Protein AF-0000000082645700 (afdb_homodimer)

Structure (mmCIF, N/CA/C/O backbone):
data_AF-0000000082645700-model_v1
#
loop_
_entity.id
_entity.type
_entity.pdbx_description
1 polymer Aminotransferase
#
loop_
_atom_site.group_PDB
_atom_site.id
_atom_site.type_symbol
_atom_site.label_atom_id
_atom_site.label_alt_id
_atom_site.label_comp_id
_atom_site.label_asym_id
_atom_site.label_entity_id
_atom_site.label_seq_id
_atom_site.pdbx_PDB_ins_code
_atom_site.Cartn_x
_atom_site.Cartn_y
_atom_site.Cartn_z
_atom_site.occupancy
_atom_site.B_iso_or_equiv
_atom_site.auth_seq_id
_atom_site.auth_comp_id
_atom_site.auth_asym_id
_atom_site.auth_atom_id
_atom_site.pdbx_PDB_model_num
ATOM 1 N N . MET A 1 1 ? -24.891 6.957 -7.062 1 81.56 1 MET A N 1
ATOM 2 C CA . MET A 1 1 ? -23.453 7.18 -6.988 1 81.56 1 MET A CA 1
ATOM 3 C C . MET A 1 1 ? -22.75 6.645 -8.234 1 81.56 1 MET A C 1
ATOM 5 O O . MET A 1 1 ? -23.016 5.52 -8.664 1 81.56 1 MET A O 1
ATOM 9 N N . ARG A 1 2 ? -22.047 7.406 -8.938 1 88.06 2 ARG A N 1
ATOM 10 C CA . ARG A 1 2 ? -21.406 7.016 -10.188 1 88.06 2 ARG A CA 1
ATOM 11 C C . ARG A 1 2 ? -19.984 6.523 -9.938 1 88.06 2 ARG A C 1
ATOM 13 O O . ARG A 1 2 ? -19.188 7.195 -9.273 1 88.06 2 ARG A O 1
ATOM 20 N N . LYS A 1 3 ? -19.641 5.324 -10.445 1 94.44 3 LYS A N 1
ATOM 21 C CA . LYS A 1 3 ? -18.297 4.758 -10.383 1 94.44 3 LYS A CA 1
ATOM 22 C C . LYS A 1 3 ? -17.469 5.172 -11.594 1 94.44 3 LYS A C 1
ATOM 24 O O . LYS A 1 3 ? -18.016 5.488 -12.648 1 94.44 3 LYS A O 1
ATOM 29 N N . ALA A 1 4 ? -16.188 5.215 -11.352 1 95.12 4 ALA A N 1
ATOM 30 C CA . ALA A 1 4 ? -15.305 5.445 -12.492 1 95.12 4 ALA A CA 1
ATOM 31 C C . ALA A 1 4 ? -15.43 4.328 -13.523 1 95.12 4 ALA A C 1
ATOM 33 O O . ALA A 1 4 ? -15.672 3.172 -13.164 1 95.12 4 ALA A O 1
ATOM 34 N N . GLU A 1 5 ? -15.172 4.625 -14.773 1 91.56 5 GLU A N 1
ATOM 35 C CA . GLU A 1 5 ? -15.281 3.674 -15.875 1 91.56 5 GLU A CA 1
ATOM 36 C C . GLU A 1 5 ? -14.297 2.518 -15.703 1 91.56 5 GLU A C 1
ATOM 38 O O . GLU A 1 5 ? -14.602 1.382 -16.078 1 91.56 5 GLU A O 1
ATOM 43 N N . ARG A 1 6 ? -13.148 2.758 -15.102 1 91.56 6 ARG A N 1
ATOM 44 C CA . ARG A 1 6 ? -12.117 1.729 -14.953 1 91.56 6 ARG A CA 1
ATOM 45 C C . ARG A 1 6 ? -12.594 0.616 -14.023 1 91.56 6 ARG A C 1
ATOM 47 O O . ARG A 1 6 ? -12.102 -0.51 -14.094 1 91.56 6 ARG A O 1
ATOM 54 N N . MET A 1 7 ? -13.586 0.932 -13.164 1 92.88 7 MET A N 1
ATOM 55 C CA . MET A 1 7 ? -14.102 -0.053 -12.219 1 92.88 7 MET A CA 1
ATOM 56 C C . MET A 1 7 ? -14.789 -1.199 -12.953 1 92.88 7 MET A C 1
ATOM 58 O O . MET A 1 7 ? -14.961 -2.285 -12.398 1 92.88 7 MET A O 1
ATOM 62 N N . LYS A 1 8 ? -15.195 -0.974 -14.203 1 89.31 8 LYS A N 1
ATOM 63 C CA . LYS A 1 8 ? -15.836 -2.006 -15.016 1 89.31 8 LYS A CA 1
ATOM 64 C C . LYS A 1 8 ? -14.891 -3.172 -15.273 1 89.31 8 LYS A C 1
ATOM 66 O O . LYS A 1 8 ? -15.328 -4.285 -15.562 1 89.31 8 LYS A O 1
ATOM 71 N N . GLU A 1 9 ? -13.609 -2.887 -15.156 1 86.75 9 GLU A N 1
ATOM 72 C CA . GLU A 1 9 ? -12.602 -3.908 -15.414 1 86.7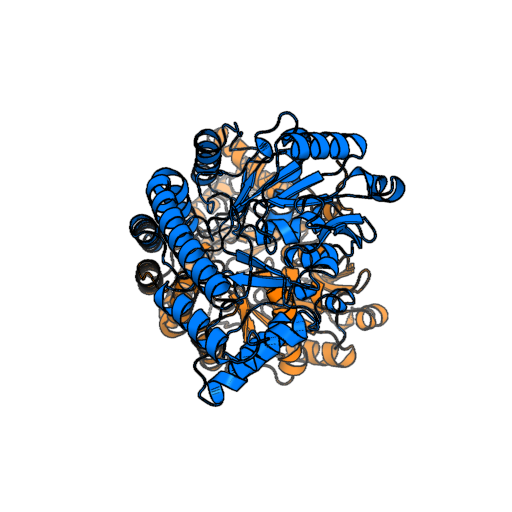5 9 GLU A CA 1
ATOM 73 C C . GLU A 1 9 ? -12.414 -4.82 -14.211 1 86.75 9 GLU A C 1
ATOM 75 O O . GLU A 1 9 ? -11.742 -5.852 -14.297 1 86.75 9 GLU A O 1
ATOM 80 N N . PHE A 1 10 ? -12.953 -4.43 -13.086 1 82.06 10 PHE A N 1
ATOM 81 C CA . PHE A 1 10 ? -12.805 -5.188 -11.844 1 82.06 10 PHE A CA 1
ATOM 82 C C . PHE A 1 10 ? -14.086 -5.949 -11.523 1 82.06 10 PHE A C 1
ATOM 84 O O . PHE A 1 10 ? -14.445 -6.098 -10.352 1 82.06 10 PHE A O 1
ATOM 91 N N . GLY A 1 11 ? -14.836 -6.469 -12.438 1 72.5 11 GLY A N 1
ATOM 92 C CA . GLY A 1 11 ? -16.094 -7.16 -12.219 1 72.5 11 GLY A CA 1
ATOM 93 C C . GLY A 1 11 ? -15.945 -8.414 -11.383 1 72.5 11 GLY A C 1
ATOM 94 O O . GLY A 1 11 ? -14.867 -8.695 -10.852 1 72.5 11 GLY A O 1
ATOM 95 N N . THR A 1 12 ? -17.031 -9 -11.086 1 68.81 12 THR A N 1
ATOM 96 C CA . THR A 1 12 ? -17.047 -10.242 -10.328 1 68.81 12 THR A CA 1
ATOM 97 C C . THR A 1 12 ? -16.219 -11.312 -11.023 1 68.81 12 THR A C 1
ATOM 99 O O . THR A 1 12 ? -16.453 -11.625 -12.195 1 68.81 12 THR A O 1
ATOM 102 N N . SER A 1 13 ? -15.234 -11.734 -10.172 1 74.88 13 SER A N 1
ATOM 103 C CA . SER A 1 13 ? -14.266 -12.664 -10.734 1 74.88 13 SER A CA 1
ATOM 104 C C . SER A 1 13 ? -14.656 -14.109 -10.445 1 74.88 13 SER A C 1
ATOM 106 O O . SER A 1 13 ? -15.477 -14.375 -9.562 1 74.88 13 SER A O 1
ATOM 108 N N . VAL A 1 14 ? -14.273 -14.93 -11.297 1 82.94 14 VAL A N 1
ATOM 109 C CA . VAL A 1 14 ? -14.422 -16.359 -11.086 1 82.94 14 VAL A CA 1
ATOM 110 C C . VAL A 1 14 ? -13.883 -16.734 -9.711 1 82.94 14 VAL A C 1
ATOM 112 O O . VAL A 1 14 ? -14.438 -17.625 -9.047 1 82.94 14 VAL A O 1
ATOM 115 N N . PHE A 1 15 ? -12.969 -16 -9.203 1 84.19 15 PHE A N 1
ATOM 116 C CA . PHE A 1 15 ? -12.375 -16.25 -7.891 1 84.19 15 PHE A CA 1
ATOM 117 C C . PHE A 1 15 ? -13.406 -16.016 -6.789 1 84.19 15 PHE A C 1
ATOM 119 O O . PHE A 1 15 ? -13.539 -16.828 -5.879 1 84.19 15 PHE A O 1
ATOM 126 N N . SER A 1 16 ? -14.094 -14.93 -6.973 1 85 16 SER A N 1
ATOM 127 C CA . SER A 1 16 ? -15.109 -14.594 -5.973 1 85 16 SER A CA 1
ATOM 128 C C . SER A 1 16 ? -16.266 -15.594 -6.004 1 85 16 SER A C 1
ATOM 130 O O . SER A 1 16 ? -16.812 -15.953 -4.957 1 85 16 SER A O 1
ATOM 132 N N . GLN A 1 17 ? -16.594 -15.984 -7.133 1 90.12 17 GLN A N 1
ATOM 133 C CA . GLN A 1 17 ? -17.672 -16.953 -7.277 1 90.12 17 GLN A CA 1
ATOM 134 C C . GLN A 1 17 ? -17.297 -18.297 -6.66 1 90.12 17 GLN A C 1
ATOM 136 O O . GLN A 1 17 ? -18.109 -18.906 -5.965 1 90.12 17 GLN A O 1
ATOM 141 N N . LEU A 1 18 ? -16.109 -18.703 -6.914 1 93.38 18 LEU A N 1
ATOM 142 C CA . LEU A 1 18 ? -15.625 -19.953 -6.352 1 93.38 18 LEU A CA 1
ATOM 143 C C . LEU A 1 18 ? -15.57 -19.875 -4.828 1 93.38 18 LEU A C 1
ATOM 145 O O . LEU A 1 18 ? -15.938 -20.844 -4.145 1 93.38 18 LEU A O 1
ATOM 149 N N . ALA A 1 19 ? -15.141 -18.766 -4.367 1 91.12 19 ALA A N 1
ATOM 150 C CA . ALA A 1 19 ? -15.047 -18.594 -2.92 1 91.12 19 ALA A CA 1
ATOM 151 C C . ALA A 1 19 ? -16.422 -18.641 -2.271 1 91.12 19 ALA A C 1
ATOM 153 O O . ALA A 1 19 ? -16.609 -19.266 -1.227 1 91.12 19 ALA A O 1
ATOM 154 N N . ALA A 1 20 ? -17.359 -17.969 -2.883 1 92.38 20 ALA A N 1
ATOM 155 C CA . ALA A 1 20 ? -18.734 -17.984 -2.373 1 92.38 20 ALA A CA 1
ATOM 156 C C . ALA A 1 20 ? -19.328 -19.391 -2.404 1 92.38 20 ALA A C 1
ATOM 158 O O . ALA A 1 20 ? -20 -19.812 -1.458 1 92.38 20 ALA A O 1
ATOM 159 N N . TYR A 1 21 ? -19.078 -20.016 -3.496 1 96.38 21 TYR A N 1
ATOM 160 C CA . TYR A 1 21 ? -19.594 -21.375 -3.641 1 96.38 21 TYR A CA 1
ATOM 161 C C . TYR A 1 21 ? -18.953 -22.312 -2.621 1 96.38 21 TYR A C 1
ATOM 163 O O . TYR A 1 21 ? -19.625 -23.141 -2.023 1 96.38 21 TYR A O 1
ATOM 171 N N . LYS A 1 22 ? -17.672 -22.188 -2.412 1 97.5 22 LYS A N 1
ATOM 172 C CA . LYS A 1 22 ? -16.969 -22.953 -1.387 1 97.5 22 LYS A CA 1
ATOM 173 C C . LYS A 1 22 ? -17.609 -22.75 -0.013 1 97.5 22 LYS A C 1
ATOM 175 O O . LYS A 1 22 ? -17.859 -23.703 0.714 1 97.5 22 LYS A O 1
ATOM 180 N N . GLN A 1 23 ? -17.859 -21.5 0.287 1 96.06 23 GLN A N 1
ATOM 181 C CA . GLN A 1 23 ? -18.453 -21.188 1.58 1 96.06 23 GLN A CA 1
ATOM 182 C C . GLN A 1 23 ? -19.844 -21.797 1.712 1 96.06 23 GLN A C 1
ATOM 184 O O . GLN A 1 23 ? -20.219 -22.25 2.789 1 96.06 23 GLN A O 1
ATOM 189 N N . SER A 1 24 ? -20.594 -21.703 0.679 1 97.44 24 SER A N 1
ATOM 190 C CA . SER A 1 24 ? -21.906 -22.312 0.675 1 97.44 24 SER A CA 1
ATOM 191 C C . SER A 1 24 ? -21.828 -23.812 0.955 1 97.44 24 SER A C 1
ATOM 193 O O . SER A 1 24 ? -22.609 -24.359 1.725 1 97.44 24 SER A O 1
ATOM 195 N N . LYS A 1 25 ? -20.875 -24.5 0.385 1 98.12 25 LYS A N 1
ATOM 196 C CA . LYS A 1 25 ? -20.688 -25.938 0.585 1 98.12 25 LYS A CA 1
ATOM 197 C C . LYS A 1 25 ? -20.25 -26.234 2.016 1 98.12 25 LYS A C 1
ATOM 199 O O . LYS A 1 25 ? -20.719 -27.203 2.623 1 98.12 25 LYS A O 1
ATOM 204 N N . ILE A 1 26 ? -19.391 -25.406 2.504 1 98 26 ILE A N 1
ATOM 205 C CA . ILE A 1 26 ? -18.938 -25.547 3.881 1 98 26 ILE A CA 1
ATOM 206 C C . ILE A 1 26 ? -20.109 -25.406 4.836 1 98 26 ILE A C 1
ATOM 208 O O . ILE A 1 26 ? -20.25 -26.172 5.785 1 98 26 ILE A O 1
ATOM 212 N N . SER A 1 27 ? -20.922 -24.438 4.566 1 97.5 27 SER A N 1
ATOM 213 C CA . SER A 1 27 ? -22.094 -24.188 5.402 1 97.5 27 SER A CA 1
ATOM 214 C C . SER A 1 27 ? -23.062 -25.375 5.371 1 97.5 27 SER A C 1
ATOM 216 O O . SER A 1 27 ? -23.828 -25.578 6.305 1 97.5 27 SER A O 1
ATOM 218 N N . GLN A 1 28 ? -23.016 -26.156 4.363 1 97.69 28 GLN A N 1
ATOM 219 C CA . GLN A 1 28 ? -23.844 -27.344 4.215 1 97.69 28 GLN A CA 1
ATOM 220 C C . GLN A 1 28 ? -23.203 -28.547 4.902 1 97.69 28 GLN A C 1
ATOM 222 O O . GLN A 1 28 ? -23.797 -29.641 4.938 1 97.69 28 GLN A O 1
ATOM 227 N N . GLY A 1 29 ? -21.922 -28.422 5.359 1 97.44 29 GLY A N 1
ATOM 228 C CA . GLY A 1 29 ? -21.297 -29.453 6.164 1 97.44 29 GLY A CA 1
ATOM 229 C C . GLY A 1 29 ? -20.219 -30.203 5.418 1 97.44 29 GLY A C 1
ATOM 230 O O . GLY A 1 29 ? -19.641 -31.156 5.953 1 97.44 29 GLY A O 1
ATOM 231 N N . TYR A 1 30 ? -19.891 -29.766 4.25 1 98 30 TYR A N 1
ATOM 232 C CA . TYR A 1 30 ? -18.859 -30.453 3.477 1 98 30 TYR A CA 1
ATOM 233 C C . TYR A 1 30 ? -17.469 -30 3.883 1 98 30 TYR A C 1
ATOM 235 O O . TYR A 1 30 ? -17.25 -28.812 4.145 1 98 30 TYR A O 1
ATOM 243 N N . ASP A 1 31 ? -16.562 -30.938 3.988 1 98.19 31 ASP A N 1
ATOM 244 C CA . ASP A 1 31 ? -15.148 -30.625 4.191 1 98.19 31 ASP A CA 1
ATOM 245 C C . ASP A 1 31 ? -14.461 -30.281 2.865 1 98.19 31 ASP A C 1
ATOM 247 O O . ASP A 1 31 ? -13.969 -31.188 2.178 1 98.19 31 ASP A O 1
ATOM 251 N N . MET A 1 32 ? -14.422 -29 2.568 1 98.56 32 MET A N 1
ATOM 252 C CA . MET A 1 32 ? -13.852 -28.562 1.299 1 98.56 32 MET A CA 1
ATOM 253 C C . MET A 1 32 ? -12.336 -28.453 1.389 1 98.56 32 MET A C 1
ATOM 255 O O . MET A 1 32 ? -11.805 -27.828 2.309 1 98.56 32 MET A O 1
ATOM 259 N N . ILE A 1 33 ? -11.578 -29.094 0.556 1 98.5 33 ILE A N 1
ATOM 260 C CA . ILE A 1 33 ? -10.133 -28.953 0.436 1 98.5 33 ILE A CA 1
ATOM 261 C C . ILE A 1 33 ? -9.805 -27.859 -0.585 1 98.5 33 ILE A C 1
ATOM 263 O O . ILE A 1 33 ? -10.008 -28.047 -1.787 1 98.5 33 ILE A O 1
ATOM 267 N N . ASP A 1 34 ? -9.328 -26.766 -0.117 1 97.75 34 ASP A N 1
ATOM 268 C CA . ASP A 1 34 ? -9.109 -25.594 -0.963 1 97.75 34 ASP A CA 1
ATOM 269 C C . ASP A 1 34 ? -7.699 -25.594 -1.55 1 97.75 34 ASP A C 1
ATOM 271 O O . ASP A 1 34 ? -6.727 -25.344 -0.839 1 97.75 34 ASP A O 1
ATOM 275 N N . LEU A 1 35 ? -7.578 -25.859 -2.758 1 98.25 35 LEU A N 1
ATOM 276 C CA . LEU A 1 35 ? -6.316 -25.828 -3.49 1 98.25 35 LEU A CA 1
ATOM 277 C C . LEU A 1 35 ? -6.324 -24.719 -4.531 1 98.25 35 LEU A C 1
ATOM 279 O O . LEU A 1 35 ? -5.625 -24.797 -5.543 1 98.25 35 LEU A O 1
ATOM 283 N N . SER A 1 36 ? -7.195 -23.672 -4.301 1 96.62 36 SER A N 1
ATOM 284 C CA . SER A 1 36 ? -7.395 -22.641 -5.309 1 96.62 36 SER A CA 1
ATOM 285 C C . SER A 1 36 ? -6.504 -21.438 -5.039 1 96.62 36 SER A C 1
ATOM 287 O O . SER A 1 36 ? -6.32 -20.578 -5.914 1 96.62 36 SER A O 1
ATOM 289 N N . ILE A 1 37 ? -5.926 -21.266 -3.877 1 90.62 37 ILE A N 1
ATOM 290 C CA . ILE A 1 37 ? -5.238 -20.047 -3.494 1 90.62 37 ILE A CA 1
ATOM 291 C C . ILE A 1 37 ? -3.746 -20.328 -3.326 1 90.62 37 ILE A C 1
ATOM 293 O O . ILE A 1 37 ? -3.357 -21.297 -2.672 1 90.62 37 ILE A O 1
ATOM 297 N N . GLY A 1 38 ? -2.975 -19.516 -3.91 1 91.94 38 GLY A N 1
ATOM 298 C CA . GLY A 1 38 ? -1.528 -19.641 -3.824 1 91.94 38 GLY A CA 1
ATOM 299 C C . GLY A 1 38 ? -0.933 -18.891 -2.643 1 91.94 38 GLY A C 1
ATOM 300 O O . GLY A 1 38 ? -0.083 -18.016 -2.818 1 91.94 38 GLY A O 1
ATOM 301 N N . SER A 1 39 ? -1.293 -19.203 -1.445 1 92.88 39 SER A N 1
ATOM 302 C CA . SER A 1 39 ? -0.745 -18.656 -0.213 1 92.88 39 SER A CA 1
ATOM 303 C C . SER A 1 39 ? -0.017 -19.719 0.6 1 92.88 39 SER A C 1
ATOM 305 O O . SER A 1 39 ? -0.573 -20.781 0.875 1 92.88 39 SER A O 1
ATOM 307 N N . PRO A 1 40 ? 1.212 -19.375 0.98 1 95.75 40 PRO A N 1
ATOM 308 C CA . PRO A 1 40 ? 1.929 -20.375 1.776 1 95.75 40 PRO A CA 1
ATOM 309 C C . PRO A 1 40 ? 1.163 -20.797 3.029 1 95.75 40 PRO A C 1
ATOM 311 O O . PRO A 1 40 ? 0.547 -19.953 3.689 1 95.75 40 PRO A O 1
ATOM 314 N N . ASP A 1 41 ? 1.196 -22.047 3.301 1 95.38 41 ASP A N 1
ATOM 315 C CA . ASP A 1 41 ? 0.506 -22.562 4.48 1 95.38 41 ASP A CA 1
ATOM 316 C C . ASP A 1 41 ? 1.458 -22.672 5.668 1 95.38 41 ASP A C 1
ATOM 318 O O . ASP A 1 41 ? 1.019 -22.719 6.82 1 95.38 41 ASP A O 1
ATOM 322 N N . LEU A 1 42 ? 2.736 -22.688 5.434 1 95.75 42 LEU A N 1
ATOM 323 C CA . LEU A 1 42 ? 3.74 -22.844 6.48 1 95.75 42 LEU A CA 1
ATOM 324 C C . LEU A 1 42 ? 4.164 -21.484 7.023 1 95.75 42 LEU A C 1
ATOM 326 O O . LEU A 1 42 ? 4.07 -20.469 6.32 1 95.75 42 LEU A O 1
ATOM 330 N N . PRO A 1 43 ? 4.637 -21.406 8.266 1 97 43 PRO A N 1
ATOM 331 C CA . PRO A 1 43 ? 5.148 -20.156 8.828 1 97 43 PRO A CA 1
ATOM 332 C C . PRO A 1 43 ? 6.574 -19.844 8.367 1 97 43 PRO A C 1
ATOM 334 O O . PRO A 1 43 ? 7.281 -20.734 7.887 1 97 43 PRO A O 1
ATOM 337 N N . PRO A 1 44 ? 6.98 -18.562 8.461 1 98.19 44 PRO A N 1
ATOM 338 C CA . PRO A 1 44 ? 8.414 -18.297 8.336 1 98.19 44 PRO A CA 1
ATOM 339 C C . PRO A 1 44 ? 9.234 -18.969 9.445 1 98.19 44 PRO A C 1
ATOM 341 O O . PRO A 1 44 ? 8.695 -19.297 10.5 1 98.19 44 PRO A O 1
ATOM 344 N N . PRO A 1 45 ? 10.5 -19.188 9.164 1 97.5 45 PRO A N 1
ATOM 345 C CA . PRO A 1 45 ? 11.328 -19.75 10.234 1 97.5 45 PRO A CA 1
ATOM 346 C C . PRO A 1 45 ? 11.367 -18.875 11.484 1 97.5 45 PRO A C 1
ATOM 348 O O . PRO A 1 45 ? 11.148 -17.656 11.391 1 97.5 45 PRO A O 1
ATOM 351 N N . SER A 1 46 ? 11.711 -19.453 12.586 1 98.06 46 SER A N 1
ATOM 352 C CA . SER A 1 46 ? 11.641 -18.812 13.898 1 98.06 46 SER A CA 1
ATOM 353 C C . SER A 1 46 ? 12.555 -17.594 13.961 1 98.06 46 SER A C 1
ATOM 355 O O . SER A 1 46 ? 12.227 -16.594 14.609 1 98.06 46 SER A O 1
ATOM 357 N N . PHE A 1 47 ? 13.719 -17.656 13.312 1 98.5 47 PHE A N 1
ATOM 358 C CA . PHE A 1 47 ? 14.656 -16.547 13.43 1 98.5 47 PHE A CA 1
ATOM 359 C C . PHE A 1 47 ? 14.094 -15.289 12.773 1 98.5 47 PHE A C 1
ATOM 361 O O . PHE A 1 47 ? 14.375 -14.172 13.211 1 98.5 47 PHE A O 1
ATOM 368 N N . ILE A 1 48 ? 13.281 -15.414 11.719 1 98.75 48 ILE A N 1
ATOM 369 C CA . ILE A 1 48 ? 12.625 -14.281 11.078 1 98.75 48 ILE A CA 1
ATOM 370 C C . ILE A 1 48 ? 11.57 -13.703 12.016 1 98.75 48 ILE A C 1
ATOM 372 O O . ILE A 1 48 ? 11.523 -12.484 12.234 1 98.75 48 ILE A O 1
ATOM 376 N N . ARG A 1 49 ? 10.703 -14.547 12.641 1 98.81 49 ARG A N 1
ATOM 377 C CA . ARG A 1 49 ? 9.648 -14.117 13.547 1 98.81 49 ARG A CA 1
ATOM 378 C C . ARG A 1 49 ? 10.219 -13.43 14.773 1 98.81 49 ARG A C 1
ATOM 380 O O . ARG A 1 49 ? 9.711 -12.398 15.211 1 98.81 49 ARG A O 1
ATOM 387 N N . LYS A 1 50 ? 11.289 -13.977 15.312 1 98.81 50 LYS A N 1
ATOM 388 C CA . LYS A 1 50 ? 11.93 -13.414 16.5 1 98.81 50 LYS A CA 1
ATOM 389 C C . LYS A 1 50 ? 12.555 -12.055 16.188 1 98.81 50 LYS A C 1
ATOM 391 O O . LYS A 1 50 ? 12.531 -11.156 17.031 1 98.81 50 LYS A O 1
ATOM 396 N N . THR A 1 51 ? 13.164 -11.93 14.992 1 98.88 51 THR A N 1
ATOM 397 C CA . THR A 1 51 ? 13.719 -10.648 14.578 1 98.88 51 THR A CA 1
ATOM 398 C C . THR A 1 51 ? 12.625 -9.586 14.5 1 98.88 51 THR A C 1
ATOM 400 O O . THR A 1 51 ? 12.781 -8.484 15.023 1 98.88 51 THR A O 1
ATOM 403 N N . LEU A 1 52 ? 11.523 -9.938 13.898 1 98.88 52 LEU A N 1
ATOM 404 C CA . LEU A 1 52 ? 10.406 -9.016 13.781 1 98.88 52 LEU A CA 1
ATOM 405 C C . LEU A 1 52 ? 9.875 -8.625 15.156 1 98.88 52 LEU A C 1
ATOM 407 O O . LEU A 1 52 ? 9.656 -7.445 15.43 1 98.88 52 LEU A O 1
ATOM 411 N N . ALA A 1 53 ? 9.672 -9.625 16 1 98.88 53 ALA A N 1
ATOM 412 C CA . ALA A 1 53 ? 9.148 -9.391 17.344 1 98.88 53 ALA A CA 1
ATOM 413 C C . ALA A 1 53 ? 10.078 -8.477 18.141 1 98.88 53 ALA A C 1
ATOM 415 O O . ALA A 1 53 ? 9.625 -7.582 18.859 1 98.88 53 ALA A O 1
ATOM 416 N N . PHE A 1 54 ? 11.383 -8.711 18.016 1 98.81 54 PHE A N 1
ATOM 417 C CA . PHE A 1 54 ? 12.375 -7.918 18.734 1 98.81 54 PHE A CA 1
ATOM 418 C C . PHE A 1 54 ? 12.273 -6.445 18.359 1 98.81 54 PHE A C 1
ATOM 420 O O . PHE A 1 54 ? 12.156 -5.582 19.219 1 98.81 54 PHE A O 1
ATOM 427 N N . TYR A 1 55 ? 12.234 -6.121 17.109 1 98.81 55 TYR A N 1
ATOM 428 C CA . TYR A 1 55 ? 12.219 -4.738 16.656 1 98.81 55 TYR A CA 1
ATOM 429 C C . TYR A 1 55 ? 10.852 -4.109 16.859 1 98.81 55 TYR A C 1
ATOM 431 O O . TYR A 1 55 ? 10.742 -2.902 17.078 1 98.81 55 TYR A O 1
ATOM 439 N N . ALA A 1 56 ? 9.789 -4.949 16.812 1 98.75 56 ALA A N 1
ATOM 440 C CA . ALA A 1 56 ? 8.453 -4.438 17.109 1 98.75 56 ALA A CA 1
ATOM 441 C C . ALA A 1 56 ? 8.352 -3.955 18.547 1 98.75 56 ALA A C 1
ATOM 443 O O . ALA A 1 56 ? 7.574 -3.047 18.844 1 98.75 56 ALA A O 1
ATOM 444 N N . ASN A 1 57 ? 9.125 -4.547 19.406 1 98.44 57 ASN A N 1
ATOM 445 C CA . ASN A 1 57 ? 9.102 -4.16 20.812 1 98.44 57 ASN A CA 1
ATOM 446 C C . ASN A 1 57 ? 9.992 -2.951 21.078 1 98.44 57 ASN A C 1
ATOM 448 O O . ASN A 1 57 ? 9.953 -2.383 22.172 1 98.44 57 ASN A O 1
ATOM 452 N N . ASN A 1 58 ? 10.82 -2.533 20.156 1 98.12 58 ASN A N 1
ATOM 453 C CA . ASN A 1 58 ? 11.695 -1.371 20.281 1 98.12 58 ASN A CA 1
ATOM 454 C C . ASN A 1 58 ? 10.938 -0.073 20 1 98.12 58 ASN A C 1
ATOM 456 O O . ASN A 1 58 ? 10.375 0.106 18.922 1 98.12 58 ASN A O 1
ATOM 460 N N . PRO A 1 59 ? 10.93 0.9 20.953 1 97.38 59 PRO A N 1
ATOM 461 C CA . PRO A 1 59 ? 10.148 2.131 20.797 1 97.38 59 PRO A CA 1
ATOM 462 C C . PRO A 1 59 ? 10.648 3.012 19.656 1 97.38 59 PRO A C 1
ATOM 464 O O . PRO A 1 59 ? 9.914 3.893 19.188 1 97.38 59 PRO A O 1
ATOM 467 N N . ASP A 1 60 ? 11.789 2.783 19.078 1 96.31 60 ASP A N 1
ATOM 468 C CA . ASP A 1 60 ? 12.391 3.682 18.109 1 96.31 60 ASP A CA 1
ATOM 469 C C . ASP A 1 60 ? 12.117 3.209 16.688 1 96.31 60 ASP A C 1
ATOM 471 O O . ASP A 1 60 ? 12.68 3.744 15.719 1 96.31 60 ASP A O 1
ATOM 475 N N . THR A 1 61 ? 11.234 2.223 16.5 1 97.62 61 THR A N 1
ATOM 476 C CA . THR A 1 61 ? 11.102 1.619 15.18 1 97.62 61 THR A CA 1
ATOM 477 C C . THR A 1 61 ? 9.75 1.964 14.57 1 97.62 61 THR A C 1
ATOM 479 O O . THR A 1 61 ? 9.32 1.331 13.602 1 97.62 61 THR A O 1
ATOM 482 N N . TYR A 1 62 ? 9.031 2.982 15.047 1 97.75 62 TYR A N 1
ATOM 483 C CA . TYR A 1 62 ? 7.645 3.188 14.648 1 97.75 62 TYR A CA 1
ATOM 484 C C . TYR A 1 62 ? 7.504 4.43 13.781 1 97.75 62 TYR A C 1
ATOM 486 O O . TYR A 1 62 ? 6.395 4.793 13.375 1 97.75 62 TYR A O 1
ATOM 494 N N . GLY A 1 63 ? 8.562 5.168 13.43 1 94.81 63 GLY A N 1
ATOM 495 C CA . GLY A 1 63 ? 8.516 6.266 12.484 1 94.81 63 GLY A CA 1
ATOM 496 C C . GLY A 1 63 ? 8.344 5.809 11.047 1 94.81 63 GLY A C 1
ATOM 497 O O . GLY A 1 63 ? 8.445 4.617 10.758 1 94.81 63 GLY A O 1
ATOM 498 N N . TYR A 1 64 ? 8.094 6.777 10.148 1 90.81 64 TYR A N 1
ATOM 499 C CA . TYR A 1 64 ? 8.023 6.457 8.727 1 90.81 64 TYR A CA 1
ATOM 500 C C . TYR A 1 64 ? 9.391 6.031 8.195 1 90.81 64 TYR A C 1
ATOM 502 O O . TYR A 1 64 ? 10.414 6.598 8.578 1 90.81 64 TYR A O 1
ATOM 510 N N . THR A 1 65 ? 9.445 5.059 7.285 1 87.31 65 THR A N 1
ATOM 511 C CA . THR A 1 65 ? 10.703 4.695 6.633 1 87.31 65 THR A CA 1
ATOM 512 C C . THR A 1 65 ? 10.781 5.309 5.238 1 87.31 65 THR A C 1
ATOM 514 O O . THR A 1 65 ? 11.867 5.375 4.648 1 87.31 65 THR A O 1
ATOM 517 N N . LEU A 1 66 ? 9.695 5.906 4.73 1 78.44 66 LEU A N 1
ATOM 518 C CA . LEU A 1 66 ? 9.516 6.582 3.449 1 78.44 66 LEU A CA 1
ATOM 519 C C . LEU A 1 66 ? 10.016 5.711 2.301 1 78.44 66 LEU A C 1
ATOM 521 O O . LEU A 1 66 ? 9.336 5.57 1.28 1 78.44 66 LEU A O 1
ATOM 525 N N . GLU A 1 67 ? 11.367 5.18 2.424 1 85.31 67 GLU A N 1
ATOM 526 C CA . GLU A 1 67 ? 11.984 4.262 1.468 1 85.31 67 GLU A CA 1
ATOM 527 C C . GLU A 1 67 ? 12.57 3.043 2.174 1 85.31 67 GLU A C 1
ATOM 529 O O . GLU A 1 67 ? 12.625 2.996 3.404 1 85.31 67 GLU A O 1
ATOM 534 N N . GLY A 1 68 ? 12.914 2.008 1.386 1 93.88 68 GLY A N 1
ATOM 535 C CA . GLY A 1 68 ? 13.68 0.918 1.975 1 93.88 68 GLY A CA 1
ATOM 536 C C . GLY A 1 68 ? 14.961 1.376 2.637 1 93.88 68 GLY A C 1
ATOM 537 O O . GLY A 1 68 ? 15.625 2.293 2.146 1 93.88 68 GLY A O 1
ATOM 538 N N . THR A 1 69 ? 15.273 0.791 3.783 1 96.94 69 THR A N 1
ATOM 539 C CA . THR A 1 69 ? 16.516 1.12 4.465 1 96.94 69 THR A CA 1
ATOM 540 C C . THR A 1 69 ? 17.719 0.71 3.621 1 96.94 69 THR A C 1
ATOM 542 O O . THR A 1 69 ? 17.625 -0.17 2.766 1 96.94 69 THR A O 1
ATOM 545 N N . HIS A 1 70 ? 18.797 1.391 3.857 1 97.12 70 HIS A N 1
ATOM 546 C CA . HIS A 1 70 ? 20.031 1 3.186 1 97.12 70 HIS A CA 1
ATOM 547 C C . HIS A 1 70 ? 20.359 -0.462 3.457 1 97.12 70 HIS A C 1
ATOM 549 O O . HIS A 1 70 ? 20.797 -1.185 2.553 1 97.12 70 HIS A O 1
ATOM 555 N N . GLU A 1 71 ? 20.156 -0.871 4.68 1 98.38 71 GLU A N 1
ATOM 556 C CA . GLU A 1 71 ? 20.406 -2.254 5.074 1 98.38 71 GLU A CA 1
ATOM 557 C C . GLU A 1 71 ? 19.578 -3.227 4.242 1 98.38 71 GLU A C 1
ATOM 559 O O . GLU A 1 71 ? 20.078 -4.273 3.826 1 98.38 71 GLU A O 1
ATOM 564 N N . PHE A 1 72 ? 18.359 -2.91 4.016 1 98.62 72 PHE A N 1
ATOM 565 C CA . PHE A 1 72 ? 17.469 -3.748 3.205 1 98.62 72 PHE A CA 1
ATOM 566 C C . PHE A 1 72 ? 17.969 -3.816 1.766 1 98.62 72 PHE A C 1
ATOM 568 O O . PHE A 1 72 ? 18.047 -4.898 1.181 1 98.62 72 PHE A O 1
ATOM 575 N N . HIS A 1 73 ? 18.312 -2.666 1.188 1 98.75 73 HIS A N 1
ATOM 576 C CA . HIS A 1 73 ? 18.797 -2.615 -0.183 1 98.75 73 HIS A CA 1
ATOM 577 C C . HIS A 1 73 ? 20.078 -3.445 -0.341 1 98.75 73 HIS A C 1
ATOM 579 O O . HIS A 1 73 ? 20.234 -4.168 -1.328 1 98.75 73 HIS A O 1
ATOM 585 N N . GLU A 1 74 ? 20.953 -3.363 0.636 1 98.81 74 GLU A N 1
ATOM 586 C CA . GLU A 1 74 ? 22.188 -4.137 0.606 1 98.81 74 GLU A CA 1
ATOM 587 C C . GLU A 1 74 ? 21.906 -5.633 0.678 1 98.81 74 GLU A C 1
ATOM 589 O O . GLU A 1 74 ? 22.578 -6.43 0.02 1 98.81 74 GLU A O 1
ATOM 594 N N . ALA A 1 75 ? 20.953 -6 1.508 1 98.88 75 ALA A N 1
ATOM 595 C CA . ALA A 1 75 ? 20.578 -7.406 1.63 1 98.88 75 ALA A CA 1
ATOM 596 C C . ALA A 1 75 ? 20.062 -7.957 0.302 1 98.88 75 ALA A C 1
ATOM 598 O O . ALA A 1 75 ? 20.406 -9.078 -0.087 1 98.88 75 ALA A O 1
ATOM 599 N N . VAL A 1 76 ? 19.281 -7.16 -0.424 1 98.88 76 VAL A N 1
ATOM 600 C CA . VAL A 1 76 ? 18.766 -7.562 -1.728 1 98.88 76 VAL A CA 1
ATOM 601 C C . VAL A 1 76 ? 19.922 -7.73 -2.711 1 98.88 76 VAL A C 1
ATOM 603 O O . VAL A 1 76 ? 20 -8.727 -3.432 1 98.88 76 VAL A O 1
ATOM 606 N N . ALA A 1 77 ? 20.781 -6.734 -2.73 1 98.88 77 ALA A N 1
ATOM 607 C CA . ALA A 1 77 ? 21.922 -6.793 -3.633 1 98.88 77 ALA A CA 1
ATOM 608 C C . ALA A 1 77 ? 22.781 -8.031 -3.357 1 98.88 77 ALA A C 1
ATOM 610 O O . ALA A 1 77 ? 23.188 -8.727 -4.285 1 98.88 77 ALA A O 1
ATOM 611 N N . SER A 1 78 ? 23.062 -8.281 -2.082 1 98.75 78 SER A N 1
ATOM 612 C CA . SER A 1 78 ? 23.859 -9.445 -1.69 1 98.75 78 SER A CA 1
ATOM 613 C C . SER A 1 78 ? 23.156 -10.742 -2.09 1 98.75 78 SER A C 1
ATOM 615 O O . SER A 1 78 ? 23.812 -11.68 -2.57 1 98.75 78 SER A O 1
ATOM 617 N N . TYR A 1 79 ? 21.906 -10.828 -1.854 1 98.69 79 TYR A N 1
ATOM 618 C CA . TYR A 1 79 ? 21.125 -12 -2.234 1 98.69 79 TYR A CA 1
ATOM 619 C C . TYR A 1 79 ? 21.266 -12.289 -3.725 1 98.69 79 TYR A C 1
ATOM 621 O O . TYR A 1 79 ? 21.484 -13.438 -4.125 1 98.69 79 TYR A O 1
ATOM 629 N N . TYR A 1 80 ? 21.141 -11.281 -4.594 1 98.75 80 TYR A N 1
ATOM 630 C CA . TYR A 1 80 ? 21.219 -11.461 -6.039 1 98.75 80 TYR A CA 1
ATOM 631 C C . TYR A 1 80 ? 22.625 -11.875 -6.457 1 98.75 80 TYR A C 1
ATOM 633 O O . TYR A 1 80 ? 22.797 -12.703 -7.355 1 98.75 80 TYR A O 1
ATOM 641 N N . GLU A 1 81 ? 23.594 -11.266 -5.832 1 98.62 81 GLU A N 1
ATOM 642 C CA . GLU A 1 81 ? 24.969 -11.641 -6.133 1 98.62 81 GLU A CA 1
ATOM 643 C C . GLU A 1 81 ? 25.234 -13.109 -5.805 1 98.62 81 GLU A C 1
ATOM 645 O O . GLU A 1 81 ? 25.766 -13.844 -6.625 1 98.62 81 GLU A O 1
ATOM 650 N N . MET A 1 82 ? 24.812 -13.516 -4.66 1 97.88 82 MET A N 1
ATOM 651 C CA . MET A 1 82 ? 25.094 -14.859 -4.156 1 97.88 82 MET A CA 1
ATOM 652 C C . MET A 1 82 ? 24.281 -15.906 -4.895 1 97.88 82 MET A C 1
ATOM 654 O O . MET A 1 82 ? 24.781 -17 -5.18 1 97.88 82 MET A O 1
ATOM 658 N N . ASN A 1 83 ? 23.031 -15.586 -5.23 1 97.69 83 ASN A N 1
ATOM 659 C CA . ASN A 1 83 ? 22.125 -16.625 -5.699 1 97.69 83 ASN A CA 1
ATOM 660 C C . ASN A 1 83 ? 21.969 -16.578 -7.219 1 97.69 83 ASN A C 1
ATOM 662 O O . ASN A 1 83 ? 21.578 -17.578 -7.836 1 97.69 83 ASN A O 1
ATOM 666 N N . HIS A 1 84 ? 22.234 -15.391 -7.832 1 98 84 HIS A N 1
ATOM 667 C CA . HIS A 1 84 ? 21.953 -15.258 -9.25 1 98 84 HIS A CA 1
ATOM 668 C C . HIS A 1 84 ? 23.141 -14.664 -10.008 1 98 84 HIS A C 1
ATOM 670 O O . HIS A 1 84 ? 23.078 -14.484 -11.227 1 98 84 HIS A O 1
ATOM 676 N N . HIS A 1 85 ? 24.234 -14.32 -9.297 1 97.88 85 HIS A N 1
ATOM 677 C CA . HIS A 1 85 ? 25.422 -13.734 -9.883 1 97.88 85 HIS A CA 1
ATOM 678 C C . HIS A 1 85 ? 25.109 -12.438 -10.617 1 97.88 85 HIS A C 1
ATOM 680 O O . HIS A 1 85 ? 25.531 -12.242 -11.758 1 97.88 85 HIS A O 1
ATOM 686 N N . VAL A 1 86 ? 24.281 -11.672 -10.023 1 98.69 86 VAL A N 1
ATOM 687 C CA . VAL A 1 86 ? 23.906 -10.359 -10.539 1 98.69 86 VAL A CA 1
ATOM 688 C C . VAL A 1 86 ? 24.438 -9.266 -9.609 1 98.69 86 VAL A C 1
ATOM 690 O O . VAL A 1 86 ? 24.172 -9.281 -8.406 1 98.69 86 VAL A O 1
ATOM 693 N N . SER A 1 87 ? 25.203 -8.367 -10.117 1 98.56 87 SER A N 1
ATOM 694 C CA . SER A 1 87 ? 25.688 -7.219 -9.359 1 98.56 87 SER A CA 1
ATOM 695 C C . SER A 1 87 ? 24.703 -6.059 -9.422 1 98.56 87 SER A C 1
ATOM 697 O O . SER A 1 87 ? 24.312 -5.621 -10.508 1 98.56 87 SER A O 1
ATOM 699 N N . LEU A 1 88 ? 24.312 -5.582 -8.289 1 98.81 88 LEU A N 1
ATOM 700 C CA . LEU A 1 88 ? 23.359 -4.477 -8.18 1 98.81 88 LEU A CA 1
ATOM 701 C C . LEU A 1 88 ? 23.938 -3.352 -7.324 1 98.81 88 LEU A C 1
ATOM 703 O O . LEU A 1 88 ? 24.578 -3.609 -6.305 1 98.81 88 LEU A O 1
ATOM 707 N N . ASN A 1 89 ? 23.797 -2.123 -7.789 1 98.69 89 ASN A N 1
ATOM 708 C CA . ASN A 1 89 ? 24.016 -0.971 -6.918 1 98.69 89 ASN A CA 1
ATOM 709 C C . ASN A 1 89 ? 22.844 -0.79 -5.941 1 98.69 89 ASN A C 1
ATOM 711 O O . ASN A 1 89 ? 21.75 -0.383 -6.34 1 98.69 89 ASN A O 1
ATOM 715 N N . PRO A 1 90 ? 23.047 -1.035 -4.66 1 98.38 90 PRO A N 1
ATOM 716 C CA . PRO A 1 90 ? 21.938 -1.003 -3.703 1 98.38 90 PRO A CA 1
ATOM 717 C C . PRO A 1 90 ? 21.281 0.369 -3.617 1 98.38 90 PRO A C 1
ATOM 719 O O . PRO A 1 90 ? 20.109 0.468 -3.25 1 98.38 90 PRO A O 1
ATOM 722 N N . ASN A 1 91 ? 21.938 1.445 -4.016 1 96.5 91 ASN A N 1
ATOM 723 C CA . ASN A 1 91 ? 21.422 2.801 -3.861 1 96.5 91 ASN A CA 1
ATOM 724 C C . ASN A 1 91 ? 20.625 3.24 -5.086 1 96.5 91 ASN A C 1
ATOM 726 O O . ASN A 1 91 ? 19.812 4.172 -5.008 1 96.5 91 ASN A O 1
ATOM 730 N N . LYS A 1 92 ? 20.828 2.543 -6.199 1 97.88 92 LYS A N 1
ATOM 731 C CA . LYS A 1 92 ? 20.25 3.045 -7.438 1 97.88 92 LYS A CA 1
ATOM 732 C C . LYS A 1 92 ? 19.406 1.968 -8.125 1 97.88 92 LYS A C 1
ATOM 734 O O . LYS A 1 92 ? 18.516 2.279 -8.914 1 97.88 92 LYS A O 1
ATOM 739 N N . GLU A 1 93 ? 19.766 0.719 -7.809 1 98.75 93 GLU A N 1
ATOM 740 C CA . GLU A 1 93 ? 19.188 -0.349 -8.617 1 98.75 93 GLU A CA 1
ATOM 741 C C . GLU A 1 93 ? 18.297 -1.263 -7.77 1 98.75 93 GLU A C 1
ATOM 743 O O . GLU A 1 93 ? 18.016 -2.396 -8.164 1 98.75 93 GLU A O 1
ATOM 748 N N . VAL A 1 94 ? 17.938 -0.814 -6.527 1 98.75 94 VAL A N 1
ATOM 749 C CA . VAL A 1 94 ? 17.078 -1.576 -5.637 1 98.75 94 VAL A CA 1
ATOM 750 C C . VAL A 1 94 ? 16.062 -0.642 -4.98 1 98.75 94 VAL A C 1
ATOM 752 O O . VAL A 1 94 ? 16.406 0.47 -4.574 1 98.75 94 VAL A O 1
ATOM 755 N N . ALA A 1 95 ? 14.836 -1.047 -4.926 1 98.38 95 ALA A N 1
ATOM 756 C CA . ALA A 1 95 ? 13.812 -0.328 -4.172 1 98.38 95 ALA A CA 1
ATOM 757 C C . ALA A 1 95 ? 12.891 -1.298 -3.438 1 98.38 95 ALA A C 1
ATOM 759 O O . ALA A 1 95 ? 12.609 -2.395 -3.93 1 98.38 95 ALA A O 1
ATOM 760 N N . CYS A 1 96 ? 12.453 -0.909 -2.287 1 98.19 96 CYS A N 1
ATOM 761 C CA . CYS A 1 96 ? 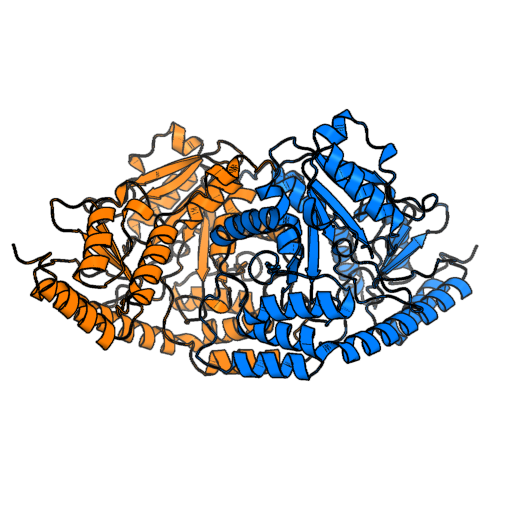11.539 -1.688 -1.457 1 98.19 96 CYS A CA 1
ATOM 762 C C . CYS A 1 96 ? 10.094 -1.521 -1.925 1 98.19 96 CYS A C 1
ATOM 764 O O . CYS A 1 96 ? 9.695 -0.432 -2.344 1 98.19 96 CYS A O 1
ATOM 766 N N . LEU A 1 97 ? 9.367 -2.553 -1.917 1 97.62 97 LEU A N 1
ATOM 767 C CA . LEU A 1 97 ? 7.949 -2.561 -2.2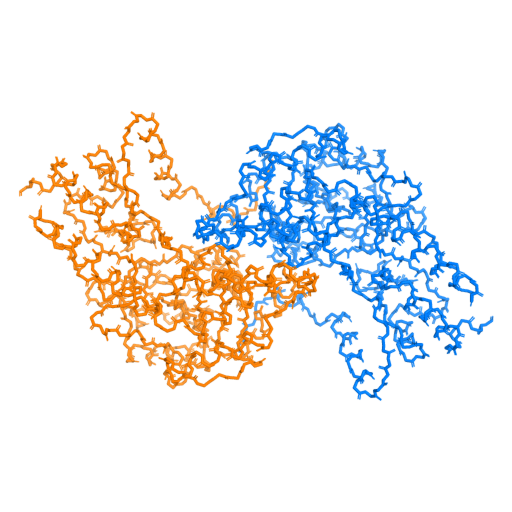77 1 97.62 97 LEU A CA 1
ATOM 768 C C . LEU A 1 97 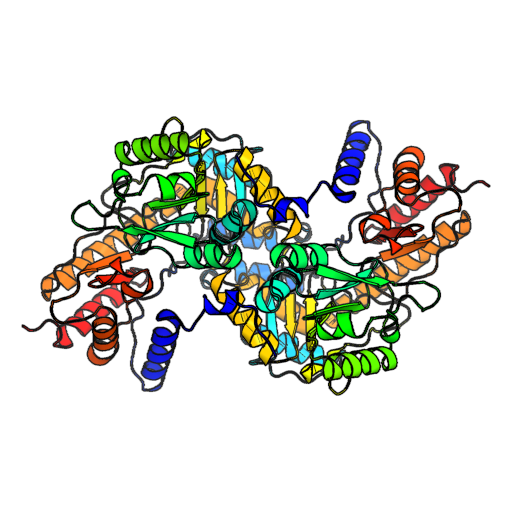? 7.105 -3.166 -1.161 1 97.62 97 LEU A C 1
ATOM 770 O O . LEU A 1 97 ? 7.605 -3.969 -0.367 1 97.62 97 LEU A O 1
ATOM 774 N N . MET A 1 98 ? 5.84 -2.811 -1.047 1 96.5 98 MET A N 1
ATOM 775 C CA . MET A 1 98 ? 4.875 -3.445 -0.152 1 96.5 98 MET A CA 1
ATOM 776 C C . MET A 1 98 ? 4.332 -4.734 -0.761 1 96.5 98 MET A C 1
ATOM 778 O O . MET A 1 98 ? 3.131 -4.855 -1.001 1 96.5 98 MET A O 1
ATOM 782 N N . GLY A 1 99 ? 5.219 -5.695 -0.896 1 96.25 99 GLY A N 1
ATOM 783 C CA . GLY A 1 99 ? 4.969 -6.84 -1.758 1 96.25 99 GLY A CA 1
ATOM 784 C C . GLY A 1 99 ? 5.215 -6.547 -3.225 1 96.25 99 GLY A C 1
ATOM 785 O O . GLY A 1 99 ? 5.129 -5.395 -3.656 1 96.25 99 GLY A O 1
ATOM 786 N N . SER A 1 100 ? 5.465 -7.594 -4 1 96.69 100 SER A N 1
ATOM 787 C CA . SER A 1 100 ? 5.773 -7.352 -5.406 1 96.69 100 SER A CA 1
ATOM 788 C C . SER A 1 100 ? 4.555 -6.832 -6.156 1 96.69 100 SER A C 1
ATOM 790 O O . SER A 1 100 ? 4.688 -6.098 -7.141 1 96.69 100 SER A O 1
ATOM 792 N N . GLN A 1 101 ? 3.336 -7.203 -5.699 1 95.75 101 GLN A N 1
ATOM 793 C CA . GLN A 1 101 ? 2.111 -6.719 -6.328 1 95.75 101 GLN A CA 1
ATOM 794 C C . GLN A 1 101 ? 2.076 -5.195 -6.363 1 95.75 101 GLN A C 1
ATOM 796 O O . GLN A 1 101 ? 1.548 -4.602 -7.309 1 95.75 101 GLN A O 1
ATOM 801 N N . ASP A 1 102 ? 2.615 -4.547 -5.316 1 96.19 102 ASP A N 1
ATOM 802 C CA . ASP A 1 102 ? 2.715 -3.094 -5.234 1 96.19 102 ASP A CA 1
ATOM 803 C C . ASP A 1 102 ? 3.391 -2.516 -6.473 1 96.19 102 ASP A C 1
ATOM 805 O O . ASP A 1 102 ? 2.912 -1.535 -7.047 1 96.19 102 ASP A O 1
ATOM 809 N N . GLY A 1 103 ? 4.484 -3.125 -6.883 1 97.56 103 GLY A N 1
ATOM 810 C CA . GLY A 1 103 ? 5.176 -2.697 -8.086 1 97.56 103 GLY A CA 1
ATOM 811 C C . GLY A 1 103 ? 4.434 -3.055 -9.367 1 97.56 103 GLY A C 1
ATOM 812 O O . GLY A 1 103 ? 4.359 -2.248 -10.289 1 97.56 103 GLY A O 1
ATOM 813 N N . LEU A 1 104 ? 3.836 -4.23 -9.391 1 98.19 104 LEU A N 1
ATOM 814 C CA . LEU A 1 104 ? 3.184 -4.746 -10.586 1 98.19 104 LEU A CA 1
ATOM 815 C C . LEU A 1 104 ? 1.993 -3.877 -10.977 1 98.19 104 LEU A C 1
ATOM 817 O O . LEU A 1 104 ? 1.745 -3.65 -12.164 1 98.19 104 LEU A O 1
ATOM 821 N N . VAL A 1 105 ? 1.274 -3.398 -10.008 1 97.5 105 VAL A N 1
ATOM 822 C CA . VAL A 1 105 ? 0.044 -2.678 -10.312 1 97.5 105 VAL A CA 1
ATOM 823 C C . VAL A 1 105 ? 0.353 -1.197 -10.531 1 97.5 105 VAL A C 1
ATOM 825 O O . VAL A 1 105 ? -0.373 -0.502 -11.242 1 97.5 105 VAL A O 1
ATOM 828 N N . HIS A 1 106 ? 1.482 -0.681 -9.984 1 97.88 106 HIS A N 1
ATOM 829 C CA . HIS A 1 106 ? 1.729 0.756 -10.023 1 97.88 106 HIS A CA 1
ATOM 830 C C . HIS A 1 106 ? 2.705 1.116 -11.141 1 97.88 106 HIS A C 1
ATOM 832 O O . HIS A 1 106 ? 2.705 2.25 -11.625 1 97.88 106 HIS A O 1
ATOM 838 N N . LEU A 1 107 ? 3.547 0.187 -11.531 1 98.44 107 LEU A N 1
ATOM 839 C CA . LEU A 1 107 ? 4.52 0.486 -12.578 1 98.44 107 LEU A CA 1
ATOM 840 C C . LEU A 1 107 ? 3.82 0.963 -13.852 1 98.44 107 LEU A C 1
ATOM 842 O O . LEU A 1 107 ? 4.254 1.935 -14.469 1 98.44 107 LEU A O 1
ATOM 846 N N . PRO A 1 108 ? 2.699 0.334 -14.266 1 98.5 108 PRO A N 1
ATOM 847 C CA . PRO A 1 108 ? 1.988 0.824 -15.453 1 98.5 108 PRO A CA 1
ATOM 848 C C . PRO A 1 108 ? 1.533 2.275 -15.305 1 98.5 108 PRO A C 1
ATOM 850 O O . PRO A 1 108 ? 1.549 3.031 -16.281 1 98.5 108 PRO A O 1
ATOM 853 N N . MET A 1 109 ? 1.18 2.697 -14.117 1 97.44 109 MET A N 1
ATOM 854 C CA . MET A 1 109 ? 0.746 4.07 -13.875 1 97.44 109 MET A CA 1
ATOM 855 C C . MET A 1 109 ? 1.868 5.059 -14.18 1 97.44 109 MET A C 1
ATOM 857 O O . MET A 1 109 ? 1.612 6.176 -14.625 1 97.44 109 MET A O 1
ATOM 861 N N . ALA A 1 110 ? 3.062 4.656 -13.945 1 97.56 110 ALA A N 1
ATOM 862 C CA . ALA A 1 110 ? 4.215 5.539 -14.094 1 97.56 110 ALA A CA 1
ATOM 863 C C . ALA A 1 110 ? 4.688 5.598 -15.539 1 97.56 110 ALA A C 1
ATOM 865 O O . ALA A 1 110 ? 5.332 6.566 -15.953 1 97.56 110 ALA A O 1
ATOM 866 N N . PHE A 1 111 ? 4.312 4.598 -16.375 1 98.31 111 PHE A N 1
ATOM 867 C CA . PHE A 1 111 ? 5.008 4.508 -17.656 1 98.31 111 PHE A CA 1
ATOM 868 C C . PHE A 1 111 ? 4.012 4.418 -18.797 1 98.31 111 PHE A C 1
ATOM 870 O O . PHE A 1 111 ? 4.387 4.586 -19.969 1 98.31 111 PHE A O 1
ATOM 877 N N . ALA A 1 112 ? 2.766 4.145 -18.516 1 97.62 112 ALA A N 1
ATOM 878 C CA . ALA A 1 112 ? 1.798 3.969 -19.609 1 97.62 112 ALA A CA 1
ATOM 879 C C . ALA A 1 112 ? 0.732 5.062 -19.562 1 97.62 112 ALA A C 1
ATOM 881 O O . ALA A 1 112 ? 0.275 5.457 -18.5 1 97.62 112 ALA A O 1
ATOM 882 N N . ASN A 1 113 ? 0.394 5.574 -20.719 1 95.5 113 ASN A N 1
ATOM 883 C CA . ASN A 1 113 ? -0.753 6.453 -20.922 1 95.5 113 ASN A CA 1
ATOM 884 C C . ASN A 1 113 ? -1.983 5.676 -21.375 1 95.5 113 ASN A C 1
ATOM 886 O O . ASN A 1 113 ? -1.874 4.523 -21.797 1 95.5 113 ASN A O 1
ATOM 890 N N . PRO A 1 114 ? -3.162 6.336 -21.188 1 93.56 114 PRO A N 1
ATOM 891 C CA . PRO A 1 114 ? -4.34 5.695 -21.781 1 93.56 114 PRO A CA 1
ATOM 892 C C . PRO A 1 114 ? -4.121 5.293 -23.234 1 93.56 114 PRO A C 1
ATOM 894 O O . PRO A 1 114 ? -3.533 6.055 -24 1 93.56 114 PRO A O 1
ATOM 897 N N . ASP A 1 115 ? -4.383 4.031 -23.594 1 94.56 115 ASP A N 1
ATOM 898 C CA . ASP A 1 115 ? -4.387 3.463 -24.938 1 94.56 115 ASP A CA 1
ATOM 899 C C . ASP A 1 115 ? -3 2.941 -25.312 1 94.56 115 ASP A C 1
ATOM 901 O O . ASP A 1 115 ? -2.832 2.32 -26.359 1 94.56 115 ASP A O 1
ATOM 905 N N . ASP A 1 116 ? -1.978 3.221 -24.453 1 97.19 116 ASP A N 1
ATOM 906 C CA . ASP A 1 116 ? -0.732 2.486 -24.656 1 97.19 116 ASP A CA 1
ATOM 907 C C . ASP A 1 116 ? -0.952 0.982 -24.516 1 97.19 116 ASP A C 1
ATOM 909 O O . ASP A 1 116 ? -1.936 0.544 -23.922 1 97.19 116 ASP A O 1
ATOM 913 N N . VAL A 1 117 ? -0.025 0.246 -25.172 1 98.62 117 VAL A N 1
ATOM 914 C CA . VAL A 1 117 ? -0.142 -1.208 -25.125 1 98.62 117 VAL A CA 1
ATOM 915 C C . VAL A 1 117 ? 0.776 -1.775 -24.047 1 98.62 117 VAL A C 1
ATOM 917 O O . VAL A 1 117 ? 1.883 -1.274 -23.844 1 98.62 117 VAL A O 1
ATOM 920 N N . ILE A 1 118 ? 0.328 -2.746 -23.328 1 98.81 118 ILE A N 1
ATOM 921 C CA . ILE A 1 118 ? 1.14 -3.529 -22.406 1 98.81 118 ILE A CA 1
ATOM 922 C C . ILE A 1 118 ? 1.057 -5.008 -22.766 1 98.81 118 ILE A C 1
ATOM 924 O O . ILE A 1 118 ? -0.038 -5.566 -22.891 1 98.81 118 ILE A O 1
ATOM 928 N N . LEU A 1 119 ? 2.25 -5.621 -23.047 1 98.88 119 LEU A N 1
ATOM 929 C CA . LEU A 1 119 ? 2.342 -7.039 -23.391 1 98.88 119 LEU A CA 1
ATOM 930 C C . LEU A 1 119 ? 2.273 -7.902 -22.141 1 98.88 119 LEU A C 1
ATOM 932 O O . LEU A 1 119 ? 3.057 -7.715 -21.203 1 98.88 119 LEU A O 1
ATOM 936 N N . VAL A 1 120 ? 1.313 -8.844 -22.078 1 98.69 120 VAL A N 1
ATOM 937 C CA . VAL A 1 120 ? 1.129 -9.648 -20.875 1 98.69 120 VAL A CA 1
ATOM 938 C C . VAL A 1 120 ? 0.957 -11.117 -21.25 1 98.69 120 VAL A C 1
ATOM 940 O O . VAL A 1 120 ? 0.376 -11.43 -22.297 1 98.69 120 VAL A O 1
ATOM 943 N N . PRO A 1 121 ? 1.46 -11.984 -20.391 1 98.62 121 PRO A N 1
ATOM 944 C CA . PRO A 1 121 ? 1.233 -13.406 -20.656 1 98.62 121 PRO A CA 1
ATOM 945 C C . PRO A 1 121 ? -0.238 -13.797 -20.547 1 98.62 121 PRO A C 1
ATOM 947 O O . PRO A 1 121 ? -0.992 -13.18 -19.781 1 98.62 121 PRO A O 1
ATOM 950 N N . ASP A 1 122 ? -0.565 -14.836 -21.297 1 98.44 122 ASP A N 1
ATOM 951 C CA . ASP A 1 122 ? -1.902 -15.422 -21.281 1 98.44 122 ASP A CA 1
ATOM 952 C C . ASP A 1 122 ? -1.837 -16.953 -21.375 1 98.44 122 ASP A C 1
ATOM 954 O O . ASP A 1 122 ? -1.567 -17.5 -22.453 1 98.44 122 ASP A O 1
ATOM 958 N N . PRO A 1 123 ? -2.18 -17.641 -20.281 1 97.81 123 PRO A N 1
ATOM 959 C CA . PRO A 1 123 ? -2.709 -17.109 -19.031 1 97.81 123 PRO A CA 1
ATOM 960 C C . PRO A 1 123 ? -1.652 -16.391 -18.203 1 97.81 123 PRO A C 1
ATOM 962 O O . PRO A 1 123 ? -0.453 -16.609 -18.391 1 97.81 123 PRO A O 1
ATOM 965 N N . GLY A 1 124 ? -2.074 -15.43 -17.359 1 97.5 124 GLY A N 1
ATOM 966 C CA . GLY A 1 124 ? -1.169 -14.656 -16.516 1 97.5 124 GLY A CA 1
ATOM 967 C C . GLY A 1 124 ? -1.785 -14.25 -15.195 1 97.5 124 GLY A C 1
ATOM 968 O O . GLY A 1 124 ? -3.002 -14.336 -15.016 1 97.5 124 GLY A O 1
ATOM 969 N N . TYR A 1 125 ? -0.961 -13.875 -14.312 1 96.19 125 TYR A N 1
ATOM 970 C CA . TYR A 1 125 ? -1.387 -13.414 -13 1 96.19 125 TYR A CA 1
ATOM 971 C C . TYR A 1 125 ? -2.352 -12.242 -13.117 1 96.19 125 TYR A C 1
ATOM 973 O O . TYR A 1 125 ? -2.137 -11.328 -13.922 1 96.19 125 TYR A O 1
ATOM 981 N N . THR A 1 126 ? -3.354 -12.18 -12.328 1 93.56 126 THR A N 1
ATOM 982 C CA . THR A 1 126 ? -4.488 -11.273 -12.469 1 93.56 126 THR A CA 1
ATOM 983 C C . THR A 1 126 ? -4.082 -9.844 -12.133 1 93.56 126 THR A C 1
ATOM 985 O O . THR A 1 126 ? -4.699 -8.883 -12.602 1 93.56 126 THR A O 1
ATOM 988 N N . ALA A 1 127 ? -3.051 -9.633 -11.352 1 94.38 127 ALA A N 1
ATOM 989 C CA . ALA A 1 127 ? -2.615 -8.297 -10.953 1 94.38 127 ALA A CA 1
ATOM 990 C C . ALA A 1 127 ? -2.188 -7.469 -12.156 1 94.38 127 ALA A C 1
ATOM 992 O O . ALA A 1 127 ? -2.289 -6.242 -12.148 1 94.38 127 ALA A O 1
ATOM 993 N N . TYR A 1 128 ? -1.67 -8.117 -13.219 1 97.62 128 TYR A N 1
ATOM 994 C CA . TYR A 1 128 ? -1.28 -7.387 -14.414 1 97.62 128 TYR A CA 1
ATOM 995 C C . TYR A 1 128 ? -2.465 -6.625 -15 1 97.62 128 TYR A C 1
ATOM 997 O O . TYR A 1 128 ? -2.33 -5.465 -15.391 1 97.62 128 TYR A O 1
ATOM 1005 N N . ALA A 1 129 ? -3.629 -7.324 -15 1 95.69 129 ALA A N 1
ATOM 1006 C CA . ALA A 1 129 ? -4.84 -6.688 -15.516 1 95.69 129 ALA A CA 1
ATOM 1007 C C . ALA A 1 129 ? -5.223 -5.477 -14.672 1 95.69 129 ALA A C 1
ATOM 1009 O O . ALA A 1 129 ? -5.738 -4.484 -15.195 1 95.69 129 ALA A O 1
ATOM 1010 N N . THR A 1 130 ? -4.973 -5.578 -13.422 1 95.19 130 THR A N 1
ATOM 1011 C CA . THR A 1 130 ? -5.266 -4.469 -12.516 1 95.19 130 THR A CA 1
ATOM 1012 C C . THR A 1 130 ? -4.434 -3.244 -12.875 1 95.19 130 THR A C 1
ATOM 1014 O O . THR A 1 130 ? -4.965 -2.139 -12.992 1 95.19 130 THR A O 1
ATOM 1017 N N . GLY A 1 131 ? -3.123 -3.408 -12.992 1 97.25 131 GLY A N 1
ATOM 1018 C CA . GLY A 1 131 ? -2.26 -2.307 -13.391 1 97.25 131 GLY A CA 1
ATOM 1019 C C . GLY A 1 131 ? -2.645 -1.696 -14.727 1 97.25 131 GLY A C 1
ATOM 1020 O O . GLY A 1 131 ? -2.623 -0.474 -14.883 1 97.25 131 GLY A O 1
ATOM 1021 N N . ILE A 1 132 ? -3 -2.527 -15.664 1 97.5 132 ILE A N 1
ATOM 1022 C CA . ILE A 1 132 ? -3.406 -2.088 -16.984 1 97.5 132 ILE A CA 1
ATOM 1023 C C . ILE A 1 132 ? -4.668 -1.234 -16.891 1 97.5 132 ILE A C 1
ATOM 1025 O O . ILE A 1 132 ? -4.746 -0.156 -17.484 1 97.5 132 ILE A O 1
ATOM 1029 N N . ALA A 1 133 ? -5.621 -1.723 -16.094 1 95.81 133 ALA A N 1
ATOM 1030 C CA . ALA A 1 133 ? -6.887 -1.015 -15.93 1 95.81 133 ALA A CA 1
ATOM 1031 C C . ALA A 1 133 ? -6.672 0.343 -15.266 1 95.81 133 ALA A C 1
ATOM 1033 O O . ALA A 1 133 ? -7.246 1.347 -15.695 1 95.81 133 ALA A O 1
ATOM 1034 N N . MET A 1 134 ? -5.867 0.418 -14.242 1 96.31 134 MET A N 1
ATOM 1035 C CA . MET A 1 134 ? -5.598 1.663 -13.523 1 96.31 134 MET A CA 1
ATOM 1036 C C . MET A 1 134 ? -4.973 2.697 -14.453 1 96.31 134 MET A C 1
ATOM 1038 O O . MET A 1 134 ? -5.305 3.881 -14.391 1 96.31 134 MET A O 1
ATOM 1042 N N . ALA A 1 135 ? -4.094 2.211 -15.328 1 96.5 135 ALA A N 1
ATOM 1043 C CA . ALA A 1 135 ? -3.414 3.104 -16.266 1 96.5 135 ALA A CA 1
ATOM 1044 C C . ALA A 1 135 ? -4.289 3.389 -17.484 1 96.5 135 ALA A C 1
ATOM 1046 O O . ALA A 1 135 ? -3.928 4.203 -18.344 1 96.5 135 ALA A O 1
ATOM 1047 N N . GLN A 1 136 ? -5.434 2.66 -17.578 1 95.69 136 GLN A N 1
ATOM 1048 C CA . GLN A 1 136 ? -6.312 2.717 -18.734 1 95.69 136 GLN A CA 1
ATOM 1049 C C . GLN A 1 136 ? -5.559 2.373 -20.016 1 95.69 136 GLN A C 1
ATOM 1051 O O . GLN A 1 136 ? -5.793 2.982 -21.062 1 95.69 136 GLN A O 1
ATOM 1056 N N . ALA A 1 137 ? -4.531 1.485 -19.859 1 97.12 137 ALA A N 1
ATOM 1057 C CA . ALA A 1 137 ? -3.799 0.937 -21 1 97.12 137 ALA A CA 1
ATOM 1058 C C . ALA A 1 137 ? -4.566 -0.214 -21.641 1 97.12 137 ALA A C 1
ATOM 1060 O O . ALA A 1 137 ? -5.672 -0.551 -21.219 1 97.12 137 ALA A O 1
ATOM 1061 N N . VAL A 1 138 ? -3.992 -0.761 -22.766 1 97.69 138 VAL A N 1
ATOM 1062 C CA . VAL A 1 138 ? -4.625 -1.854 -23.5 1 97.69 138 VAL A CA 1
ATOM 1063 C C . VAL A 1 138 ? -3.732 -3.092 -23.453 1 97.69 138 VAL A C 1
ATOM 1065 O O . VAL A 1 138 ? -2.564 -3.039 -23.844 1 97.69 138 VAL A O 1
ATOM 1068 N N . PRO A 1 139 ? -4.246 -4.207 -22.984 1 98 139 PRO A N 1
ATOM 1069 C CA . PRO A 1 139 ? -3.418 -5.414 -22.953 1 98 139 PRO A CA 1
ATOM 1070 C C . PRO A 1 139 ? -3.262 -6.059 -24.328 1 98 139 PRO A C 1
ATOM 1072 O O . PRO A 1 139 ? -4.203 -6.055 -25.125 1 98 139 PRO A O 1
ATOM 1075 N N . PHE A 1 140 ? -2.119 -6.465 -24.719 1 98.69 140 PHE A N 1
ATOM 1076 C CA . PHE A 1 140 ? -1.869 -7.438 -25.766 1 98.69 140 PHE A CA 1
ATOM 1077 C C . PHE A 1 140 ? -1.414 -8.766 -25.188 1 98.69 140 PHE A C 1
ATOM 1079 O O . PHE A 1 140 ? -0.374 -8.836 -24.531 1 98.69 140 PHE A O 1
ATOM 1086 N N . PHE A 1 141 ? -2.158 -9.828 -25.453 1 98.44 141 PHE A N 1
ATOM 1087 C CA . PHE A 1 141 ? -1.917 -11.133 -24.844 1 98.44 141 PHE A CA 1
ATOM 1088 C C . PHE A 1 141 ? -0.852 -11.898 -25.625 1 98.44 141 PHE A C 1
ATOM 1090 O O . PHE A 1 141 ? -0.917 -12 -26.844 1 98.44 141 PHE A O 1
ATOM 1097 N N . ME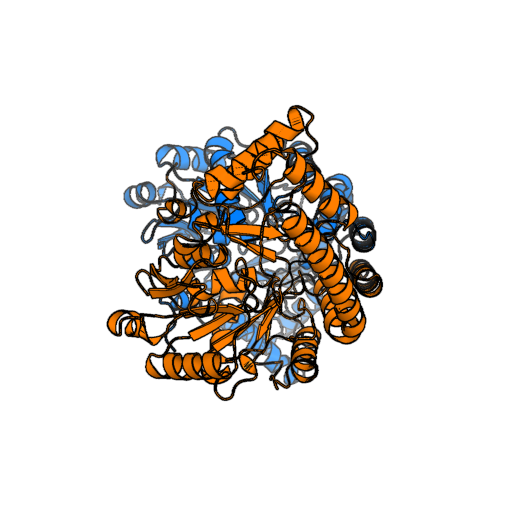T A 1 142 ? 0.139 -12.344 -24.875 1 98.75 142 MET A N 1
ATOM 1098 C CA . MET A 1 142 ? 1.117 -13.297 -25.391 1 98.75 142 MET A CA 1
ATOM 1099 C C . MET A 1 142 ? 0.774 -14.719 -24.953 1 98.75 142 MET A C 1
ATOM 1101 O O . MET A 1 142 ? 1.01 -15.086 -23.797 1 98.75 142 MET A O 1
ATOM 1105 N N . PRO A 1 143 ? 0.262 -15.523 -25.828 1 98.25 143 PRO A N 1
ATOM 1106 C CA . PRO A 1 143 ? -0.217 -16.844 -25.438 1 98.25 143 PRO A CA 1
ATOM 1107 C C . PRO A 1 143 ? 0.903 -17.75 -24.922 1 98.25 143 PRO A C 1
ATOM 1109 O O . PRO A 1 143 ? 1.977 -17.812 -25.531 1 98.25 143 PRO A O 1
ATOM 1112 N N . LEU A 1 144 ? 0.668 -18.359 -23.797 1 98.19 144 LEU A N 1
ATOM 1113 C CA . LEU A 1 144 ? 1.515 -19.422 -23.281 1 98.19 144 LEU A CA 1
ATOM 1114 C C . LEU A 1 144 ? 0.921 -20.797 -23.609 1 98.19 144 LEU A C 1
ATOM 1116 O O . LEU A 1 144 ? -0.019 -21.234 -22.938 1 98.19 144 LEU A O 1
ATOM 1120 N N . ARG A 1 145 ? 1.556 -21.438 -24.562 1 96 145 ARG A N 1
ATOM 1121 C CA . ARG A 1 145 ? 1.016 -22.703 -25.047 1 96 145 ARG A CA 1
ATOM 1122 C C . ARG A 1 145 ? 1.99 -23.844 -24.781 1 96 145 ARG A C 1
ATOM 1124 O O . ARG A 1 145 ? 3.207 -23.656 -24.828 1 96 145 ARG A O 1
ATOM 1131 N N . LYS A 1 146 ? 1.385 -25 -24.609 1 93.75 146 LYS A N 1
ATOM 1132 C CA . LYS A 1 146 ? 2.16 -26.203 -24.359 1 93.75 146 LYS A CA 1
ATOM 1133 C C . LYS A 1 146 ? 3.146 -26.484 -25.484 1 93.75 146 LYS A C 1
ATOM 1135 O O . LYS A 1 146 ? 4.281 -26.891 -25.234 1 93.75 146 LYS A O 1
ATOM 1140 N N . GLU A 1 147 ? 2.73 -26.234 -26.703 1 94.38 147 GLU A N 1
ATOM 1141 C CA . GLU A 1 147 ? 3.527 -26.531 -27.891 1 94.38 147 GLU A CA 1
ATOM 1142 C C . GLU A 1 147 ? 4.805 -25.703 -27.922 1 94.38 147 GLU A C 1
ATOM 1144 O O . GLU A 1 147 ? 5.789 -26.094 -28.547 1 94.38 147 GLU A O 1
ATOM 1149 N N . ASN A 1 148 ? 4.766 -24.578 -27.219 1 95.75 148 ASN A N 1
ATOM 1150 C CA . ASN A 1 148 ? 5.934 -23.703 -27.172 1 95.75 148 ASN A CA 1
ATOM 1151 C C . ASN A 1 148 ? 6.543 -23.656 -25.781 1 95.75 148 ASN A C 1
ATOM 1153 O O . ASN A 1 148 ? 7.051 -22.625 -25.359 1 95.75 148 ASN A O 1
ATOM 1157 N N . SER A 1 149 ? 6.34 -24.75 -25.016 1 95.88 149 SER A N 1
ATOM 1158 C CA . SER A 1 149 ? 6.863 -24.875 -23.672 1 95.88 149 SER A CA 1
ATOM 1159 C C . SER A 1 149 ? 6.395 -23.734 -22.781 1 95.88 149 SER A C 1
ATOM 1161 O O . SER A 1 149 ? 7.129 -23.281 -21.891 1 95.88 149 SER A O 1
ATOM 1163 N N . PHE A 1 150 ? 5.258 -23.156 -23.156 1 97.62 150 PHE A N 1
ATOM 1164 C CA . PHE A 1 150 ? 4.582 -22.094 -22.422 1 97.62 150 PHE A CA 1
ATOM 1165 C C . PHE A 1 150 ? 5.422 -20.828 -22.406 1 97.62 150 PHE A C 1
ATOM 1167 O O . PHE A 1 150 ? 5.359 -20.047 -21.453 1 97.62 150 PHE A O 1
ATOM 1174 N N . LEU A 1 151 ? 6.32 -20.609 -23.375 1 98.38 151 LEU A N 1
ATOM 1175 C CA . LEU A 1 151 ? 7.012 -19.359 -23.609 1 98.38 151 LEU A CA 1
ATOM 1176 C C . LEU A 1 151 ? 6.297 -18.516 -24.656 1 98.38 151 LEU A C 1
ATOM 1178 O O . LEU A 1 151 ? 5.797 -19.062 -25.656 1 98.38 151 LEU A O 1
ATOM 1182 N N . PRO A 1 152 ? 6.25 -17.234 -24.469 1 98 152 PRO A N 1
ATOM 1183 C CA . PRO A 1 152 ? 5.664 -16.391 -25.516 1 98 152 PRO A CA 1
ATOM 1184 C C . PRO A 1 152 ? 6.461 -16.438 -26.812 1 98 152 PRO A C 1
ATOM 1186 O O . PRO A 1 152 ? 7.688 -16.547 -26.781 1 98 152 PRO A O 1
ATOM 1189 N N . ASP A 1 153 ? 5.742 -16.359 -27.938 1 98.19 153 ASP A N 1
ATOM 1190 C CA . ASP A 1 153 ? 6.359 -16.172 -29.25 1 98.19 153 ASP A CA 1
ATOM 1191 C C . ASP A 1 153 ? 6.441 -14.68 -29.594 1 98.19 153 ASP A C 1
ATOM 1193 O O . ASP A 1 153 ? 5.484 -14.109 -30.125 1 98.19 153 ASP A O 1
ATOM 1197 N N . LEU A 1 154 ? 7.613 -14.086 -29.406 1 98.44 154 LEU A N 1
ATOM 1198 C CA . LEU A 1 154 ? 7.793 -12.648 -29.609 1 98.44 154 LEU A CA 1
ATOM 1199 C C . LEU A 1 154 ? 7.609 -12.281 -31.078 1 98.44 154 LEU A C 1
ATOM 1201 O O . LEU A 1 154 ? 7.191 -11.164 -31.391 1 98.44 154 LEU A O 1
ATOM 1205 N N . GLN A 1 155 ? 7.883 -13.211 -31.938 1 97.06 155 GLN A N 1
ATOM 1206 C CA . GLN A 1 155 ? 7.781 -12.953 -33.375 1 97.06 155 GLN A CA 1
ATOM 1207 C C . GLN A 1 155 ? 6.324 -12.852 -33.812 1 97.06 155 GLN A C 1
ATOM 1209 O O . GLN A 1 155 ? 6.027 -12.273 -34.844 1 97.06 155 GLN A O 1
ATOM 1214 N N . ALA A 1 156 ? 5.508 -13.406 -33.031 1 97.62 156 ALA A N 1
ATOM 1215 C CA . ALA A 1 156 ? 4.082 -13.383 -33.344 1 97.62 156 ALA A CA 1
ATOM 1216 C C . ALA A 1 156 ? 3.469 -12.031 -33 1 97.62 156 ALA A C 1
ATOM 1218 O O . ALA A 1 156 ? 2.338 -11.734 -33.375 1 97.62 156 ALA A O 1
ATOM 1219 N N . ILE A 1 157 ? 4.16 -11.141 -32.312 1 98.56 157 ILE A N 1
ATOM 1220 C CA . ILE A 1 157 ? 3.664 -9.812 -31.969 1 98.56 157 ILE A CA 1
ATOM 1221 C C . ILE A 1 157 ? 3.781 -8.883 -33.188 1 98.56 157 ILE A C 1
ATOM 1223 O O . ILE A 1 157 ? 4.883 -8.648 -33.688 1 98.56 157 ILE A O 1
ATOM 1227 N N . PRO A 1 158 ? 2.654 -8.344 -33.594 1 98.56 158 PRO A N 1
ATOM 1228 C CA . PRO A 1 158 ? 2.738 -7.41 -34.719 1 98.56 158 PRO A CA 1
ATOM 1229 C C . PRO A 1 158 ? 3.621 -6.203 -34.438 1 98.56 158 PRO A C 1
ATOM 1231 O O . PRO A 1 158 ? 3.598 -5.676 -33.312 1 98.56 158 PRO A O 1
ATOM 1234 N N . GLU A 1 159 ? 4.32 -5.793 -35.406 1 98.12 159 GLU A N 1
ATOM 1235 C CA . GLU A 1 159 ? 5.254 -4.684 -35.25 1 98.12 159 GLU A CA 1
ATOM 1236 C C . GLU A 1 159 ? 4.539 -3.428 -34.781 1 98.12 159 GLU A C 1
ATOM 1238 O O . GLU A 1 159 ? 5.066 -2.686 -33.938 1 98.12 159 GLU A O 1
ATOM 1243 N N . GLU A 1 160 ? 3.359 -3.227 -35.281 1 97.88 160 GLU A N 1
ATOM 1244 C CA . GLU A 1 160 ? 2.59 -2.049 -34.906 1 97.88 160 GLU A CA 1
ATOM 1245 C C . GLU A 1 160 ? 2.252 -2.078 -33.406 1 97.88 160 GLU A C 1
ATOM 1247 O O . GLU A 1 160 ? 2.172 -1.029 -32.781 1 97.88 160 GLU A O 1
ATOM 1252 N N . ILE A 1 161 ? 2.021 -3.236 -32.906 1 98.38 161 ILE A N 1
ATOM 1253 C CA . ILE A 1 161 ? 1.754 -3.42 -31.5 1 98.38 161 ILE A CA 1
ATOM 1254 C C . ILE A 1 161 ? 3.039 -3.217 -30.688 1 98.38 161 ILE A C 1
ATOM 1256 O O . ILE A 1 161 ? 3.045 -2.51 -29.688 1 98.38 161 ILE A O 1
ATOM 1260 N N . ALA A 1 162 ? 4.113 -3.816 -31.156 1 98.31 162 ALA A N 1
ATOM 1261 C CA . ALA A 1 162 ? 5.406 -3.707 -30.484 1 98.31 162 ALA A CA 1
ATOM 1262 C C . ALA A 1 162 ? 5.844 -2.25 -30.359 1 98.31 162 ALA A C 1
ATOM 1264 O O . ALA A 1 162 ? 6.371 -1.834 -29.328 1 98.31 162 ALA A O 1
ATOM 1265 N N . LYS A 1 163 ? 5.562 -1.477 -31.375 1 97.44 163 LYS A N 1
ATOM 1266 C CA . LYS A 1 163 ? 5.973 -0.075 -31.406 1 97.44 163 LYS A CA 1
ATOM 1267 C C . LYS A 1 163 ? 5.176 0.756 -30.406 1 97.44 163 LYS A C 1
ATOM 1269 O O . LYS A 1 163 ? 5.637 1.809 -29.969 1 97.44 163 LYS A O 1
ATOM 1274 N N . ARG A 1 164 ? 4.016 0.235 -30.062 1 97.12 164 ARG A N 1
ATOM 1275 C CA . ARG A 1 164 ? 3.137 0.966 -29.156 1 97.12 164 ARG A CA 1
ATOM 1276 C C . ARG A 1 164 ? 3.268 0.446 -27.719 1 97.12 164 ARG A C 1
ATOM 1278 O O . ARG A 1 164 ? 2.734 1.044 -26.797 1 97.12 164 ARG A O 1
ATOM 1285 N N . ALA A 1 165 ? 4.043 -0.589 -27.5 1 98.44 165 ALA A N 1
ATOM 1286 C CA . ALA A 1 165 ? 4.121 -1.242 -26.203 1 98.44 165 ALA A CA 1
ATOM 1287 C C . ALA A 1 165 ? 5.016 -0.459 -25.25 1 98.44 165 ALA A C 1
ATOM 1289 O O . ALA A 1 165 ? 6.145 -0.104 -25.594 1 98.44 165 ALA A O 1
ATOM 1290 N N . ALA A 1 166 ? 4.449 -0.176 -24.062 1 98.44 166 ALA A N 1
ATOM 1291 C CA . ALA A 1 166 ? 5.223 0.511 -23.031 1 98.44 166 ALA A CA 1
ATOM 1292 C C . ALA A 1 166 ? 5.941 -0.488 -22.125 1 98.44 166 ALA A C 1
ATOM 1294 O O . ALA A 1 166 ? 7.07 -0.245 -21.703 1 98.44 166 ALA A O 1
ATOM 1295 N N . LEU A 1 167 ? 5.32 -1.586 -21.828 1 98.81 167 LEU A N 1
ATOM 1296 C CA . LEU A 1 167 ? 5.812 -2.586 -20.891 1 98.81 167 LEU A CA 1
ATOM 1297 C C . LEU A 1 167 ? 5.586 -3.996 -21.422 1 98.81 167 LEU A C 1
ATOM 1299 O O . LEU A 1 167 ? 4.684 -4.219 -22.234 1 98.81 167 LEU A O 1
ATOM 1303 N N . MET A 1 168 ? 6.402 -4.91 -20.984 1 98.94 168 MET A N 1
ATOM 1304 C CA . MET A 1 168 ? 6.223 -6.348 -21.172 1 98.94 168 MET A CA 1
ATOM 1305 C C . MET A 1 168 ? 6.375 -7.082 -19.844 1 98.94 168 MET A C 1
ATOM 1307 O O . MET A 1 168 ? 7.434 -7.027 -19.219 1 98.94 168 MET A O 1
ATOM 1311 N N . PHE A 1 169 ? 5.324 -7.758 -19.406 1 98.88 169 PHE A N 1
ATOM 1312 C CA . PHE A 1 169 ? 5.379 -8.578 -18.203 1 98.88 169 PHE A CA 1
ATOM 1313 C C . PHE A 1 169 ? 5.758 -10.016 -18.547 1 98.88 169 PHE A C 1
ATOM 1315 O O . PHE A 1 169 ? 5.227 -10.594 -19.5 1 98.88 169 PHE A O 1
ATOM 1322 N N . LEU A 1 170 ? 6.648 -10.539 -17.828 1 98.88 170 LEU A N 1
ATOM 1323 C CA . LEU A 1 170 ? 7.035 -11.945 -17.859 1 98.88 170 LEU A CA 1
ATOM 1324 C C . LEU A 1 170 ? 6.996 -12.555 -16.469 1 98.88 170 LEU A C 1
ATOM 1326 O O . LEU A 1 170 ? 7.172 -11.844 -15.469 1 98.88 170 LEU A O 1
ATOM 1330 N N . ASN A 1 171 ? 6.734 -13.812 -16.391 1 98.75 171 ASN A N 1
ATOM 1331 C CA . ASN A 1 171 ? 6.57 -14.461 -15.094 1 98.75 171 ASN A CA 1
ATOM 1332 C C . ASN A 1 171 ? 7.074 -15.906 -15.117 1 98.75 171 ASN A C 1
ATOM 1334 O O . ASN A 1 171 ? 6.324 -16.828 -15.438 1 98.75 171 ASN A O 1
ATOM 1338 N N . PHE A 1 172 ? 8.383 -16.109 -14.766 1 98.62 172 PHE A N 1
ATOM 1339 C CA . PHE A 1 172 ? 9.023 -17.422 -14.805 1 98.62 172 PHE A CA 1
ATOM 1340 C C . PHE A 1 172 ? 9.891 -17.641 -13.57 1 98.62 172 PHE A C 1
ATOM 1342 O O . PHE A 1 172 ? 10.898 -16.953 -13.383 1 98.62 172 PHE A O 1
ATOM 1349 N N . PRO A 1 173 ? 9.602 -18.562 -12.648 1 98.12 173 PRO A N 1
ATOM 1350 C CA . PRO A 1 173 ? 8.445 -19.453 -12.727 1 98.12 173 PRO A CA 1
ATOM 1351 C C . PRO A 1 173 ? 7.113 -18.719 -12.641 1 98.12 173 PRO A C 1
ATOM 1353 O O . PRO A 1 173 ? 7.031 -17.656 -12.023 1 98.12 173 PRO A O 1
ATOM 1356 N N . GLY A 1 174 ? 6.109 -19.312 -13.203 1 97.19 174 GLY A N 1
ATOM 1357 C CA . GLY A 1 174 ? 4.91 -18.516 -13.422 1 97.19 174 GLY A CA 1
ATOM 1358 C C . GLY A 1 174 ? 3.754 -18.922 -12.523 1 97.19 174 GLY A C 1
ATOM 1359 O O . GLY A 1 174 ? 3.791 -19.969 -11.891 1 97.19 174 GLY A O 1
ATOM 1360 N N . ASN A 1 175 ? 2.791 -18.078 -12.383 1 97.31 175 ASN A N 1
ATOM 1361 C CA . ASN A 1 175 ? 1.422 -18.219 -11.898 1 97.31 175 ASN A CA 1
ATOM 1362 C C . ASN A 1 175 ? 0.412 -17.719 -12.93 1 97.31 175 ASN A C 1
ATOM 1364 O O . ASN A 1 175 ? 0.359 -16.516 -13.227 1 97.31 175 ASN A O 1
ATOM 1368 N N . PRO A 1 176 ? -0.258 -18.547 -13.555 1 97.62 176 PRO A N 1
ATOM 1369 C CA . PRO A 1 176 ? -0.586 -19.906 -13.094 1 97.62 176 PRO A CA 1
ATOM 1370 C C . PRO A 1 176 ? 0.311 -20.969 -13.719 1 97.62 176 PRO A C 1
ATOM 1372 O O . PRO A 1 176 ? 0.323 -22.125 -13.258 1 97.62 176 PRO A O 1
ATOM 1375 N N . VAL A 1 177 ? 1.036 -20.656 -14.742 1 98 177 VAL A N 1
ATOM 1376 C CA . VAL A 1 177 ? 1.785 -21.672 -15.477 1 98 177 VAL A CA 1
ATOM 1377 C C . VAL A 1 177 ? 3.191 -21.797 -14.898 1 98 177 VAL A C 1
ATOM 1379 O O . VAL A 1 177 ? 4.016 -20.891 -15.047 1 98 177 VAL A O 1
ATOM 1382 N N . PRO A 1 178 ? 3.461 -22.875 -14.273 1 97.81 178 PRO A N 1
ATOM 1383 C CA . PRO A 1 178 ? 4.742 -23.016 -13.578 1 97.81 178 PRO A CA 1
ATOM 1384 C C . PRO A 1 178 ? 5.891 -23.375 -14.516 1 97.81 178 PRO A C 1
ATOM 1386 O O . PRO A 1 178 ? 6.672 -24.281 -14.227 1 97.81 178 PRO A O 1
ATOM 1389 N N . ALA A 1 179 ? 6.039 -22.672 -15.586 1 97.38 179 ALA A N 1
ATOM 1390 C CA . ALA A 1 179 ? 7.082 -22.875 -16.578 1 97.38 179 ALA A CA 1
ATOM 1391 C C . ALA A 1 179 ? 8.344 -22.094 -16.234 1 97.38 179 ALA A C 1
ATOM 1393 O O . ALA A 1 179 ? 8.312 -21.203 -15.383 1 97.38 179 ALA A O 1
ATOM 1394 N N . LEU A 1 180 ? 9.43 -22.5 -16.812 1 98.12 180 LEU A N 1
ATOM 1395 C CA . LEU A 1 180 ? 10.719 -21.828 -16.656 1 98.12 180 LEU A CA 1
ATOM 1396 C C . LEU A 1 180 ? 11.148 -21.203 -17.984 1 98.12 180 LEU A C 1
ATOM 1398 O O . LEU A 1 180 ? 10.859 -21.734 -19.062 1 98.12 180 LEU A O 1
ATOM 1402 N N . ALA A 1 181 ? 11.742 -20.094 -17.906 1 98.19 181 ALA A N 1
ATOM 1403 C CA . ALA A 1 181 ? 12.367 -19.484 -19.078 1 98.19 181 ALA A CA 1
ATOM 1404 C C . ALA A 1 181 ? 13.773 -20.031 -19.297 1 98.19 181 ALA A C 1
ATOM 1406 O O . ALA A 1 181 ? 14.367 -20.609 -18.391 1 98.19 181 ALA A O 1
ATOM 1407 N N . THR A 1 182 ? 14.25 -19.859 -20.516 1 97.88 182 THR A N 1
ATOM 1408 C CA . THR A 1 182 ? 15.617 -20.219 -20.875 1 97.88 182 THR A CA 1
ATOM 1409 C C . THR A 1 182 ? 16.469 -18.969 -21.094 1 97.88 182 THR A C 1
ATOM 1411 O O . THR A 1 182 ? 15.93 -17.875 -21.266 1 97.88 182 THR A O 1
ATOM 1414 N N . GLU A 1 183 ? 17.766 -19.188 -21.062 1 98.31 183 GLU A N 1
ATOM 1415 C CA . GLU A 1 183 ? 18.688 -18.094 -21.375 1 98.31 183 GLU A CA 1
ATOM 1416 C C . GLU A 1 183 ? 18.422 -17.531 -22.766 1 98.31 183 GLU A C 1
ATOM 1418 O O . GLU A 1 183 ? 18.391 -16.312 -22.953 1 98.31 183 GLU A O 1
ATOM 1423 N N . SER A 1 184 ? 18.219 -18.375 -23.703 1 98.38 184 SER A N 1
ATOM 1424 C CA . SER A 1 184 ? 17.984 -17.969 -25.078 1 98.38 184 SER A CA 1
ATOM 1425 C C . SER A 1 184 ? 16.703 -17.141 -25.203 1 98.38 184 SER A C 1
ATOM 1427 O O . SER A 1 184 ? 16.656 -16.156 -25.938 1 98.38 184 SER A O 1
ATOM 1429 N N . PHE A 1 185 ? 15.703 -17.516 -24.531 1 98.56 185 PHE A N 1
ATOM 1430 C CA . PHE A 1 185 ? 14.453 -16.75 -24.562 1 98.56 185 PHE A CA 1
ATOM 1431 C C . PHE A 1 185 ? 14.656 -15.344 -24.031 1 98.56 185 PHE A C 1
ATOM 1433 O O . PHE A 1 185 ? 14.203 -14.367 -24.625 1 98.56 185 PHE A O 1
ATOM 1440 N N . PHE A 1 186 ? 15.359 -15.219 -22.859 1 98.88 186 PHE A N 1
ATOM 1441 C CA . PHE A 1 186 ? 15.602 -13.906 -22.266 1 98.88 186 PHE A CA 1
ATOM 1442 C C . PHE A 1 186 ? 16.453 -13.047 -23.188 1 98.88 186 PHE A C 1
ATOM 1444 O O . PHE A 1 186 ? 16.266 -11.828 -23.266 1 98.88 186 PHE A O 1
ATOM 1451 N N . GLU A 1 187 ? 17.406 -13.703 -23.891 1 98.81 187 GLU A N 1
ATOM 1452 C CA . GLU A 1 187 ? 18.188 -12.969 -24.875 1 98.81 187 GLU A CA 1
ATOM 1453 C C . GLU A 1 187 ? 17.297 -12.383 -25.969 1 98.81 187 GLU A C 1
ATOM 1455 O O . GLU A 1 187 ? 17.469 -11.234 -26.375 1 98.81 187 GLU A O 1
ATOM 1460 N N . GLU A 1 188 ? 16.359 -13.18 -26.422 1 98.75 188 GLU A N 1
ATOM 1461 C CA . GLU A 1 188 ? 15.398 -12.711 -27.422 1 98.75 188 GLU A CA 1
ATOM 1462 C C . GLU A 1 188 ? 14.547 -11.562 -26.875 1 98.75 188 GLU A C 1
ATOM 1464 O O . GLU A 1 188 ? 14.258 -10.602 -27.594 1 98.75 188 GLU A O 1
ATOM 1469 N N . VAL A 1 189 ? 14.125 -11.688 -25.625 1 98.88 189 VAL A N 1
ATOM 1470 C CA . VAL A 1 189 ? 13.312 -10.664 -24.969 1 98.88 189 VAL A CA 1
ATOM 1471 C C . VAL A 1 189 ? 14.086 -9.344 -24.922 1 98.88 189 VAL A C 1
ATOM 1473 O O . VAL A 1 189 ? 13.531 -8.289 -25.234 1 98.88 189 VAL A O 1
ATOM 1476 N N . ILE A 1 190 ? 15.359 -9.43 -24.547 1 98.88 190 ILE A N 1
ATOM 1477 C CA . ILE A 1 190 ? 16.203 -8.242 -24.406 1 98.88 190 ILE A CA 1
ATOM 1478 C C . ILE A 1 190 ? 16.375 -7.57 -25.781 1 98.88 190 ILE A C 1
ATOM 1480 O O . ILE A 1 190 ? 16.234 -6.352 -25.891 1 98.88 190 ILE A O 1
ATOM 1484 N N . GLU A 1 191 ? 16.609 -8.367 -26.797 1 98.75 191 GLU A N 1
ATOM 1485 C CA . GLU A 1 191 ? 16.734 -7.824 -28.141 1 98.75 191 GLU A CA 1
ATOM 1486 C C . GLU A 1 191 ? 15.445 -7.156 -28.609 1 98.75 191 GLU A C 1
ATOM 1488 O O . GLU A 1 191 ? 15.469 -6.059 -29.172 1 98.75 191 GLU A O 1
ATOM 1493 N N . PHE A 1 192 ? 14.375 -7.82 -28.406 1 98.81 192 PHE A N 1
ATOM 1494 C CA . PHE A 1 192 ? 13.055 -7.309 -28.766 1 98.81 192 PHE A CA 1
ATOM 1495 C C . PHE A 1 192 ? 12.766 -6 -28.031 1 98.81 192 PHE A C 1
ATOM 1497 O O . PHE A 1 192 ? 12.297 -5.035 -28.641 1 98.81 192 PHE A O 1
ATOM 1504 N N . ALA A 1 193 ? 13.062 -5.973 -26.75 1 98.75 193 ALA A N 1
ATOM 1505 C CA . ALA A 1 193 ? 12.812 -4.801 -25.922 1 98.75 193 ALA A CA 1
ATOM 1506 C C . ALA A 1 193 ? 13.672 -3.619 -26.359 1 98.75 193 ALA A C 1
ATOM 1508 O O . ALA A 1 193 ? 13.211 -2.475 -26.375 1 98.75 193 ALA A O 1
ATOM 1509 N N . LYS A 1 194 ? 14.945 -3.865 -26.703 1 98.44 194 LYS A N 1
ATOM 1510 C CA . LYS A 1 194 ? 15.828 -2.814 -27.203 1 98.44 194 LYS A CA 1
ATOM 1511 C C . LYS A 1 194 ? 15.305 -2.24 -28.516 1 98.44 194 LYS A C 1
ATOM 1513 O O . LYS A 1 194 ? 15.273 -1.021 -28.703 1 98.44 194 LYS A O 1
ATOM 1518 N N . ARG A 1 195 ? 14.891 -3.127 -29.344 1 98.19 195 ARG A N 1
ATOM 1519 C CA . ARG A 1 195 ? 14.438 -2.734 -30.672 1 98.19 195 ARG A CA 1
ATOM 1520 C C . ARG A 1 195 ? 13.227 -1.814 -30.594 1 98.19 195 ARG A C 1
ATOM 1522 O O . ARG A 1 195 ? 13.125 -0.843 -31.344 1 98.19 195 ARG A O 1
ATOM 1529 N N . TYR A 1 196 ? 12.352 -2.1 -29.672 1 98.19 196 TYR A N 1
ATOM 1530 C CA . TYR A 1 196 ? 11.078 -1.389 -29.672 1 98.19 196 TYR A CA 1
ATOM 1531 C C . TYR A 1 196 ? 10.953 -0.483 -28.453 1 98.19 196 TYR A C 1
ATOM 1533 O O . TYR A 1 196 ? 9.898 0.108 -28.219 1 98.19 196 TYR A O 1
ATOM 1541 N N . GLU A 1 197 ? 12.023 -0.361 -27.609 1 97.81 197 GLU A N 1
ATOM 1542 C CA . GLU A 1 197 ? 12.078 0.5 -26.438 1 97.81 197 GLU A CA 1
ATOM 1543 C C . GLU A 1 197 ? 10.969 0.148 -25.438 1 97.81 197 GLU A C 1
ATOM 1545 O O . GLU A 1 197 ? 10.219 1.023 -25 1 97.81 197 GLU A O 1
ATOM 1550 N N . ILE A 1 198 ? 10.891 -1.126 -25.141 1 98.69 198 ILE A N 1
ATOM 1551 C CA . ILE A 1 198 ? 9.898 -1.655 -24.219 1 98.69 198 ILE A CA 1
ATOM 1552 C C . ILE A 1 198 ? 10.555 -1.94 -22.875 1 98.69 198 ILE A C 1
ATOM 1554 O O . ILE A 1 198 ? 11.664 -2.473 -22.812 1 98.69 198 ILE A O 1
ATOM 1558 N N . ILE A 1 199 ? 9.961 -1.524 -21.781 1 98.88 199 ILE A N 1
ATOM 1559 C CA . ILE A 1 199 ? 10.445 -1.862 -20.453 1 98.88 199 ILE A CA 1
ATOM 1560 C C . ILE A 1 199 ? 10.008 -3.281 -20.078 1 98.88 199 ILE A C 1
ATOM 1562 O O . ILE A 1 199 ? 8.812 -3.584 -20.062 1 98.88 199 ILE A O 1
ATOM 1566 N N . VAL A 1 200 ? 10.938 -4.172 -19.828 1 98.94 200 VAL A N 1
ATOM 1567 C CA . VAL A 1 200 ? 10.641 -5.547 -19.438 1 98.94 200 VAL A CA 1
ATOM 1568 C C . VAL A 1 200 ? 10.477 -5.629 -17.922 1 98.94 200 VAL A C 1
ATOM 1570 O O . VAL A 1 200 ? 11.305 -5.117 -17.172 1 98.94 200 VAL A O 1
ATOM 1573 N N . VAL A 1 201 ? 9.422 -6.199 -17.5 1 98.94 201 VAL A N 1
ATOM 1574 C CA . VAL A 1 201 ? 9.148 -6.453 -16.078 1 98.94 201 VAL A CA 1
ATOM 1575 C C . VAL A 1 201 ? 9.117 -7.957 -15.82 1 98.94 201 VAL A C 1
ATOM 1577 O O . VAL A 1 201 ? 8.148 -8.633 -16.156 1 98.94 201 VAL A O 1
ATOM 1580 N N . SER A 1 202 ? 10.117 -8.422 -15.195 1 98.88 202 SER A N 1
ATOM 1581 C CA . SER A 1 202 ? 10.195 -9.836 -14.836 1 98.88 202 SER A CA 1
ATOM 1582 C C . SER A 1 202 ? 9.633 -10.086 -13.445 1 98.88 202 SER A C 1
ATOM 1584 O O . SER A 1 202 ? 10.203 -9.633 -12.453 1 98.88 202 SER A O 1
ATOM 1586 N N . ASP A 1 203 ? 8.516 -10.75 -13.359 1 98.75 203 ASP A N 1
ATOM 1587 C CA . ASP A 1 203 ? 7.902 -11.18 -12.109 1 98.75 203 ASP A CA 1
ATOM 1588 C C . ASP A 1 203 ? 8.492 -12.5 -11.625 1 98.75 203 ASP A C 1
ATOM 1590 O O . ASP A 1 203 ? 8.148 -13.562 -12.148 1 98.75 203 ASP A O 1
ATOM 1594 N N . PHE A 1 204 ? 9.312 -12.398 -10.617 1 98.75 204 PHE A N 1
ATOM 1595 C CA . PHE A 1 204 ? 10.18 -13.5 -10.219 1 98.75 204 PHE A CA 1
ATOM 1596 C C . PHE A 1 204 ? 9.836 -13.977 -8.812 1 98.75 204 PHE A C 1
ATOM 1598 O O . PHE A 1 204 ? 10.711 -14.438 -8.078 1 98.75 204 PHE A O 1
ATOM 1605 N N . ALA A 1 205 ? 8.547 -13.961 -8.469 1 97.88 205 ALA A N 1
ATOM 1606 C CA . ALA A 1 205 ? 8.039 -14.188 -7.117 1 97.88 205 ALA A CA 1
ATOM 1607 C C . ALA A 1 205 ? 8.32 -15.617 -6.664 1 97.88 205 ALA A C 1
ATOM 1609 O O . ALA A 1 205 ? 8.438 -15.883 -5.465 1 97.88 205 ALA A O 1
ATOM 1610 N N . TYR A 1 206 ? 8.5 -16.562 -7.562 1 98.19 206 TYR A N 1
ATOM 1611 C CA . TYR A 1 206 ? 8.617 -17.969 -7.195 1 98.19 206 TYR A CA 1
ATOM 1612 C C . TYR A 1 206 ? 10.039 -18.469 -7.414 1 98.19 206 TYR A C 1
ATOM 1614 O O . TYR A 1 206 ? 10.258 -19.672 -7.582 1 98.19 206 TYR A O 1
ATOM 1622 N N . SER A 1 207 ? 10.992 -17.562 -7.367 1 97.88 207 SER A N 1
ATOM 1623 C CA . SER A 1 207 ? 12.383 -17.828 -7.727 1 97.88 207 SER A CA 1
ATOM 1624 C C . SER A 1 207 ? 12.984 -18.922 -6.844 1 97.88 207 SER A C 1
ATOM 1626 O O . SER A 1 207 ? 13.914 -19.625 -7.254 1 97.88 207 SER A O 1
ATOM 1628 N N . GLU A 1 208 ? 12.469 -19.125 -5.609 1 98.25 208 GLU A N 1
ATOM 1629 C CA . GLU A 1 208 ? 13.055 -20.078 -4.668 1 98.25 208 GLU A CA 1
ATOM 1630 C C . GLU A 1 208 ? 12.273 -21.391 -4.645 1 98.25 208 GLU A C 1
ATOM 1632 O O . GLU A 1 208 ? 12.641 -22.328 -3.93 1 98.25 208 GLU A O 1
ATOM 1637 N N . LEU A 1 209 ? 11.203 -21.453 -5.383 1 98.25 209 LEU A N 1
ATOM 1638 C CA . LEU A 1 209 ? 10.391 -22.656 -5.398 1 98.25 209 LEU A CA 1
ATOM 1639 C C . LEU A 1 209 ? 10.562 -23.406 -6.719 1 98.25 209 LEU A C 1
ATOM 1641 O O . LEU A 1 209 ? 9.82 -23.172 -7.672 1 98.25 209 LEU A O 1
ATOM 1645 N N . TYR A 1 210 ? 11.523 -24.281 -6.723 1 98.5 210 TYR A N 1
ATOM 1646 C CA . TYR A 1 210 ? 11.844 -25.094 -7.887 1 98.5 210 TYR A CA 1
ATOM 1647 C C . TYR A 1 210 ? 12.188 -26.531 -7.477 1 98.5 210 TYR A C 1
ATOM 1649 O O . TYR A 1 210 ? 12.461 -26.797 -6.305 1 98.5 210 TYR A O 1
ATOM 1657 N N . TYR A 1 211 ? 12.156 -27.375 -8.414 1 98.31 211 TYR A N 1
ATOM 1658 C CA . TYR A 1 211 ? 12.258 -28.812 -8.117 1 98.31 211 TYR A CA 1
ATOM 1659 C C . TYR A 1 211 ? 13.344 -29.469 -8.953 1 98.31 211 TYR A C 1
ATOM 1661 O O . TYR A 1 211 ? 13.758 -28.922 -9.984 1 98.31 211 TYR A O 1
ATOM 1669 N N . ASP A 1 212 ? 13.82 -30.578 -8.477 1 97.38 212 ASP A N 1
ATOM 1670 C CA . ASP A 1 212 ? 14.75 -31.438 -9.203 1 97.38 212 ASP A CA 1
ATOM 1671 C C . ASP A 1 212 ? 16 -30.672 -9.617 1 97.38 212 ASP A C 1
ATOM 1673 O O . ASP A 1 212 ? 16.547 -30.906 -10.703 1 97.38 212 ASP A O 1
ATOM 1677 N N . GLY A 1 213 ? 16.312 -29.656 -8.852 1 95.38 213 GLY A N 1
ATOM 1678 C CA . GLY A 1 213 ? 17.531 -28.906 -9.078 1 95.38 213 GLY A CA 1
ATOM 1679 C C . GLY A 1 213 ? 17.438 -27.953 -10.25 1 95.38 213 GLY A C 1
ATOM 1680 O O . GLY A 1 213 ? 18.438 -27.391 -10.695 1 95.38 213 GLY A O 1
ATOM 1681 N N . GLN A 1 214 ? 16.234 -27.672 -10.773 1 95.81 214 GLN A N 1
ATOM 1682 C CA . GLN A 1 214 ? 16.031 -26.766 -11.898 1 95.81 214 GLN A CA 1
ATOM 1683 C C . GLN A 1 214 ? 15.883 -25.328 -11.43 1 95.81 214 GLN A C 1
ATOM 1685 O O . GLN A 1 214 ? 14.812 -24.719 -11.57 1 95.81 214 GLN A O 1
ATOM 1690 N N . LYS A 1 215 ? 16.984 -24.75 -11.023 1 97.38 215 LYS A N 1
ATOM 1691 C CA . LYS A 1 215 ? 16.953 -23.391 -10.5 1 97.38 215 LYS A CA 1
ATOM 1692 C C . LYS A 1 215 ? 16.578 -22.391 -11.586 1 97.38 215 LYS A C 1
ATOM 1694 O O . LYS A 1 215 ? 17.156 -22.406 -12.68 1 97.38 215 LYS A O 1
ATOM 1699 N N . PRO A 1 216 ? 15.578 -21.531 -11.352 1 98.25 216 PRO A N 1
ATOM 1700 C CA . PRO A 1 216 ? 15.18 -20.516 -12.328 1 98.25 216 PRO A CA 1
ATOM 1701 C C . PRO A 1 216 ? 16.297 -19.5 -12.609 1 98.25 216 PRO A C 1
ATOM 1703 O O . PRO A 1 216 ? 17.031 -19.109 -11.695 1 98.25 216 PRO A O 1
ATOM 1706 N N . ILE A 1 217 ? 16.328 -19.062 -13.867 1 98 217 ILE A N 1
ATOM 1707 C CA . ILE A 1 217 ? 17.281 -18.031 -14.297 1 98 217 ILE A CA 1
ATOM 1708 C C . ILE A 1 217 ? 16.703 -16.641 -14.023 1 98 217 ILE A C 1
ATOM 1710 O O . ILE A 1 217 ? 15.562 -16.359 -14.391 1 98 217 ILE A O 1
ATOM 1714 N N . SER A 1 218 ? 17.484 -15.844 -13.273 1 98.81 218 SER A N 1
ATOM 1715 C CA . SER A 1 218 ? 17.094 -14.445 -13.148 1 98.81 218 SER A CA 1
ATOM 1716 C C . SER A 1 218 ? 17.203 -13.727 -14.484 1 98.81 218 SER A C 1
ATOM 1718 O O . SER A 1 218 ? 18.219 -13.82 -15.172 1 98.81 218 SER A O 1
ATOM 1720 N N . PHE A 1 219 ? 16.188 -13 -14.859 1 98.88 219 PHE A N 1
ATOM 1721 C CA . PHE A 1 219 ? 16.219 -12.148 -16.047 1 98.88 219 PHE A CA 1
ATOM 1722 C C . PHE A 1 219 ? 17.438 -11.234 -16.031 1 98.88 219 PHE A C 1
ATOM 1724 O O . PHE A 1 219 ? 18.094 -11.055 -17.047 1 98.88 219 PHE A O 1
ATOM 1731 N N . LEU A 1 220 ? 17.781 -10.742 -14.859 1 98.88 220 LEU A N 1
ATOM 1732 C CA . LEU A 1 220 ? 18.844 -9.742 -14.703 1 98.88 220 LEU A CA 1
ATOM 1733 C C . LEU A 1 220 ? 20.219 -10.375 -14.891 1 98.88 220 LEU A C 1
ATOM 1735 O O . LEU A 1 220 ? 21.219 -9.664 -15.039 1 98.88 220 LEU A O 1
ATOM 1739 N N . SER A 1 221 ? 20.297 -11.68 -14.875 1 98.75 221 SER A N 1
ATOM 1740 C CA . SER A 1 221 ? 21.594 -12.344 -15.031 1 98.75 221 SER A CA 1
ATOM 1741 C C . SER A 1 221 ? 22.031 -12.359 -16.5 1 98.75 221 SER A C 1
ATOM 1743 O O . SER A 1 221 ? 23.188 -12.656 -16.797 1 98.75 221 SER A O 1
ATOM 1745 N N . ILE A 1 222 ? 21.141 -12.047 -17.406 1 98.81 222 ILE A N 1
ATOM 1746 C CA . ILE A 1 222 ? 21.453 -12.055 -18.844 1 98.81 222 ILE A CA 1
ATOM 1747 C C . ILE A 1 222 ? 22.031 -10.711 -19.25 1 98.81 222 ILE A C 1
ATOM 1749 O O . ILE A 1 222 ? 21.484 -9.656 -18.922 1 98.81 222 ILE A O 1
ATOM 1753 N N . PRO A 1 223 ? 23.156 -10.719 -19.984 1 98.25 223 PRO A N 1
ATOM 1754 C CA . PRO A 1 223 ? 23.75 -9.453 -20.422 1 98.25 223 PRO A CA 1
ATOM 1755 C C . PRO A 1 223 ? 22.75 -8.555 -21.156 1 98.25 223 PRO A C 1
ATOM 1757 O O . PRO A 1 223 ? 22.031 -9.023 -22.031 1 98.25 223 PRO A O 1
ATOM 1760 N N . GLY A 1 224 ? 22.641 -7.336 -20.734 1 98.5 224 GLY A N 1
ATOM 1761 C CA . GLY A 1 224 ? 21.766 -6.363 -21.375 1 98.5 224 GLY A CA 1
ATOM 1762 C C . GLY A 1 224 ? 20.422 -6.207 -20.672 1 98.5 224 GLY A C 1
ATOM 1763 O O . GLY A 1 224 ? 19.703 -5.246 -20.922 1 98.5 224 GLY A O 1
ATOM 1764 N N . ALA A 1 225 ? 20.156 -7.109 -19.75 1 98.81 225 ALA A N 1
ATOM 1765 C CA . ALA A 1 225 ? 18.859 -7.109 -19.094 1 98.81 225 ALA A CA 1
ATOM 1766 C C . ALA A 1 225 ? 18.625 -5.809 -18.328 1 98.81 225 ALA A C 1
ATOM 1768 O O . ALA A 1 225 ? 17.562 -5.211 -18.406 1 98.81 225 ALA A O 1
ATOM 1769 N N . LYS A 1 226 ? 19.609 -5.266 -17.578 1 97.94 226 LYS A N 1
ATOM 1770 C CA . LYS A 1 226 ? 19.484 -4.082 -16.719 1 97.94 226 LYS A CA 1
ATOM 1771 C C . LYS A 1 226 ? 19.297 -2.824 -17.562 1 97.94 226 LYS A C 1
ATOM 1773 O O . LYS A 1 226 ? 18.875 -1.785 -17.062 1 97.94 226 LYS A O 1
ATOM 1778 N N . GLU A 1 227 ? 19.562 -2.928 -18.812 1 98.38 227 GLU A N 1
ATOM 1779 C CA . GLU A 1 227 ? 19.391 -1.785 -19.703 1 98.38 227 GLU A CA 1
ATOM 1780 C C . GLU A 1 227 ? 17.938 -1.6 -20.078 1 98.38 227 GLU A C 1
ATOM 1782 O O . GLU A 1 227 ? 17.5 -0.491 -20.422 1 98.38 227 GLU A O 1
ATOM 1787 N N . VAL A 1 228 ? 17.203 -2.742 -19.984 1 98.56 228 VAL A N 1
ATOM 1788 C CA . VAL A 1 228 ? 15.875 -2.631 -20.594 1 98.56 228 VAL A CA 1
ATOM 1789 C C . VAL A 1 228 ? 14.797 -2.938 -19.562 1 98.56 228 VAL A C 1
ATOM 1791 O O . VAL A 1 228 ? 13.609 -2.734 -19.828 1 98.56 228 VAL A O 1
ATOM 1794 N N . GLY A 1 229 ? 15.227 -3.445 -18.391 1 98.69 229 GLY A N 1
ATOM 1795 C CA . GLY A 1 229 ? 14.102 -3.873 -17.578 1 98.69 229 GLY A CA 1
ATOM 1796 C C . GLY A 1 229 ? 14.453 -4.039 -16.109 1 98.69 229 GLY A C 1
ATOM 1797 O O . GLY A 1 229 ? 15.531 -3.629 -15.68 1 98.69 229 GLY A O 1
ATOM 1798 N N . VAL A 1 230 ? 13.461 -4.488 -15.328 1 98.94 230 VAL A N 1
ATOM 1799 C CA . VAL A 1 230 ? 13.562 -4.707 -13.891 1 98.94 230 VAL A CA 1
ATOM 1800 C C . VAL A 1 230 ? 13 -6.082 -13.531 1 98.94 230 VAL A C 1
ATOM 1802 O O . VAL A 1 230 ? 12.328 -6.715 -14.352 1 98.94 230 VAL A O 1
ATOM 1805 N N . GLU A 1 231 ? 13.375 -6.547 -12.414 1 98.94 231 GLU A N 1
ATOM 1806 C CA . GLU A 1 231 ? 12.859 -7.789 -11.844 1 98.94 231 GLU A CA 1
ATOM 1807 C C . GLU A 1 231 ? 12.242 -7.547 -10.469 1 98.94 231 GLU A C 1
ATOM 1809 O O . GLU A 1 231 ? 12.828 -6.859 -9.625 1 98.94 231 GLU A O 1
ATOM 1814 N N . MET A 1 232 ? 11.031 -8.023 -10.289 1 98.69 232 MET A N 1
ATOM 1815 C CA . MET A 1 232 ? 10.336 -7.91 -9.008 1 98.69 232 MET A CA 1
ATOM 1816 C C . MET A 1 232 ? 10.305 -9.25 -8.289 1 98.69 232 MET A C 1
ATOM 1818 O O . MET A 1 232 ? 10.094 -10.297 -8.914 1 98.69 232 MET A O 1
ATOM 1822 N N . ASN A 1 233 ? 10.578 -9.18 -7.07 1 98.44 233 ASN A N 1
ATOM 1823 C CA . ASN A 1 233 ? 10.547 -10.367 -6.227 1 98.44 233 ASN A CA 1
ATOM 1824 C C . ASN A 1 233 ? 9.891 -10.078 -4.879 1 98.44 233 ASN A C 1
ATOM 1826 O O . ASN A 1 233 ? 9.547 -8.93 -4.586 1 98.44 233 ASN A O 1
ATOM 1830 N N . SER A 1 234 ? 9.539 -11.117 -4.168 1 96.62 234 SER A N 1
ATOM 1831 C CA . SER A 1 234 ? 8.773 -11.031 -2.93 1 96.62 234 SER A CA 1
ATOM 1832 C C . SER A 1 234 ? 9.32 -11.992 -1.879 1 96.62 234 SER A C 1
ATOM 1834 O O . SER A 1 234 ? 9.992 -12.969 -2.215 1 96.62 234 SER A O 1
ATOM 1836 N N . LEU A 1 235 ? 9.086 -11.711 -0.65 1 98.5 235 LEU A N 1
ATOM 1837 C CA . LEU A 1 235 ? 9.453 -12.633 0.413 1 98.5 235 LEU A CA 1
ATOM 1838 C C . LEU A 1 235 ? 8.25 -13.445 0.873 1 98.5 235 LEU A C 1
ATOM 1840 O O . LEU A 1 235 ? 8.344 -14.203 1.846 1 98.5 235 LEU A O 1
ATOM 1844 N N . SER A 1 236 ? 7.133 -13.25 0.21 1 97.56 236 SER A N 1
ATOM 1845 C CA . SER A 1 236 ? 5.895 -13.938 0.548 1 97.56 236 SER A CA 1
ATOM 1846 C C . SER A 1 236 ? 6.039 -15.445 0.366 1 97.56 236 SER A C 1
ATOM 1848 O O . SER A 1 236 ? 5.648 -16.219 1.242 1 97.56 236 SER A O 1
ATOM 1850 N N . LYS A 1 237 ? 6.574 -15.828 -0.817 1 97.38 237 LYS A N 1
ATOM 1851 C CA . LYS A 1 237 ? 6.613 -17.234 -1.185 1 97.38 237 LYS A CA 1
ATOM 1852 C C . LYS A 1 237 ? 7.93 -17.891 -0.761 1 97.38 237 LYS A C 1
ATOM 1854 O O . LYS A 1 237 ? 7.941 -19 -0.249 1 97.38 237 LYS A O 1
ATOM 1859 N N . SER A 1 238 ? 9.016 -17.125 -0.879 1 97.44 238 SER A N 1
ATOM 1860 C CA . SER A 1 238 ? 10.352 -17.656 -0.612 1 97.44 238 SER A CA 1
ATOM 1861 C C . SER A 1 238 ? 10.562 -17.891 0.879 1 97.44 238 SER A C 1
ATOM 1863 O O . SER A 1 238 ? 11.273 -18.812 1.271 1 97.44 238 SER A O 1
ATOM 1865 N N . TYR A 1 239 ? 9.953 -17.078 1.697 1 98.44 239 TYR A N 1
ATOM 1866 C CA . TYR A 1 239 ? 10.266 -17.141 3.121 1 98.44 239 TYR A CA 1
ATOM 1867 C C . TYR A 1 239 ? 8.992 -17.203 3.953 1 98.44 239 TYR A C 1
ATOM 1869 O O . TYR A 1 239 ? 9.023 -17.016 5.172 1 98.44 239 TYR A O 1
ATOM 1877 N N . ASN A 1 240 ? 7.855 -17.406 3.299 1 98.19 240 ASN A N 1
ATOM 1878 C CA . ASN A 1 240 ? 6.555 -17.547 3.943 1 98.19 240 ASN A CA 1
ATOM 1879 C C . ASN A 1 240 ? 6.191 -16.297 4.746 1 98.19 240 ASN A C 1
ATOM 1881 O O . ASN A 1 240 ? 5.676 -16.391 5.859 1 98.19 240 ASN A O 1
ATOM 1885 N N . MET A 1 241 ? 6.5 -15.133 4.164 1 98.38 241 MET A N 1
ATOM 1886 C CA . MET A 1 241 ? 6.199 -13.852 4.797 1 98.38 241 MET A CA 1
ATOM 1887 C C . MET A 1 241 ? 5.055 -13.141 4.082 1 98.38 241 MET A C 1
ATOM 1889 O O . MET A 1 241 ? 5.09 -11.922 3.908 1 98.38 241 MET A O 1
ATOM 1893 N N . ALA A 1 242 ? 4.062 -13.906 3.645 1 97.38 242 ALA A N 1
ATOM 1894 C CA . ALA A 1 242 ? 3.002 -13.398 2.781 1 97.38 242 ALA A CA 1
ATOM 1895 C C . ALA A 1 242 ? 2.299 -12.203 3.428 1 97.38 242 ALA A C 1
ATOM 1897 O O . ALA A 1 242 ? 2.178 -11.141 2.814 1 97.38 242 ALA A O 1
ATOM 1898 N N . GLY A 1 243 ? 1.943 -12.32 4.688 1 97.25 243 GLY A N 1
ATOM 1899 C CA . GLY A 1 243 ? 1.181 -11.281 5.359 1 97.25 243 GLY A CA 1
ATOM 1900 C C . GLY A 1 243 ? 1.987 -10.023 5.621 1 97.25 243 GLY A C 1
ATOM 1901 O O . GLY A 1 243 ? 1.421 -8.953 5.855 1 97.25 243 GLY A O 1
ATOM 1902 N N . CYS A 1 244 ? 3.332 -10.078 5.578 1 98 244 CYS A N 1
ATOM 1903 C CA . CYS A 1 244 ? 4.203 -8.953 5.918 1 98 244 CYS A CA 1
ATOM 1904 C C . CYS A 1 244 ? 4.195 -7.906 4.812 1 98 244 CYS A C 1
ATOM 1906 O O . CYS A 1 244 ? 4.59 -6.762 5.035 1 98 244 CYS A O 1
ATOM 1908 N N . ARG A 1 245 ? 3.791 -8.328 3.604 1 96.69 245 ARG A N 1
ATOM 1909 C CA . ARG A 1 245 ? 3.729 -7.461 2.436 1 96.69 245 ARG A CA 1
ATOM 1910 C C . ARG A 1 245 ? 5.055 -6.742 2.215 1 96.69 245 ARG A C 1
ATOM 1912 O O . ARG A 1 245 ? 5.105 -5.512 2.186 1 96.69 245 ARG A O 1
ATOM 1919 N N . ILE A 1 246 ? 6.086 -7.473 1.98 1 98.12 246 ILE A N 1
ATOM 1920 C CA . ILE A 1 246 ? 7.391 -6.895 1.674 1 98.12 246 ILE A CA 1
ATOM 1921 C C . ILE A 1 246 ? 7.98 -7.574 0.442 1 98.12 246 ILE A C 1
ATOM 1923 O O . ILE A 1 246 ? 7.844 -8.789 0.269 1 98.12 246 ILE A O 1
ATOM 1927 N N . GLY A 1 247 ? 8.438 -6.828 -0.448 1 98.12 247 GLY A N 1
ATOM 1928 C CA . GLY A 1 247 ? 9.117 -7.219 -1.673 1 98.12 247 GLY A CA 1
ATOM 1929 C C . GLY A 1 247 ? 10.078 -6.164 -2.186 1 98.12 247 GLY A C 1
ATOM 1930 O O . GLY A 1 247 ? 10.477 -5.266 -1.439 1 98.12 247 GLY A O 1
ATOM 1931 N N . TYR A 1 248 ? 10.539 -6.352 -3.381 1 98.75 248 TYR A N 1
ATOM 1932 C CA . TYR A 1 248 ? 11.469 -5.383 -3.941 1 98.75 248 TYR A CA 1
ATOM 1933 C C . TYR A 1 248 ? 11.477 -5.445 -5.465 1 98.75 248 TYR A C 1
ATOM 1935 O O . TYR A 1 248 ? 10.977 -6.406 -6.051 1 98.75 248 TYR A O 1
ATOM 1943 N N . VAL A 1 249 ? 11.914 -4.414 -6.023 1 98.81 249 VAL A N 1
ATOM 1944 C CA . VAL A 1 249 ? 12.25 -4.336 -7.441 1 98.81 249 VAL A CA 1
ATOM 1945 C C . VAL A 1 249 ? 13.727 -3.996 -7.602 1 98.81 249 VAL A C 1
ATOM 1947 O O . VAL A 1 249 ? 14.281 -3.213 -6.828 1 98.81 249 VAL A O 1
ATOM 1950 N N . CYS A 1 250 ? 14.391 -4.598 -8.508 1 98.88 250 CYS A N 1
ATOM 1951 C CA . CYS A 1 250 ? 15.789 -4.305 -8.797 1 98.88 250 CYS A CA 1
ATOM 1952 C C . CYS A 1 250 ? 16.062 -4.371 -10.289 1 98.88 250 CYS A C 1
ATOM 1954 O O . CYS A 1 250 ? 15.312 -4.992 -11.039 1 98.88 250 CYS A O 1
ATOM 1956 N N . GLY A 1 251 ? 17.109 -3.684 -10.766 1 98.81 251 GLY A N 1
ATOM 1957 C CA . GLY A 1 251 ? 17.484 -3.664 -12.18 1 98.81 251 GLY A CA 1
ATOM 1958 C C . GLY A 1 251 ? 17.75 -2.268 -12.703 1 98.81 251 GLY A C 1
ATOM 1959 O O . GLY A 1 251 ? 18.531 -1.521 -12.117 1 98.81 251 GLY A O 1
ATOM 1960 N N . ASN A 1 252 ? 17.016 -1.852 -13.789 1 98.88 252 ASN A N 1
ATOM 1961 C CA . ASN A 1 252 ? 17.25 -0.585 -14.469 1 98.88 252 ASN A CA 1
ATOM 1962 C C . ASN A 1 252 ? 17.078 0.604 -13.531 1 98.88 252 ASN A C 1
ATOM 1964 O O . ASN A 1 252 ? 15.969 0.835 -13.023 1 98.88 252 ASN A O 1
ATOM 1968 N N . GLU A 1 253 ? 18.109 1.382 -13.344 1 98.38 253 GLU A N 1
ATOM 1969 C CA . GLU A 1 253 ? 18.109 2.453 -12.359 1 98.38 253 GLU A CA 1
ATOM 1970 C C . GLU A 1 253 ? 17.109 3.547 -12.727 1 98.38 253 GLU A C 1
ATOM 1972 O O . GLU A 1 253 ? 16.516 4.16 -11.844 1 98.38 253 GLU A O 1
ATOM 1977 N N . GLN A 1 254 ? 16.875 3.793 -13.992 1 98.31 254 GLN A N 1
ATOM 1978 C CA . GLN A 1 254 ? 15.938 4.832 -14.406 1 98.31 254 GLN A CA 1
ATOM 1979 C C . GLN A 1 254 ? 14.5 4.43 -14.109 1 98.31 254 GLN A C 1
ATOM 1981 O O . GLN A 1 254 ? 13.703 5.242 -13.633 1 98.31 254 GLN A O 1
ATOM 1986 N N . VAL A 1 255 ? 14.164 3.15 -14.422 1 98.69 255 VAL A N 1
ATOM 1987 C CA . VAL A 1 255 ? 12.828 2.637 -14.133 1 98.69 255 VAL A CA 1
ATOM 1988 C C . VAL A 1 255 ? 12.562 2.713 -12.633 1 98.69 255 VAL A C 1
ATOM 1990 O O . VAL A 1 255 ? 11.484 3.141 -12.211 1 98.69 255 VAL A O 1
ATOM 1993 N N . ILE A 1 256 ? 13.562 2.338 -11.852 1 98.44 256 ILE A N 1
ATOM 1994 C CA . ILE A 1 256 ? 13.422 2.318 -10.398 1 98.44 256 ILE A CA 1
ATOM 1995 C C . ILE A 1 256 ? 13.273 3.744 -9.875 1 98.44 256 ILE A C 1
ATOM 1997 O O . ILE A 1 256 ? 12.453 4.004 -8.992 1 98.44 256 ILE A O 1
ATOM 2001 N N . GLU A 1 257 ? 14.016 4.668 -10.422 1 96.75 257 GLU A N 1
ATOM 2002 C CA . GLU A 1 257 ? 13.914 6.066 -10.016 1 96.75 257 GLU A CA 1
ATOM 2003 C C . GLU A 1 257 ? 12.508 6.609 -10.258 1 96.75 257 GLU A C 1
ATOM 2005 O O . GLU A 1 257 ? 11.938 7.277 -9.391 1 96.75 257 GLU A O 1
ATOM 2010 N N . VAL A 1 258 ? 11.922 6.312 -11.383 1 97 258 VAL A N 1
ATOM 2011 C CA . VAL A 1 258 ? 10.594 6.801 -11.734 1 97 258 VAL A CA 1
ATOM 2012 C C . VAL A 1 258 ? 9.547 6.152 -10.828 1 97 258 VAL A C 1
ATOM 2014 O O . VAL A 1 258 ? 8.664 6.832 -10.312 1 97 258 VAL A O 1
ATOM 2017 N N . LEU A 1 259 ? 9.695 4.848 -10.641 1 97.06 259 LEU A N 1
ATOM 2018 C CA . LEU A 1 259 ? 8.734 4.148 -9.797 1 97.06 259 LEU A CA 1
ATOM 2019 C C . LEU A 1 259 ? 8.805 4.656 -8.359 1 97.06 259 LEU A C 1
ATOM 2021 O O . LEU A 1 259 ? 7.766 4.859 -7.719 1 97.06 259 LEU A O 1
ATOM 2025 N N . THR A 1 260 ? 10.023 4.855 -7.848 1 95.44 260 THR A N 1
ATOM 2026 C CA . THR A 1 260 ? 10.18 5.309 -6.469 1 95.44 260 THR A CA 1
ATOM 2027 C C . THR A 1 260 ? 9.656 6.73 -6.305 1 95.44 260 THR A C 1
ATOM 2029 O O . THR A 1 260 ? 9.094 7.07 -5.262 1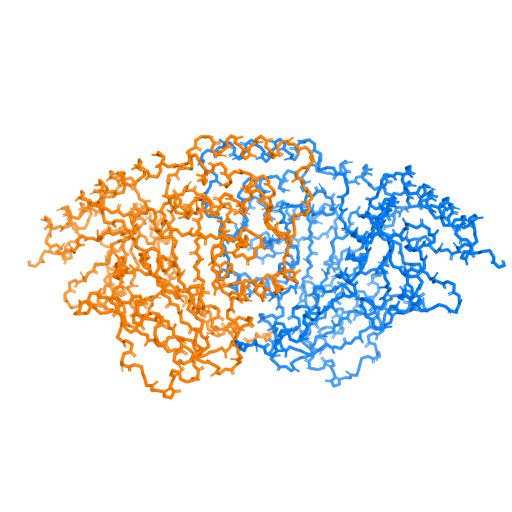 95.44 260 THR A O 1
ATOM 2032 N N . HIS A 1 261 ? 9.875 7.543 -7.328 1 93.56 261 HIS A N 1
ATOM 2033 C CA . HIS A 1 261 ? 9.305 8.883 -7.312 1 93.56 261 HIS A CA 1
ATOM 2034 C C . HIS A 1 261 ? 7.781 8.836 -7.258 1 93.56 261 HIS A C 1
ATOM 2036 O O . HIS A 1 261 ? 7.164 9.555 -6.465 1 93.56 261 HIS A O 1
ATOM 2042 N N . PHE A 1 262 ? 7.172 8.016 -8.023 1 95.19 262 PHE A N 1
ATOM 2043 C CA . PHE A 1 262 ? 5.727 7.82 -8.016 1 95.19 262 PHE A CA 1
ATOM 2044 C C . PHE A 1 262 ? 5.25 7.363 -6.641 1 95.19 262 PHE A C 1
ATOM 2046 O O . PHE A 1 262 ? 4.336 7.957 -6.066 1 95.19 262 PHE A O 1
ATOM 2053 N N . LYS A 1 263 ? 5.941 6.398 -6.098 1 94.25 263 LYS A N 1
ATOM 2054 C CA . LYS A 1 263 ? 5.535 5.77 -4.844 1 94.25 263 LYS A CA 1
ATOM 2055 C C . LYS A 1 263 ? 5.715 6.727 -3.666 1 94.25 263 LYS A C 1
ATOM 2057 O O . LYS A 1 263 ? 4.957 6.668 -2.693 1 94.25 263 LYS A O 1
ATOM 2062 N N . SER A 1 264 ? 6.688 7.609 -3.756 1 91.81 264 SER A N 1
ATOM 2063 C CA . SER A 1 264 ? 6.926 8.562 -2.676 1 91.81 264 SER A CA 1
ATOM 2064 C C . SER A 1 264 ? 5.742 9.508 -2.496 1 91.81 264 SER A C 1
ATOM 2066 O O . SER A 1 264 ? 5.605 10.148 -1.454 1 91.81 264 SER A O 1
ATOM 2068 N N . ASN A 1 265 ? 4.93 9.57 -3.484 1 91.19 265 ASN A N 1
ATOM 2069 C CA . ASN A 1 265 ? 3.717 10.375 -3.391 1 91.19 265 ASN A CA 1
ATOM 2070 C C . ASN A 1 265 ? 2.523 9.539 -2.941 1 91.19 265 ASN A C 1
ATOM 2072 O O . ASN A 1 265 ? 1.487 10.086 -2.557 1 91.19 265 ASN A O 1
ATOM 2076 N N . LEU A 1 266 ? 2.689 8.211 -2.943 1 91.56 266 LEU A N 1
ATOM 2077 C CA . LEU A 1 266 ? 1.567 7.309 -2.725 1 91.56 266 LEU A CA 1
ATOM 2078 C C . LEU A 1 266 ? 1.573 6.773 -1.296 1 91.56 266 LEU A C 1
ATOM 2080 O O . LEU A 1 266 ? 0.514 6.59 -0.693 1 91.56 266 LEU A O 1
ATOM 2084 N N . ASP A 1 267 ? 2.732 6.438 -0.86 1 89.38 267 ASP A N 1
ATOM 2085 C CA . ASP A 1 267 ? 2.801 5.758 0.429 1 89.38 267 ASP A CA 1
ATOM 2086 C C . ASP A 1 267 ? 4.078 6.133 1.18 1 89.38 267 ASP A C 1
ATOM 2088 O O . ASP A 1 267 ? 4.898 6.902 0.675 1 89.38 267 ASP A O 1
ATOM 2092 N N . TYR A 1 268 ? 4.164 5.633 2.451 1 89.5 268 TYR A N 1
ATOM 2093 C CA . TYR A 1 268 ? 5.242 6.055 3.338 1 89.5 268 TYR A CA 1
ATOM 2094 C C . TYR A 1 268 ? 6.105 4.867 3.752 1 89.5 268 TYR A C 1
ATOM 2096 O O . TYR A 1 268 ? 6.664 4.852 4.852 1 89.5 268 TYR A O 1
ATOM 2104 N N . GLY A 1 269 ? 6.098 3.852 2.879 1 92 269 GLY A N 1
ATOM 2105 C CA . GLY A 1 269 ? 7.066 2.777 3.037 1 92 269 GLY A CA 1
ATOM 2106 C C . GLY A 1 269 ? 6.539 1.612 3.852 1 92 269 GLY A C 1
ATOM 2107 O O . GLY A 1 269 ? 5.34 1.539 4.137 1 92 269 GLY A O 1
ATOM 2108 N N . VAL A 1 270 ? 7.457 0.647 4.105 1 97.38 270 VAL A N 1
ATOM 2109 C CA . VAL A 1 270 ? 7.156 -0.583 4.828 1 97.38 270 VAL A CA 1
ATOM 2110 C C . VAL A 1 270 ? 7.629 -0.462 6.277 1 97.38 270 VAL A C 1
ATOM 2112 O O . VAL A 1 270 ? 8.688 0.105 6.543 1 97.38 270 VAL A O 1
ATOM 2115 N N . PHE A 1 271 ? 6.836 -1.019 7.203 1 98.31 271 PHE A N 1
ATOM 2116 C CA . PHE A 1 271 ? 7.117 -0.994 8.633 1 98.31 271 PHE A CA 1
ATOM 2117 C C . PHE A 1 271 ? 8.531 -1.478 8.914 1 98.31 271 PHE A C 1
ATOM 2119 O O . PHE A 1 271 ? 8.938 -2.547 8.453 1 98.31 271 PHE A O 1
ATOM 2126 N N . LEU A 1 272 ? 9.336 -0.711 9.648 1 98.5 272 LEU A N 1
ATOM 2127 C CA . LEU A 1 272 ? 10.766 -0.945 9.844 1 98.5 272 LEU A CA 1
ATOM 2128 C C . LEU A 1 272 ? 11.016 -2.346 10.398 1 98.5 272 LEU A C 1
ATOM 2130 O O . LEU A 1 272 ? 11.891 -3.062 9.898 1 98.5 272 LEU A O 1
ATOM 2134 N N . PRO A 1 273 ? 10.266 -2.816 11.422 1 98.88 273 PRO A N 1
ATOM 2135 C CA . PRO A 1 273 ? 10.492 -4.172 11.922 1 98.88 273 PRO A CA 1
ATOM 2136 C C . PRO A 1 273 ? 10.336 -5.238 10.844 1 98.88 273 PRO A C 1
ATOM 2138 O O . PRO A 1 273 ? 11.047 -6.242 10.844 1 98.88 273 PRO A O 1
ATOM 2141 N N . ILE A 1 274 ? 9.445 -5.023 9.898 1 98.81 274 ILE A N 1
ATOM 2142 C CA . ILE A 1 274 ? 9.258 -5.957 8.797 1 98.81 274 ILE A CA 1
ATOM 2143 C C . ILE A 1 274 ? 10.492 -5.938 7.895 1 98.81 274 ILE A C 1
ATOM 2145 O O . ILE A 1 274 ? 10.953 -6.984 7.438 1 98.81 274 ILE A O 1
ATOM 2149 N N . GLN A 1 275 ? 11.039 -4.758 7.637 1 98.81 275 GLN A N 1
ATOM 2150 C CA . GLN A 1 275 ? 12.25 -4.652 6.828 1 98.81 275 GLN A CA 1
ATOM 2151 C C . GLN A 1 275 ? 13.422 -5.363 7.5 1 98.81 275 GLN A C 1
ATOM 2153 O O . GLN A 1 275 ? 14.227 -6.023 6.828 1 98.81 275 GLN A O 1
ATOM 2158 N N . LYS A 1 276 ? 13.523 -5.203 8.836 1 98.81 276 LYS A N 1
ATOM 2159 C CA . LYS A 1 276 ? 14.578 -5.891 9.578 1 98.81 276 LYS A CA 1
ATOM 2160 C C . LYS A 1 276 ? 14.438 -7.406 9.453 1 98.81 276 LYS A C 1
ATOM 2162 O O . LYS A 1 276 ? 15.43 -8.109 9.273 1 98.81 276 LYS A O 1
ATOM 2167 N N . ALA A 1 277 ? 13.234 -7.883 9.57 1 98.88 277 ALA A N 1
ATOM 2168 C CA . ALA A 1 277 ? 12.977 -9.305 9.391 1 98.88 277 ALA A CA 1
ATOM 2169 C C . ALA A 1 277 ? 13.328 -9.75 7.973 1 98.88 277 ALA A C 1
ATOM 2171 O O . ALA A 1 277 ? 13.859 -10.844 7.77 1 98.88 277 ALA A O 1
ATOM 2172 N N . ALA A 1 278 ? 13.016 -8.938 6.996 1 98.88 278 ALA A N 1
ATOM 2173 C CA . ALA A 1 278 ? 13.328 -9.234 5.602 1 98.88 278 ALA A CA 1
ATOM 2174 C C . ALA A 1 278 ? 14.836 -9.344 5.391 1 98.88 278 ALA A C 1
ATOM 2176 O O . ALA A 1 278 ? 15.305 -10.219 4.652 1 98.88 278 ALA A O 1
ATOM 2177 N N . VAL A 1 279 ? 15.578 -8.438 6.02 1 98.88 279 VAL A N 1
ATOM 2178 C CA . VAL A 1 279 ? 17.031 -8.492 5.949 1 98.88 279 VAL A CA 1
ATOM 2179 C C . VAL A 1 279 ? 17.531 -9.836 6.488 1 98.88 279 VAL A C 1
ATOM 2181 O O . VAL A 1 279 ? 18.359 -10.492 5.863 1 98.88 279 VAL A O 1
ATOM 2184 N N . ALA A 1 280 ? 16.984 -10.234 7.629 1 98.81 280 ALA A N 1
ATOM 2185 C CA . ALA A 1 280 ? 17.344 -11.523 8.211 1 98.81 280 ALA A CA 1
ATOM 2186 C C . ALA A 1 280 ? 17.031 -12.664 7.254 1 98.81 280 ALA A C 1
ATOM 2188 O O . ALA A 1 280 ? 17.828 -13.586 7.082 1 98.81 280 ALA A O 1
ATOM 2189 N N . ALA A 1 281 ? 15.914 -12.641 6.637 1 98.81 281 ALA A N 1
ATOM 2190 C CA . ALA A 1 281 ? 15.492 -13.672 5.695 1 98.81 281 ALA A CA 1
ATOM 2191 C C . ALA A 1 281 ? 16.453 -13.766 4.516 1 98.81 281 ALA A C 1
ATOM 2193 O O . ALA A 1 281 ? 16.938 -14.852 4.18 1 98.81 281 ALA A O 1
ATOM 2194 N N . LEU A 1 282 ? 16.781 -12.617 3.924 1 98.81 282 LEU A N 1
ATOM 2195 C CA . LEU A 1 282 ? 17.578 -12.555 2.705 1 98.81 282 LEU A CA 1
ATOM 2196 C C . LEU A 1 282 ? 19.031 -12.969 2.979 1 98.81 282 LEU A C 1
ATOM 2198 O O . LEU A 1 282 ? 19.703 -13.508 2.1 1 98.81 282 LEU A O 1
ATOM 2202 N N . THR A 1 283 ? 19.484 -12.758 4.176 1 98.25 283 THR A N 1
ATOM 2203 C CA . THR A 1 283 ? 20.906 -12.969 4.461 1 98.25 283 THR A CA 1
ATOM 2204 C C . THR A 1 283 ? 21.125 -14.32 5.137 1 98.25 283 THR A C 1
ATOM 2206 O O . THR A 1 283 ? 22.203 -14.906 5.016 1 98.25 283 THR A O 1
ATOM 2209 N N . LYS A 1 284 ? 20.094 -14.867 5.828 1 97.94 284 LYS A N 1
ATOM 2210 C CA . LYS A 1 284 ? 20.312 -16.078 6.621 1 97.94 284 LYS A CA 1
ATOM 2211 C C . LYS A 1 284 ? 19.297 -17.156 6.246 1 97.94 284 LYS A C 1
ATOM 2213 O O . LYS A 1 284 ? 19.281 -18.234 6.852 1 97.94 284 LYS A O 1
ATOM 2218 N N . GLY A 1 285 ? 18.516 -16.922 5.25 1 97.88 285 GLY A N 1
ATOM 2219 C CA . GLY A 1 285 ? 17.359 -17.781 5.02 1 97.88 285 GLY A CA 1
ATOM 2220 C C . GLY A 1 285 ? 17.625 -18.875 4.004 1 97.88 285 GLY A C 1
ATOM 2221 O O . GLY A 1 285 ? 16.719 -19.609 3.621 1 97.88 285 GLY A O 1
ATOM 2222 N N . ALA A 1 286 ? 18.891 -19.094 3.562 1 97.62 286 ALA A N 1
ATOM 2223 C CA . ALA A 1 286 ? 19.188 -20.047 2.496 1 97.62 286 ALA A CA 1
ATOM 2224 C C . ALA A 1 286 ? 18.797 -21.469 2.895 1 97.62 286 ALA A C 1
ATOM 2226 O O . ALA A 1 286 ? 18.25 -22.219 2.084 1 97.62 286 ALA A O 1
ATOM 2227 N N . SER A 1 287 ? 19.109 -21.875 4.09 1 97.88 287 SER A N 1
ATOM 2228 C CA . SER A 1 287 ? 18.797 -23.219 4.559 1 97.88 287 SER A CA 1
ATOM 2229 C C . SER A 1 287 ? 17.281 -23.453 4.621 1 97.88 287 SER A C 1
ATOM 2231 O O . SER A 1 287 ? 16.812 -24.547 4.328 1 97.88 287 SER A O 1
ATOM 2233 N N . PHE A 1 288 ? 16.562 -22.453 5.023 1 97.94 288 PHE A N 1
ATOM 2234 C CA . PHE A 1 288 ? 15.117 -22.562 5.047 1 97.94 288 PHE A CA 1
ATOM 2235 C C . PHE A 1 288 ? 14.562 -22.781 3.645 1 97.94 288 PHE A C 1
ATOM 2237 O O . PHE A 1 288 ? 13.68 -23.609 3.441 1 97.94 288 PHE A O 1
ATOM 2244 N N . CYS A 1 289 ? 15.062 -22 2.678 1 98 289 CYS A N 1
ATOM 2245 C CA . CYS A 1 289 ? 14.609 -22.141 1.3 1 98 289 CYS A CA 1
ATOM 2246 C C . CYS A 1 289 ? 14.844 -23.562 0.796 1 98 289 CYS A C 1
ATOM 2248 O O . CYS A 1 289 ? 13.992 -24.125 0.11 1 98 289 CYS A O 1
ATOM 2250 N N . GLU A 1 290 ? 15.953 -24.078 1.135 1 98.06 290 GLU A N 1
ATOM 2251 C CA . GLU A 1 290 ? 16.266 -25.453 0.743 1 98.06 290 GLU A CA 1
ATOM 2252 C C . GLU A 1 290 ? 15.266 -26.438 1.343 1 98.06 290 GLU A C 1
ATOM 2254 O O . GLU A 1 290 ? 14.766 -27.328 0.647 1 98.06 290 GLU A O 1
ATOM 2259 N N . GLU A 1 291 ? 14.984 -26.281 2.617 1 97.88 291 GLU A N 1
ATOM 2260 C CA . GLU A 1 291 ? 14.023 -27.141 3.295 1 97.88 291 GLU A CA 1
ATOM 2261 C C . GLU A 1 291 ? 12.625 -26.984 2.705 1 97.88 291 GLU A C 1
ATOM 2263 O O . GLU A 1 291 ? 11.914 -27.969 2.51 1 97.88 291 GLU A O 1
ATOM 2268 N N . ASN A 1 292 ? 12.289 -25.781 2.482 1 97.69 292 ASN A N 1
ATOM 2269 C CA . ASN A 1 292 ? 10.984 -25.5 1.899 1 97.69 292 ASN A CA 1
ATOM 2270 C C . ASN A 1 292 ? 10.828 -26.141 0.526 1 97.69 292 ASN A C 1
ATOM 2272 O O . ASN A 1 292 ? 9.773 -26.688 0.209 1 97.69 292 ASN A O 1
ATOM 2276 N N . ARG A 1 293 ? 11.852 -26.109 -0.326 1 98.12 293 ARG A N 1
ATOM 2277 C CA . ARG A 1 293 ? 11.836 -26.75 -1.634 1 98.12 293 ARG A CA 1
ATOM 2278 C C . ARG A 1 293 ? 11.625 -28.25 -1.496 1 98.12 293 ARG A C 1
ATOM 2280 O O . ARG A 1 293 ? 10.898 -28.859 -2.291 1 98.12 293 ARG A O 1
ATOM 2287 N N . ARG A 1 294 ? 12.234 -28.797 -0.512 1 98.06 294 ARG A N 1
ATOM 2288 C CA . ARG A 1 294 ? 12.078 -30.234 -0.289 1 98.06 294 ARG A CA 1
ATOM 2289 C C . ARG A 1 294 ? 10.641 -30.578 0.076 1 98.06 294 ARG A C 1
ATOM 2291 O O . ARG A 1 294 ? 10.094 -31.578 -0.393 1 98.06 294 ARG A O 1
ATOM 2298 N N . ILE A 1 295 ? 10.062 -29.797 0.908 1 98.12 295 ILE A N 1
ATOM 2299 C CA . ILE A 1 295 ? 8.688 -30.016 1.326 1 98.12 295 ILE A CA 1
ATOM 2300 C C . ILE A 1 295 ? 7.758 -29.922 0.117 1 98.12 295 ILE A C 1
ATOM 2302 O O . ILE A 1 295 ? 6.941 -30.812 -0.119 1 98.12 295 ILE A O 1
ATOM 2306 N N . TYR A 1 296 ? 7.906 -28.875 -0.686 1 98.31 296 TYR A N 1
ATOM 2307 C CA . TYR A 1 296 ? 7.047 -28.688 -1.847 1 98.31 296 TYR A CA 1
ATOM 2308 C C . TYR A 1 296 ? 7.289 -29.766 -2.889 1 98.31 296 TYR A C 1
ATOM 2310 O O . TYR A 1 296 ? 6.359 -30.203 -3.576 1 98.31 296 TYR A O 1
ATOM 2318 N N . GLN A 1 297 ? 8.555 -30.172 -3.037 1 98.5 297 GLN A N 1
ATOM 2319 C CA . GLN A 1 297 ? 8.836 -31.25 -3.977 1 98.5 297 GLN A CA 1
ATOM 2320 C C . GLN A 1 297 ? 8.156 -32.531 -3.549 1 98.5 297 GLN A C 1
ATOM 2322 O O . GLN A 1 297 ? 7.617 -33.281 -4.387 1 98.5 297 GLN A O 1
ATOM 2327 N N . SER A 1 298 ? 8.234 -32.875 -2.285 1 98.56 298 SER A N 1
ATOM 2328 C CA . SER A 1 298 ? 7.539 -34.062 -1.768 1 98.56 298 SER A CA 1
ATOM 2329 C C . SER A 1 298 ? 6.035 -33.969 -2.014 1 98.56 298 SER A C 1
ATOM 2331 O O . SER A 1 298 ? 5.414 -34.906 -2.471 1 98.56 298 SER A O 1
ATOM 2333 N N . ARG A 1 299 ? 5.43 -32.781 -1.71 1 98.5 299 ARG A N 1
ATOM 2334 C CA . ARG A 1 299 ? 4.012 -32.562 -1.971 1 98.5 299 ARG A CA 1
ATOM 2335 C C . ARG A 1 299 ? 3.678 -32.781 -3.439 1 98.5 299 ARG A C 1
ATOM 2337 O O . ARG A 1 299 ? 2.732 -33.5 -3.762 1 98.5 299 ARG A O 1
ATOM 2344 N N . ARG A 1 300 ? 4.465 -32.125 -4.309 1 98.44 300 ARG A N 1
ATOM 2345 C CA . ARG A 1 300 ? 4.273 -32.25 -5.75 1 98.44 300 ARG A CA 1
ATOM 2346 C C . ARG A 1 300 ? 4.324 -33.719 -6.199 1 98.44 300 ARG A C 1
ATOM 2348 O O . ARG A 1 300 ? 3.43 -34.188 -6.902 1 98.44 300 ARG A O 1
ATOM 2355 N N . ASP A 1 301 ? 5.383 -34.406 -5.793 1 98.5 301 ASP A N 1
ATOM 2356 C CA . ASP A 1 301 ? 5.609 -35.781 -6.242 1 98.5 301 ASP A CA 1
ATOM 2357 C C . ASP A 1 301 ? 4.473 -36.719 -5.789 1 98.5 301 ASP A C 1
ATOM 2359 O O . ASP A 1 301 ? 3.91 -37.438 -6.598 1 98.5 301 ASP A O 1
ATOM 2363 N N . ARG A 1 302 ? 4.113 -36.625 -4.555 1 98.38 302 ARG A N 1
ATOM 2364 C CA . ARG A 1 302 ? 3.08 -37.5 -4.012 1 98.38 302 ARG A CA 1
ATOM 2365 C C . ARG A 1 302 ? 1.717 -37.188 -4.617 1 98.38 302 ARG A C 1
ATOM 2367 O O . ARG A 1 302 ? 0.959 -38.094 -4.965 1 98.38 302 ARG A O 1
ATOM 2374 N N . PHE A 1 303 ? 1.386 -35.938 -4.711 1 98.69 303 PHE A N 1
ATOM 2375 C CA . PHE A 1 303 ? 0.095 -35.531 -5.242 1 98.69 303 PHE A CA 1
ATOM 2376 C C . PHE A 1 303 ? -0.053 -35.938 -6.699 1 98.69 303 PHE A C 1
ATOM 2378 O O . PHE A 1 303 ? -1.07 -36.531 -7.078 1 98.69 303 PHE A O 1
ATOM 2385 N N . ILE A 1 304 ? 0.96 -35.688 -7.539 1 98.25 304 ILE A N 1
ATOM 2386 C CA . ILE A 1 304 ? 0.895 -36 -8.961 1 98.25 304 ILE A CA 1
ATOM 2387 C C . ILE A 1 304 ? 0.862 -37.531 -9.156 1 98.25 304 ILE A C 1
ATOM 2389 O O . ILE A 1 304 ? 0.134 -38.031 -10.016 1 98.25 304 ILE A O 1
ATOM 2393 N N . ASP A 1 305 ? 1.722 -38.219 -8.391 1 98.25 305 ASP A N 1
ATOM 2394 C CA . ASP A 1 305 ? 1.64 -39.688 -8.445 1 98.25 305 ASP A CA 1
ATOM 2395 C C . ASP A 1 305 ? 0.222 -40.156 -8.148 1 98.25 305 ASP A C 1
ATOM 2397 O O . ASP A 1 305 ? -0.272 -41.094 -8.789 1 98.25 305 ASP A O 1
ATOM 2401 N N . GLY A 1 306 ? -0.381 -39.562 -7.156 1 98 306 GLY A N 1
ATOM 2402 C CA . GLY A 1 306 ? -1.763 -39.875 -6.832 1 98 306 GLY A CA 1
ATOM 2403 C C . GLY A 1 306 ? -2.723 -39.562 -7.969 1 98 306 GLY A C 1
ATOM 2404 O O . GLY A 1 306 ? -3.584 -40.406 -8.289 1 98 306 GLY A O 1
ATOM 2405 N N . LEU A 1 307 ? -2.611 -38.438 -8.602 1 97.94 307 LEU A N 1
ATOM 2406 C CA . LEU A 1 307 ? -3.461 -38.062 -9.734 1 97.94 307 LEU A CA 1
ATOM 2407 C C . LEU A 1 307 ? -3.301 -39.062 -10.875 1 97.94 307 LEU A C 1
ATOM 2409 O O . LEU A 1 307 ? -4.293 -39.5 -11.469 1 97.94 307 LEU A O 1
ATOM 2413 N N . ILE A 1 308 ? -2.088 -39.406 -11.172 1 96.44 308 ILE A N 1
ATOM 2414 C CA . ILE A 1 308 ? -1.795 -40.344 -12.258 1 96.44 308 ILE A CA 1
ATOM 2415 C C . ILE A 1 308 ? -2.41 -41.719 -11.953 1 96.44 308 ILE A C 1
ATOM 2417 O O . ILE A 1 308 ? -2.988 -42.344 -12.836 1 96.44 308 ILE A O 1
ATOM 2421 N N . SER A 1 309 ? -2.338 -42.062 -10.773 1 95.69 309 SER A N 1
ATOM 2422 C CA . SER A 1 309 ? -2.838 -43.375 -10.375 1 95.69 309 SER A CA 1
ATOM 2423 C C . SER A 1 309 ? -4.348 -43.469 -10.562 1 95.69 309 SER A C 1
ATOM 2425 O O . SER A 1 309 ? -4.887 -44.562 -10.75 1 95.69 309 SER A O 1
ATOM 2427 N N . MET A 1 310 ? -4.996 -42.375 -10.531 1 94.5 310 MET A N 1
ATOM 2428 C CA . MET A 1 310 ? -6.445 -42.406 -10.68 1 94.5 310 MET A CA 1
ATOM 2429 C C . MET A 1 310 ? -6.852 -42.062 -12.102 1 94.5 310 MET A C 1
ATOM 2431 O O . MET A 1 310 ? -8.031 -41.812 -12.383 1 94.5 310 MET A O 1
ATOM 2435 N N . GLY A 1 311 ? -5.84 -41.812 -12.961 1 93.62 311 GLY A N 1
ATOM 2436 C CA . GLY A 1 311 ? -6.129 -41.656 -14.383 1 93.62 311 GLY A CA 1
ATOM 2437 C C . GLY A 1 311 ? -6.047 -40.25 -14.875 1 93.62 311 GLY A C 1
ATOM 2438 O O . GLY A 1 311 ? -6.309 -39.969 -16.047 1 93.62 311 GLY A O 1
ATOM 2439 N N . TRP A 1 312 ? -5.742 -39.312 -14.039 1 96.5 312 TRP A N 1
ATOM 2440 C CA . TRP A 1 312 ? -5.535 -37.906 -14.461 1 96.5 312 TRP A CA 1
ATOM 2441 C C . TRP A 1 312 ? -4.055 -37.625 -14.703 1 96.5 312 TRP A C 1
ATOM 2443 O O . TRP A 1 312 ? -3.318 -37.312 -13.766 1 96.5 312 TRP A O 1
ATOM 2453 N N . HIS A 1 313 ? -3.668 -37.75 -15.945 1 94.44 313 HIS A N 1
ATOM 2454 C CA . HIS A 1 313 ? -2.262 -37.594 -16.297 1 94.44 313 HIS A CA 1
ATOM 2455 C C . HIS A 1 313 ? -1.871 -36.094 -16.344 1 94.44 313 HIS A C 1
ATOM 2457 O O . HIS A 1 313 ? -2.195 -35.406 -17.312 1 94.44 313 HIS A O 1
ATOM 2463 N N . VAL A 1 314 ? -1.227 -35.688 -15.375 1 95.5 314 VAL A N 1
ATOM 2464 C CA . VAL A 1 314 ? -0.788 -34.312 -15.219 1 95.5 314 VAL A CA 1
ATOM 2465 C C . VAL A 1 314 ? 0.738 -34.25 -15.242 1 95.5 314 VAL A C 1
ATOM 2467 O O . VAL A 1 314 ? 1.409 -35.125 -14.68 1 95.5 314 VAL A O 1
ATOM 2470 N N . GLU A 1 315 ? 1.285 -33.25 -15.922 1 93.31 315 GLU A N 1
ATOM 2471 C CA . GLU A 1 315 ? 2.732 -33.062 -15.992 1 93.31 315 GLU A CA 1
ATOM 2472 C C . GLU A 1 315 ? 3.279 -32.531 -14.672 1 93.31 315 GLU A C 1
ATOM 2474 O O . GLU A 1 315 ? 2.615 -31.75 -13.984 1 93.31 315 GLU A O 1
ATOM 2479 N N . ARG A 1 316 ? 4.484 -32.969 -14.359 1 96.12 316 ARG A N 1
ATOM 2480 C CA . ARG A 1 316 ? 5.16 -32.469 -13.172 1 96.12 316 ARG A CA 1
ATOM 2481 C C . ARG A 1 316 ? 5.773 -31.109 -13.422 1 96.12 316 ARG A C 1
ATOM 2483 O O . ARG A 1 316 ? 6.645 -30.953 -14.281 1 96.12 316 ARG A O 1
ATOM 2490 N N . PRO A 1 317 ? 5.266 -30.109 -12.742 1 97.38 317 PRO A N 1
ATOM 2491 C CA . PRO A 1 317 ? 5.891 -28.797 -12.93 1 97.38 317 PRO A CA 1
ATOM 2492 C C . PRO A 1 317 ? 7.348 -28.766 -12.461 1 97.38 317 PRO A C 1
ATOM 2494 O O . PRO A 1 317 ? 7.715 -29.5 -11.531 1 97.38 317 PRO A O 1
ATOM 2497 N N . LYS A 1 318 ? 8.125 -27.875 -13.031 1 97.19 318 LYS A N 1
ATOM 2498 C CA . LYS A 1 318 ? 9.547 -27.75 -12.703 1 97.19 318 LYS A CA 1
ATOM 2499 C C . LYS A 1 318 ? 9.75 -26.766 -11.555 1 97.19 318 LYS A C 1
ATOM 2501 O O . LYS A 1 318 ? 10.805 -26.75 -10.922 1 97.19 318 LYS A O 1
ATOM 2506 N N . ALA A 1 319 ? 8.742 -25.969 -11.344 1 98.12 319 ALA A N 1
ATOM 2507 C CA . ALA A 1 319 ? 8.906 -24.922 -10.352 1 98.12 319 ALA A CA 1
ATOM 2508 C C . ALA A 1 319 ? 7.551 -24.391 -9.883 1 98.12 319 ALA A C 1
ATOM 2510 O O . ALA A 1 319 ? 6.516 -25.016 -10.141 1 98.12 319 ALA A O 1
ATOM 2511 N N . SER A 1 320 ? 7.566 -23.375 -9.055 1 97.75 320 SER A N 1
ATOM 2512 C CA . SER A 1 320 ? 6.406 -22.688 -8.492 1 97.75 320 SER A CA 1
ATOM 2513 C C . SER A 1 320 ? 5.719 -23.531 -7.438 1 97.75 320 SER A C 1
ATOM 2515 O O . SER A 1 320 ? 6.289 -24.516 -6.953 1 97.75 320 SER A O 1
ATOM 2517 N N . MET A 1 321 ? 4.645 -23.141 -6.973 1 98.25 321 MET A N 1
ATOM 2518 C CA . MET A 1 321 ? 3.859 -23.875 -5.988 1 98.25 321 MET A CA 1
ATOM 2519 C C . MET A 1 321 ? 2.551 -24.375 -6.598 1 98.25 321 MET A C 1
ATOM 2521 O O . MET A 1 321 ? 1.611 -24.703 -5.871 1 98.25 321 MET A O 1
ATOM 2525 N N . PHE A 1 322 ? 2.473 -24.328 -7.98 1 98.5 322 PHE A N 1
ATOM 2526 C CA . PHE A 1 322 ? 1.229 -24.656 -8.672 1 98.5 322 PHE A CA 1
ATOM 2527 C C . PHE A 1 322 ? 1.427 -25.812 -9.633 1 98.5 322 PHE A C 1
ATOM 2529 O O . PHE A 1 322 ? 2.541 -26.062 -10.102 1 98.5 322 PHE A O 1
ATOM 2536 N N . ILE A 1 323 ? 0.365 -26.5 -9.812 1 98.44 323 ILE A N 1
ATOM 2537 C CA . ILE A 1 323 ? 0.219 -27.453 -10.914 1 98.44 323 ILE A CA 1
ATOM 2538 C C . ILE A 1 323 ? -0.74 -26.891 -11.961 1 98.44 323 ILE A C 1
ATOM 2540 O O . ILE A 1 323 ? -1.817 -26.391 -11.617 1 98.44 323 ILE A O 1
ATOM 2544 N N . TRP A 1 324 ? -0.272 -26.797 -13.148 1 98.31 324 TRP A N 1
ATOM 2545 C CA . TRP A 1 324 ? -1.103 -26.438 -14.297 1 98.31 324 TRP A CA 1
ATOM 2546 C C . TRP A 1 324 ? -1.599 -27.688 -15.016 1 98.31 324 TRP A C 1
ATOM 2548 O O . TRP A 1 324 ? -0.909 -28.234 -15.891 1 98.31 324 TRP A O 1
ATOM 2558 N N . ALA A 1 325 ? -2.791 -28.094 -14.688 1 98.19 325 ALA A N 1
ATOM 2559 C CA . ALA A 1 325 ? -3.268 -29.422 -15.055 1 98.19 325 ALA A CA 1
ATOM 2560 C C . ALA A 1 325 ? -4.238 -29.359 -16.234 1 98.19 325 ALA A C 1
ATOM 2562 O O . ALA A 1 325 ? -5.27 -28.672 -16.156 1 98.19 325 ALA A O 1
ATOM 2563 N N . GLU A 1 326 ? -3.895 -30.016 -17.281 1 97 326 GLU A N 1
ATOM 2564 C CA . GLU A 1 326 ? -4.855 -30.188 -18.375 1 97 326 GLU A CA 1
ATOM 2565 C C . GLU A 1 326 ? -6.062 -31 -17.922 1 97 326 GLU A C 1
ATOM 2567 O O . GLU A 1 326 ? -5.906 -32.031 -17.266 1 97 326 GLU A O 1
ATOM 2572 N N . ILE A 1 327 ? -7.18 -30.562 -18.234 1 97.12 327 ILE A N 1
ATOM 2573 C CA . ILE A 1 327 ? -8.375 -31.234 -17.734 1 97.12 327 ILE A CA 1
ATOM 2574 C C . ILE A 1 327 ? -8.836 -32.281 -18.75 1 97.12 327 ILE A C 1
ATOM 2576 O O . ILE A 1 327 ? -8.461 -32.219 -19.922 1 97.12 327 ILE A O 1
ATOM 2580 N N . PRO A 1 328 ? -9.648 -33.219 -18.312 1 94.31 328 PRO A N 1
ATOM 2581 C CA . PRO A 1 328 ? -10.203 -34.219 -19.25 1 94.31 328 PRO A CA 1
ATOM 2582 C C . PRO A 1 328 ? -11.055 -33.562 -20.344 1 94.31 328 PRO A C 1
ATOM 2584 O O . PRO A 1 328 ? -11.648 -32.5 -20.125 1 94.31 328 PRO A O 1
ATOM 2587 N N . LYS A 1 329 ? -11.148 -34.219 -21.469 1 93.44 329 LYS A N 1
ATOM 2588 C CA . LYS A 1 329 ? -11.938 -33.719 -22.578 1 93.44 329 LYS A CA 1
ATOM 2589 C C . LYS A 1 329 ? -13.414 -33.625 -22.219 1 93.44 329 LYS A C 1
ATOM 2591 O O . LYS A 1 329 ? -13.898 -34.406 -21.375 1 93.44 329 LYS A O 1
ATOM 2596 N N . GLY A 1 330 ? -14.086 -32.719 -22.797 1 94.25 330 GLY A N 1
ATOM 2597 C CA . GLY A 1 330 ? -15.523 -32.594 -22.625 1 94.25 330 GLY A CA 1
ATOM 2598 C C . GLY A 1 330 ? -15.93 -31.594 -21.578 1 94.25 330 GLY A C 1
ATOM 2599 O O . GLY A 1 330 ? -17.109 -31.297 -21.422 1 94.25 330 GLY A O 1
ATOM 2600 N N . TRP A 1 331 ? -14.945 -31.109 -20.859 1 96.25 331 TRP A N 1
ATOM 2601 C CA . TRP A 1 331 ? -15.219 -30.109 -19.812 1 96.25 331 TRP A CA 1
ATOM 2602 C C . TRP A 1 331 ? -14.656 -28.75 -20.203 1 96.25 331 TRP A C 1
ATOM 2604 O O . TRP A 1 331 ? -13.594 -28.656 -20.828 1 96.25 331 TRP A O 1
ATOM 2614 N N . THR A 1 332 ? -15.375 -27.688 -19.859 1 97.56 332 THR A N 1
ATOM 2615 C CA . THR A 1 332 ? -14.703 -26.406 -19.734 1 97.56 332 THR A CA 1
ATOM 2616 C C . THR A 1 332 ? -13.969 -26.297 -18.406 1 97.56 332 THR A C 1
ATOM 2618 O O . THR A 1 332 ? -14.266 -27.047 -17.469 1 97.56 332 THR A O 1
ATOM 2621 N N . SER A 1 333 ? -13.062 -25.391 -18.328 1 98.12 333 SER A N 1
ATOM 2622 C CA . SER A 1 333 ? -12.297 -25.234 -17.094 1 98.12 333 SER A CA 1
ATOM 2623 C C . SER A 1 333 ? -13.211 -24.906 -15.914 1 98.12 333 SER A C 1
ATOM 2625 O O . SER A 1 333 ? -13.039 -25.438 -14.812 1 98.12 333 SER A O 1
ATOM 2627 N N . VAL A 1 334 ? -14.234 -24.062 -16.141 1 97.81 334 VAL A N 1
ATOM 2628 C CA . VAL A 1 334 ? -15.156 -23.641 -15.086 1 97.81 334 VAL A CA 1
ATOM 2629 C C . VAL A 1 334 ? -16.031 -24.812 -14.664 1 97.81 334 VAL A C 1
ATOM 2631 O O . VAL A 1 334 ? -16.188 -25.094 -13.477 1 97.81 334 VAL A O 1
ATOM 2634 N N . GLU A 1 335 ? -16.625 -25.516 -15.641 1 97.75 335 GLU A N 1
ATOM 2635 C CA . GLU A 1 335 ? -17.453 -26.672 -15.336 1 97.75 335 GLU A CA 1
ATOM 2636 C C . GLU A 1 335 ? -16.672 -27.719 -14.547 1 97.75 335 GLU A C 1
ATOM 2638 O O . GLU A 1 335 ? -17.203 -28.312 -13.602 1 97.75 335 GLU A O 1
ATOM 2643 N N . PHE A 1 336 ? -15.5 -27.969 -15.008 1 98.25 336 PHE A N 1
ATOM 2644 C CA . PHE A 1 336 ? -14.656 -28.953 -14.352 1 98.25 336 PHE A CA 1
ATOM 2645 C C . PHE A 1 336 ? -14.383 -28.562 -12.898 1 98.25 336 PHE A C 1
ATOM 2647 O O . PHE A 1 336 ? -14.477 -29.406 -12 1 98.25 336 PHE A O 1
ATOM 2654 N N . ALA A 1 337 ? -14.023 -27.297 -12.633 1 98.38 337 ALA A N 1
ATOM 2655 C CA . ALA A 1 337 ? -13.766 -26.812 -11.281 1 98.38 337 ALA A CA 1
ATOM 2656 C C . ALA A 1 337 ? -14.984 -27.016 -10.383 1 98.38 337 ALA A C 1
ATOM 2658 O O . ALA A 1 337 ? -14.852 -27.484 -9.25 1 98.38 337 ALA A O 1
ATOM 2659 N N . TYR A 1 338 ? -16.156 -26.688 -10.914 1 98.12 338 TYR A N 1
ATOM 2660 C CA . TYR A 1 338 ? -17.359 -26.859 -10.117 1 98.12 338 TYR A CA 1
ATOM 2661 C C . TYR A 1 338 ? -17.672 -28.328 -9.898 1 98.12 338 TYR A C 1
ATOM 2663 O O . TYR A 1 338 ? -18.156 -28.719 -8.836 1 98.12 338 TYR A O 1
ATOM 2671 N N . ALA A 1 339 ? -17.469 -29.141 -10.891 1 98.19 339 ALA A N 1
ATOM 2672 C CA . ALA A 1 339 ? -17.656 -30.578 -10.727 1 98.19 339 ALA A CA 1
ATOM 2673 C C . ALA A 1 339 ? -16.781 -31.125 -9.609 1 98.19 339 ALA A C 1
ATOM 2675 O O . ALA A 1 339 ? -17.219 -31.953 -8.812 1 98.19 339 ALA A O 1
ATOM 2676 N N . LEU A 1 340 ? -15.523 -30.688 -9.578 1 98.56 340 LEU A N 1
ATOM 2677 C CA . LEU A 1 340 ? -14.617 -31.109 -8.508 1 98.56 340 LEU A CA 1
ATOM 2678 C C . LEU A 1 340 ? -15.156 -30.672 -7.148 1 98.56 340 LEU A C 1
ATOM 2680 O O . LEU A 1 340 ? -15.078 -31.422 -6.176 1 98.56 340 LEU A O 1
ATOM 2684 N N . MET A 1 341 ? -15.688 -29.453 -7.07 1 98.62 341 MET A N 1
ATOM 2685 C CA . MET A 1 341 ? -16.25 -28.969 -5.816 1 98.62 341 MET A CA 1
ATOM 2686 C C . MET A 1 341 ? -17.453 -29.781 -5.398 1 98.62 341 MET A C 1
ATOM 2688 O O . MET A 1 341 ? -17.594 -30.156 -4.23 1 98.62 341 MET A O 1
ATOM 2692 N N . ASP A 1 342 ? -18.281 -30.125 -6.355 1 98.31 342 ASP A N 1
ATOM 2693 C CA . ASP A 1 342 ? -19.547 -30.781 -6.074 1 98.31 342 ASP A CA 1
ATOM 2694 C C . ASP A 1 342 ? -19.344 -32.25 -5.742 1 98.31 342 ASP A C 1
ATOM 2696 O O . ASP A 1 342 ? -20.016 -32.812 -4.855 1 98.31 342 ASP A O 1
ATOM 2700 N N . ARG A 1 343 ? -18.422 -32.875 -6.43 1 98.06 343 ARG A N 1
ATOM 2701 C CA . ARG A 1 343 ? -18.359 -34.344 -6.363 1 98.06 343 ARG A CA 1
ATOM 2702 C C . ARG A 1 343 ? -17.172 -34.812 -5.547 1 98.06 343 ARG A C 1
ATOM 2704 O O . ARG A 1 343 ? -17.172 -35.906 -4.996 1 98.06 343 ARG A O 1
ATOM 2711 N N . ALA A 1 344 ? -16.172 -33.969 -5.516 1 98.38 344 ALA A N 1
ATOM 2712 C CA . ALA A 1 344 ? -14.945 -34.375 -4.832 1 98.38 344 ALA A CA 1
ATOM 2713 C C . ALA A 1 344 ? -14.648 -33.469 -3.643 1 98.38 344 ALA A C 1
ATOM 2715 O O . ALA A 1 344 ? -13.773 -33.75 -2.83 1 98.38 344 ALA A O 1
ATOM 2716 N N . HIS A 1 345 ? -15.32 -32.312 -3.49 1 98.62 345 HIS A N 1
ATOM 2717 C CA . HIS A 1 345 ? -15.125 -31.328 -2.43 1 98.62 345 HIS A CA 1
ATOM 2718 C C . HIS A 1 345 ? -13.719 -30.75 -2.475 1 98.62 345 HIS A C 1
ATOM 2720 O O . HIS A 1 345 ? -13.086 -30.578 -1.433 1 98.62 345 HIS A O 1
ATOM 2726 N N . VAL A 1 346 ? -13.227 -30.578 -3.654 1 98.75 346 VAL A N 1
ATOM 2727 C CA . VAL A 1 346 ? -11.914 -29.984 -3.914 1 98.75 346 VAL A CA 1
ATOM 2728 C C . VAL A 1 346 ? -12.086 -28.703 -4.73 1 98.75 346 VAL A C 1
ATOM 2730 O O . VAL A 1 346 ? -12.797 -28.688 -5.738 1 98.75 346 VAL A O 1
ATOM 2733 N N . VAL A 1 347 ? -11.484 -27.625 -4.273 1 98.62 347 VAL A N 1
ATOM 2734 C CA . VAL A 1 347 ? -11.562 -26.344 -4.969 1 98.62 347 VAL A CA 1
ATOM 2735 C C . VAL A 1 347 ? -10.273 -26.094 -5.738 1 98.62 347 VAL A C 1
ATOM 2737 O O . VAL A 1 347 ? -9.18 -26.141 -5.164 1 98.62 347 VAL A O 1
ATOM 2740 N N . VAL A 1 348 ? -10.336 -25.922 -6.984 1 98.56 348 VAL A N 1
ATOM 2741 C CA . VAL A 1 348 ? -9.227 -25.5 -7.844 1 98.56 348 VAL A CA 1
ATOM 2742 C C . VAL A 1 348 ? -9.625 -24.266 -8.641 1 98.56 348 VAL A C 1
ATOM 2744 O O . VAL A 1 348 ? -10.781 -23.844 -8.602 1 98.56 348 VAL A O 1
ATOM 2747 N N . THR A 1 349 ? -8.719 -23.656 -9.312 1 98.06 349 THR A N 1
ATOM 2748 C CA . THR A 1 349 ? -9.023 -22.453 -10.07 1 98.06 349 THR A CA 1
ATOM 2749 C C . THR A 1 349 ? -9.086 -22.766 -11.562 1 98.06 349 THR A C 1
ATOM 2751 O O . THR A 1 349 ? -8.125 -23.281 -12.133 1 98.06 349 THR A O 1
ATOM 2754 N N . PRO A 1 350 ? -10.227 -22.453 -12.188 1 98.25 350 PRO A N 1
ATOM 2755 C CA . PRO A 1 350 ? -10.289 -22.641 -13.641 1 98.25 350 PRO A CA 1
ATOM 2756 C C . PRO A 1 350 ? -9.273 -21.781 -14.391 1 98.25 350 PRO A C 1
ATOM 2758 O O . PRO A 1 350 ? -9.086 -20.609 -14.07 1 98.25 350 PRO A O 1
ATOM 2761 N N . GLY A 1 351 ? -8.609 -22.375 -15.336 1 97.69 351 GLY A N 1
ATOM 2762 C CA . GLY A 1 351 ? -7.574 -21.688 -16.078 1 97.69 351 GLY A CA 1
ATOM 2763 C C . GLY A 1 351 ? -8.078 -20.438 -16.781 1 97.69 351 GLY A C 1
ATOM 2764 O O . GLY A 1 351 ? -7.332 -19.469 -16.953 1 97.69 351 GLY A O 1
ATOM 2765 N N . GLN A 1 352 ? -9.344 -20.453 -17.109 1 95.56 352 GLN A N 1
ATOM 2766 C CA . GLN A 1 352 ? -9.961 -19.312 -17.797 1 95.56 352 GLN A CA 1
ATOM 2767 C C . GLN A 1 352 ? -9.891 -18.062 -16.938 1 95.56 352 GLN A C 1
ATOM 2769 O O . GLN A 1 352 ? -9.922 -16.938 -17.453 1 95.56 352 GLN A O 1
ATOM 2774 N N . ALA A 1 353 ? -9.789 -18.219 -15.664 1 95 353 ALA A N 1
ATOM 2775 C CA . ALA A 1 353 ? -9.727 -17.094 -14.734 1 95 353 ALA A CA 1
ATOM 2776 C C . ALA A 1 353 ? -8.469 -16.266 -14.961 1 95 353 ALA A C 1
ATOM 2778 O O . ALA A 1 353 ? -8.398 -15.102 -14.539 1 95 353 ALA A O 1
ATOM 2779 N N . PHE A 1 354 ? -7.48 -16.828 -15.641 1 96.88 354 PHE A N 1
ATOM 2780 C CA . PHE A 1 354 ? -6.188 -16.172 -15.789 1 96.88 354 PHE A CA 1
ATOM 2781 C C . PHE A 1 354 ? -6.012 -15.648 -17.219 1 96.88 354 PHE A C 1
ATOM 2783 O O . PHE A 1 354 ? -4.969 -15.086 -17.547 1 96.88 354 PHE A O 1
ATOM 2790 N N . GLY A 1 355 ? -6.969 -15.891 -18.047 1 95.56 355 GLY A N 1
ATOM 2791 C CA . GLY A 1 355 ? -6.938 -15.484 -19.438 1 95.56 355 GLY A CA 1
ATOM 2792 C C . GLY A 1 355 ? -7.516 -16.531 -20.375 1 95.56 355 GLY A C 1
ATOM 2793 O O . GLY A 1 355 ? -7.656 -17.688 -20.016 1 95.56 355 GLY A O 1
ATOM 2794 N N . PRO A 1 356 ? -7.875 -16.141 -21.562 1 95.44 356 PRO A N 1
ATOM 2795 C CA . PRO A 1 356 ? -8.57 -17.031 -22.5 1 95.44 356 PRO A CA 1
ATOM 2796 C C . PRO A 1 356 ? -7.75 -18.281 -22.844 1 95.44 356 PRO A C 1
ATOM 2798 O O . PRO A 1 356 ? -8.312 -19.359 -23.031 1 95.44 356 PRO A O 1
ATOM 2801 N N . ASN A 1 357 ? -6.465 -18.172 -22.875 1 96.69 357 ASN A N 1
ATOM 2802 C CA . ASN A 1 357 ? -5.633 -19.328 -23.234 1 96.69 357 ASN A CA 1
ATOM 2803 C C . ASN A 1 357 ? -5.434 -20.266 -22.047 1 96.69 357 ASN A C 1
ATOM 2805 O O . ASN A 1 357 ? -4.719 -21.266 -22.156 1 96.69 357 ASN A O 1
ATOM 2809 N N . GLY A 1 358 ? -6.051 -19.906 -20.969 1 97.25 358 GLY A N 1
ATOM 2810 C CA . GLY A 1 358 ? -6.066 -20.812 -19.828 1 97.25 358 GLY A CA 1
ATOM 2811 C C . GLY A 1 358 ? -7.133 -21.875 -19.922 1 97.25 358 GLY A C 1
ATOM 2812 O O . GLY A 1 358 ? -7.121 -22.844 -19.156 1 97.25 358 GLY A O 1
ATOM 2813 N N . GLU A 1 359 ? -8.102 -21.734 -20.891 1 97.31 359 GLU A N 1
ATOM 2814 C CA . GLU A 1 359 ? -9.141 -22.75 -21.062 1 97.31 359 GLU A CA 1
ATOM 2815 C C . GLU A 1 359 ? -8.539 -24.125 -21.297 1 97.31 359 GLU A C 1
ATOM 2817 O O . GLU A 1 359 ? -7.531 -24.266 -21.984 1 97.31 359 GLU A O 1
ATOM 2822 N N . GLY A 1 360 ? -9.172 -25.094 -20.688 1 96.94 360 GLY A N 1
ATOM 2823 C CA . GLY A 1 360 ? -8.688 -26.453 -20.828 1 96.94 360 GLY A CA 1
ATOM 2824 C C . GLY A 1 360 ? -7.734 -26.875 -19.719 1 96.94 360 GLY A C 1
ATOM 2825 O O . GLY A 1 360 ? -7.266 -28 -19.672 1 96.94 360 GLY A O 1
ATOM 2826 N N . PHE A 1 361 ? -7.527 -25.953 -18.797 1 98.19 361 PHE A N 1
ATOM 2827 C CA . PHE A 1 361 ? -6.637 -26.234 -17.672 1 98.19 361 PHE A CA 1
ATOM 2828 C C . PHE A 1 361 ? -7.262 -25.781 -16.359 1 98.19 361 PHE A C 1
ATOM 2830 O O . PHE A 1 361 ? -8.211 -24.984 -16.359 1 98.19 361 PHE A O 1
ATOM 2837 N N . VAL A 1 362 ? -6.793 -26.312 -15.281 1 98.5 362 VAL A N 1
ATOM 2838 C CA . VAL A 1 362 ? -7.008 -25.766 -13.953 1 98.5 362 VAL A CA 1
ATOM 2839 C C . VAL A 1 362 ? -5.668 -25.578 -13.242 1 98.5 362 VAL A C 1
ATOM 2841 O O . VAL A 1 362 ? -4.703 -26.281 -13.539 1 98.5 362 VAL A O 1
ATOM 2844 N N . ARG A 1 363 ? -5.602 -24.578 -12.414 1 98.62 363 ARG A N 1
ATOM 2845 C CA . ARG A 1 363 ? -4.457 -24.406 -11.523 1 98.62 363 ARG A CA 1
ATOM 2846 C C . ARG A 1 363 ? -4.719 -25.031 -10.164 1 98.62 363 ARG A C 1
ATOM 2848 O O . ARG A 1 363 ? -5.754 -24.781 -9.547 1 98.62 363 ARG A O 1
ATOM 2855 N N . ILE A 1 364 ? -3.816 -25.797 -9.727 1 98.69 364 ILE A N 1
ATOM 2856 C CA . ILE A 1 364 ? -3.895 -26.469 -8.43 1 98.69 364 ILE A CA 1
ATOM 2857 C C . ILE A 1 364 ? -2.729 -26.031 -7.547 1 98.69 364 ILE A C 1
ATOM 2859 O O . ILE A 1 364 ? -1.564 -26.172 -7.926 1 98.69 364 ILE A O 1
ATOM 2863 N N . ALA A 1 365 ? -2.99 -25.484 -6.395 1 98.12 365 ALA A N 1
ATOM 2864 C CA . ALA A 1 365 ? -1.953 -25.016 -5.484 1 98.12 365 ALA A CA 1
ATOM 2865 C C . ALA A 1 365 ? -1.502 -26.125 -4.543 1 98.12 365 ALA A C 1
ATOM 2867 O O . ALA A 1 365 ? -2.326 -26.875 -4.02 1 98.12 365 ALA A O 1
ATOM 2868 N N . LEU A 1 366 ? -0.268 -26.234 -4.297 1 98.19 366 LEU A N 1
ATOM 2869 C CA . LEU A 1 366 ? 0.328 -27.25 -3.439 1 98.19 366 LEU A CA 1
ATOM 2870 C C . LEU A 1 366 ? 0.509 -26.734 -2.018 1 98.19 366 LEU A C 1
ATOM 2872 O O . LEU A 1 366 ? 1.521 -27.016 -1.372 1 98.19 366 LEU A O 1
ATOM 2876 N N . VAL A 1 367 ? -0.472 -25.953 -1.573 1 97.12 367 VAL A N 1
ATOM 2877 C CA . VAL A 1 367 ? -0.273 -25.188 -0.345 1 97.12 367 VAL A CA 1
ATOM 2878 C C . VAL A 1 367 ? -1.057 -25.828 0.796 1 97.12 367 VAL A C 1
ATOM 2880 O O . VAL A 1 367 ? -1.666 -25.125 1.61 1 97.12 367 VAL A O 1
ATOM 2883 N N . GLN A 1 368 ? -1.124 -27.156 0.85 1 97 368 GLN A N 1
ATOM 2884 C CA . GLN A 1 368 ? -1.691 -27.969 1.928 1 97 368 GLN A CA 1
ATOM 2885 C C . GLN A 1 368 ? -0.699 -29.016 2.404 1 97 368 GLN A C 1
ATOM 2887 O O . GLN A 1 368 ? 0.217 -29.391 1.671 1 97 368 GLN A O 1
ATOM 2892 N N . GLU A 1 369 ? -0.948 -29.453 3.566 1 96.62 369 GLU A N 1
ATOM 2893 C CA . GLU A 1 369 ? -0.155 -30.578 4.051 1 96.62 369 GLU A CA 1
ATOM 2894 C C . GLU A 1 369 ? -0.326 -31.797 3.154 1 96.62 369 GLU A C 1
ATOM 2896 O O . GLU A 1 369 ? -1.369 -31.969 2.52 1 96.62 369 GLU A O 1
ATOM 2901 N N . GLU A 1 370 ? 0.675 -32.594 3.162 1 97.19 370 GLU A N 1
ATOM 2902 C CA . GLU A 1 370 ? 0.698 -33.75 2.293 1 97.19 370 GLU A CA 1
ATOM 2903 C C . GLU A 1 370 ? -0.519 -34.656 2.533 1 97.19 370 GLU A C 1
ATOM 2905 O O . GLU A 1 370 ? -1.123 -35.156 1.583 1 97.19 370 GLU A O 1
ATOM 2910 N N . GLU A 1 371 ? -0.911 -34.812 3.781 1 97.75 371 GLU A N 1
ATOM 2911 C CA . GLU A 1 371 ? -2.061 -35.656 4.109 1 97.75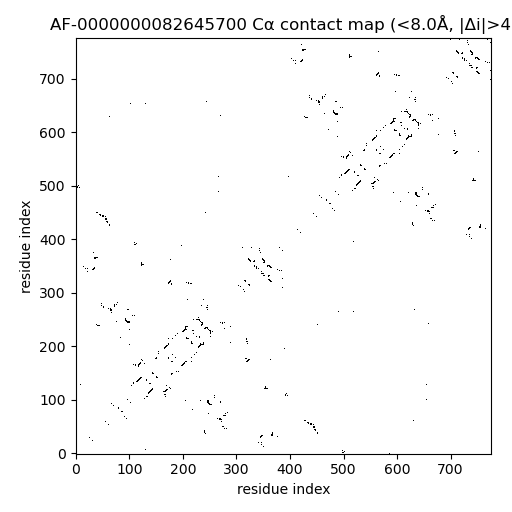 371 GLU A CA 1
ATOM 2912 C C . GLU A 1 371 ? -3.34 -35.094 3.488 1 97.75 371 GLU A C 1
ATOM 2914 O O . GLU A 1 371 ? -4.176 -35.875 2.998 1 97.75 371 GLU A O 1
ATOM 2919 N N . ARG A 1 372 ? -3.463 -33.844 3.543 1 97.75 372 ARG A N 1
ATOM 2920 C CA . ARG A 1 372 ? -4.633 -33.188 2.969 1 97.75 372 ARG A CA 1
ATOM 2921 C C . ARG A 1 372 ? -4.641 -33.312 1.448 1 97.75 372 ARG A C 1
ATOM 2923 O O . ARG A 1 372 ? -5.695 -33.5 0.839 1 97.75 372 ARG A O 1
ATOM 2930 N N . LEU A 1 373 ? -3.498 -33.188 0.86 1 98.44 373 LEU A N 1
ATOM 2931 C CA . LEU A 1 373 ? -3.369 -33.375 -0.582 1 98.44 373 LEU A CA 1
ATOM 2932 C C . LEU A 1 373 ? -3.77 -34.812 -0.99 1 98.44 373 LEU A C 1
ATOM 2934 O O . LEU A 1 373 ? -4.465 -35 -1.99 1 98.44 373 LEU A O 1
ATOM 2938 N N . MET A 1 374 ? -3.365 -35.75 -0.23 1 98.38 374 MET A N 1
ATOM 2939 C CA . MET A 1 374 ? -3.705 -37.125 -0.548 1 98.38 374 MET A CA 1
ATOM 2940 C C . MET A 1 374 ? -5.191 -37.406 -0.331 1 98.38 374 MET A C 1
ATOM 2942 O O . MET A 1 374 ? -5.801 -38.188 -1.06 1 98.38 374 MET A O 1
ATOM 2946 N N . GLN A 1 375 ? -5.742 -36.719 0.665 1 98.62 375 GLN A N 1
ATOM 2947 C CA . GLN A 1 375 ? -7.191 -36.781 0.833 1 98.62 375 GLN A CA 1
ATOM 2948 C C . GLN A 1 375 ? -7.914 -36.25 -0.401 1 98.62 375 GLN A C 1
ATOM 2950 O O . GLN A 1 375 ? -8.938 -36.812 -0.812 1 98.62 375 GLN A O 1
ATOM 2955 N N . ALA A 1 376 ? -7.422 -35.188 -0.956 1 98.69 376 ALA A N 1
ATOM 2956 C CA . ALA A 1 376 ? -7.992 -34.656 -2.186 1 98.69 376 ALA A CA 1
ATOM 2957 C C . ALA A 1 376 ? -7.957 -35.688 -3.311 1 98.69 376 ALA A C 1
ATOM 2959 O O . ALA A 1 376 ? -8.922 -35.812 -4.062 1 98.69 376 ALA A O 1
ATOM 2960 N N . VAL A 1 377 ? -6.855 -36.406 -3.436 1 98.31 377 VAL A N 1
ATOM 2961 C CA . VAL A 1 377 ? -6.719 -37.469 -4.449 1 98.31 377 VAL A CA 1
ATOM 2962 C C . VAL A 1 377 ? -7.789 -38.531 -4.242 1 98.31 377 VAL A C 1
ATOM 2964 O O . VAL A 1 377 ? -8.453 -38.938 -5.195 1 98.31 377 VAL A O 1
ATOM 2967 N N . GLU A 1 378 ? -7.949 -38.938 -3.033 1 98.06 378 GLU A N 1
ATOM 2968 C CA . GLU A 1 378 ? -8.945 -39.969 -2.719 1 98.06 378 GLU A CA 1
ATOM 2969 C C . GLU A 1 378 ? -10.359 -39.469 -3.037 1 98.06 378 GLU A C 1
ATOM 2971 O O . GLU A 1 378 ? -11.172 -40.219 -3.57 1 98.06 378 GLU A O 1
ATOM 2976 N N . ASN A 1 379 ? -10.625 -38.219 -2.662 1 98.44 379 ASN A N 1
ATOM 2977 C CA . ASN A 1 379 ? -11.922 -37.625 -2.975 1 98.44 379 ASN A CA 1
ATOM 2978 C C . ASN A 1 379 ? -12.18 -37.625 -4.477 1 98.44 379 ASN A C 1
ATOM 2980 O O . ASN A 1 379 ? -13.281 -37.938 -4.922 1 98.44 379 ASN A O 1
ATOM 2984 N N . MET A 1 380 ? -11.211 -37.25 -5.215 1 98.12 380 MET A N 1
ATOM 2985 C CA . MET A 1 380 ? -11.344 -37.156 -6.668 1 98.12 380 MET A CA 1
ATOM 2986 C C . MET A 1 380 ? -11.539 -38.562 -7.262 1 98.12 380 MET A C 1
ATOM 2988 O O . MET A 1 380 ? -12.344 -38.75 -8.18 1 98.12 380 MET A O 1
ATOM 2992 N N . LYS A 1 381 ? -10.789 -39.469 -6.742 1 96.38 381 LYS A N 1
ATOM 2993 C CA . LYS A 1 381 ? -10.914 -40.844 -7.203 1 96.38 381 LYS A CA 1
ATOM 2994 C C . LYS A 1 381 ? -12.336 -41.344 -7.031 1 96.38 381 LYS A C 1
ATOM 2996 O O . LYS A 1 381 ? -12.867 -42.062 -7.902 1 96.38 381 LYS A O 1
ATOM 3001 N N . LYS A 1 382 ? -12.938 -40.969 -5.996 1 96.56 382 LYS A N 1
ATOM 3002 C CA . LYS A 1 382 ? -14.281 -41.438 -5.656 1 96.56 382 LYS A CA 1
ATOM 3003 C C . LYS A 1 382 ? -15.352 -40.594 -6.363 1 96.56 382 LYS A C 1
ATOM 3005 O O . LYS A 1 382 ? -16.516 -41 -6.395 1 96.56 382 LYS A O 1
ATOM 3010 N N . SER A 1 383 ? -15.008 -39.562 -6.965 1 95.75 383 SER A N 1
ATOM 3011 C CA . SER A 1 383 ? -15.945 -38.594 -7.488 1 95.75 383 SER A CA 1
ATOM 3012 C C . SER A 1 383 ? -16.672 -39.125 -8.727 1 95.75 383 SER A C 1
ATOM 3014 O O . SER A 1 383 ? -17.734 -38.594 -9.094 1 95.75 383 SER A O 1
ATOM 3016 N N . GLY A 1 384 ? -16.062 -40.031 -9.477 1 92.75 384 GLY A N 1
ATOM 3017 C CA . GLY A 1 384 ? -16.625 -40.531 -10.727 1 92.75 384 GLY A CA 1
ATOM 3018 C C . GLY A 1 384 ? -16.266 -39.688 -11.922 1 92.75 384 GLY A C 1
ATOM 3019 O O . GLY A 1 384 ? -16.656 -40 -13.055 1 92.75 384 GLY A O 1
ATOM 3020 N N . ILE A 1 385 ? -15.523 -38.656 -11.719 1 94 385 ILE A N 1
ATOM 3021 C CA . ILE A 1 385 ? -15.172 -37.719 -12.781 1 94 385 ILE A CA 1
ATOM 3022 C C . ILE A 1 385 ? -14.133 -38.375 -13.711 1 94 385 ILE A C 1
ATOM 3024 O O . ILE A 1 385 ? -14.156 -38.156 -14.922 1 94 385 ILE A O 1
ATOM 3028 N N . PHE A 1 386 ? -13.352 -39.188 -13.156 1 90.38 386 PHE A N 1
ATOM 3029 C CA . PHE A 1 386 ? -12.203 -39.688 -13.906 1 90.38 386 PHE A CA 1
ATOM 3030 C C . PHE A 1 386 ? -12.414 -41.156 -14.289 1 90.38 386 PHE A C 1
ATOM 3032 O O . PHE A 1 386 ? -11.508 -41.812 -14.82 1 90.38 386 PHE A O 1
ATOM 3039 N N . THR A 1 387 ? -13.594 -41.812 -13.898 1 78.5 387 THR A N 1
ATOM 3040 C CA . THR A 1 387 ? -13.906 -43.188 -14.188 1 78.5 387 THR A CA 1
ATOM 3041 C C . THR A 1 387 ? -14.352 -43.375 -15.633 1 78.5 387 THR A C 1
ATOM 3043 O O . THR A 1 387 ? -15.281 -42.688 -16.094 1 78.5 387 THR A O 1
ATOM 3046 N N . GLY A 1 388 ? -13.727 -42.969 -16.734 1 54.09 388 GLY A N 1
ATOM 3047 C CA . GLY A 1 388 ? -14.039 -43.5 -18.062 1 54.09 388 GLY A CA 1
ATOM 3048 C C . GLY A 1 388 ? -13.094 -44.594 -18.516 1 54.09 388 GLY A C 1
ATOM 3049 O O . GLY A 1 388 ? -12 -44.719 -17.969 1 54.09 388 GLY A O 1
ATOM 3050 N N . MET B 1 1 ? 13.508 6.496 -22.438 1 81.69 1 MET B N 1
ATOM 3051 C CA . MET B 1 1 ? 12.383 5.898 -21.734 1 81.69 1 MET B CA 1
ATOM 3052 C C . MET B 1 1 ? 11.258 6.914 -21.531 1 81.69 1 MET B C 1
ATOM 3054 O O . MET B 1 1 ? 11.5 8.039 -21.109 1 81.69 1 MET B O 1
ATOM 3058 N N . ARG B 1 2 ? 10.094 6.668 -21.984 1 88.31 2 ARG B N 1
ATOM 3059 C CA . ARG B 1 2 ? 8.977 7.602 -21.922 1 88.31 2 ARG B CA 1
ATOM 3060 C C . ARG B 1 2 ? 8.156 7.391 -20.641 1 88.31 2 ARG B C 1
ATOM 3062 O O . ARG B 1 2 ? 7.754 6.262 -20.344 1 88.31 2 ARG B O 1
ATOM 3069 N N . LYS B 1 3 ? 7.91 8.461 -19.891 1 94.5 3 LYS B N 1
ATOM 3070 C CA . LYS B 1 3 ? 7.062 8.445 -18.703 1 94.5 3 LYS B CA 1
ATOM 3071 C C . LYS B 1 3 ? 5.613 8.766 -19.047 1 94.5 3 LYS B C 1
ATOM 3073 O O . LYS B 1 3 ? 5.344 9.414 -20.062 1 94.5 3 LYS B O 1
ATOM 3078 N N . ALA B 1 4 ? 4.754 8.227 -18.234 1 95.19 4 ALA B N 1
ATOM 3079 C CA . ALA B 1 4 ? 3.352 8.609 -18.406 1 95.19 4 ALA B CA 1
ATOM 3080 C C . ALA B 1 4 ? 3.158 10.102 -18.172 1 95.19 4 ALA B C 1
ATOM 3082 O O . ALA B 1 4 ? 3.861 10.711 -17.359 1 95.19 4 ALA B O 1
ATOM 3083 N N . GLU B 1 5 ? 2.168 10.695 -18.781 1 91.62 5 GLU B N 1
ATOM 3084 C CA . GLU B 1 5 ? 1.874 12.125 -18.703 1 91.62 5 GLU B CA 1
ATOM 3085 C C . GLU B 1 5 ? 1.527 12.531 -17.266 1 91.62 5 GLU B C 1
ATOM 3087 O O . GLU B 1 5 ? 1.85 13.641 -16.844 1 91.62 5 GLU B O 1
ATOM 3092 N N . ARG B 1 6 ? 0.91 11.641 -16.5 1 91.69 6 ARG B N 1
ATOM 3093 C CA . ARG B 1 6 ? 0.482 11.961 -15.148 1 91.69 6 ARG B CA 1
ATOM 3094 C C . ARG B 1 6 ? 1.683 12.219 -14.242 1 91.69 6 ARG B C 1
ATOM 3096 O O . ARG B 1 6 ? 1.563 12.898 -13.219 1 91.69 6 ARG B O 1
ATOM 3103 N N . MET B 1 7 ? 2.861 11.672 -14.633 1 92.88 7 MET B N 1
ATOM 3104 C CA . MET B 1 7 ? 4.07 11.836 -13.836 1 92.88 7 MET B CA 1
ATOM 3105 C C . MET B 1 7 ? 4.488 13.305 -13.781 1 92.88 7 MET B C 1
ATOM 3107 O O . MET B 1 7 ? 5.23 13.711 -12.883 1 92.88 7 MET B O 1
ATOM 3111 N N . LYS B 1 8 ? 4.023 14.117 -14.727 1 89.19 8 LYS B N 1
ATOM 3112 C CA . LYS B 1 8 ? 4.336 15.539 -14.766 1 89.19 8 LYS B CA 1
ATOM 3113 C C . LYS B 1 8 ? 3.764 16.266 -13.547 1 89.19 8 LYS B C 1
ATOM 3115 O O . LYS B 1 8 ? 4.242 17.328 -13.164 1 89.19 8 LYS B O 1
ATOM 3120 N N . GLU B 1 9 ? 2.758 15.633 -12.953 1 86.56 9 GLU B N 1
ATOM 3121 C CA . GLU B 1 9 ? 2.1 16.234 -11.797 1 86.56 9 GLU B CA 1
ATOM 3122 C C . GLU B 1 9 ? 2.893 15.984 -10.516 1 86.56 9 GLU B C 1
ATOM 3124 O O . GLU B 1 9 ? 2.596 16.562 -9.469 1 86.56 9 GLU B O 1
ATOM 3129 N N . PHE B 1 10 ? 3.859 15.094 -10.586 1 81.69 10 PHE B N 1
ATOM 3130 C CA . PHE B 1 10 ? 4.66 14.727 -9.422 1 81.69 10 PHE B CA 1
ATOM 3131 C C . PHE B 1 10 ? 6.035 15.383 -9.484 1 81.69 10 PHE B C 1
ATOM 3133 O O . PHE B 1 10 ? 7.031 14.781 -9.078 1 81.69 10 PHE B O 1
ATOM 3140 N N . GLY B 1 11 ? 6.219 16.578 -9.961 1 71.31 11 GLY B N 1
ATOM 3141 C CA . GLY B 1 11 ? 7.504 17.25 -10.109 1 71.31 11 GLY B CA 1
ATOM 3142 C C . GLY B 1 11 ? 8.219 17.469 -8.789 1 71.31 11 GLY B C 1
ATOM 3143 O O . GLY B 1 11 ? 7.762 17 -7.742 1 71.31 11 GLY B O 1
ATOM 3144 N N . THR B 1 12 ? 9.383 17.938 -8.898 1 68.12 12 THR B N 1
ATOM 3145 C CA . THR B 1 12 ? 10.172 18.266 -7.711 1 68.12 12 THR B CA 1
ATOM 3146 C C . THR B 1 12 ? 9.43 19.234 -6.812 1 68.12 12 THR B C 1
ATOM 3148 O O . THR B 1 12 ? 9.016 20.312 -7.262 1 68.12 12 THR B O 1
ATOM 3151 N N . SER B 1 13 ? 9.273 18.672 -5.586 1 74.5 13 SER B N 1
ATOM 3152 C CA . SER B 1 13 ? 8.453 19.422 -4.641 1 74.5 13 SER B CA 1
ATOM 3153 C C . SER B 1 13 ? 9.305 20.312 -3.748 1 74.5 13 SER B C 1
ATOM 3155 O O . SER B 1 13 ? 10.523 20.109 -3.643 1 74.5 13 SER B O 1
ATOM 3157 N N . VAL B 1 14 ? 8.75 21.359 -3.371 1 82.56 14 VAL B N 1
ATOM 3158 C CA . VAL B 1 14 ? 9.367 22.234 -2.379 1 82.56 14 VAL B CA 1
ATOM 3159 C C . VAL B 1 14 ? 9.852 21.406 -1.19 1 82.56 14 VAL B C 1
ATOM 3161 O O . VAL B 1 14 ? 10.891 21.688 -0.604 1 82.56 14 VAL B O 1
ATOM 3164 N N . PHE B 1 15 ? 9.242 20.297 -0.941 1 84 15 PHE B N 1
ATOM 3165 C CA . PHE B 1 15 ? 9.609 19.406 0.152 1 84 15 PHE B CA 1
ATOM 3166 C C . PHE B 1 15 ? 10.977 18.781 -0.096 1 84 15 PHE B C 1
ATOM 3168 O O . PHE B 1 15 ? 11.82 18.75 0.797 1 84 15 PHE B O 1
ATOM 3175 N N . SER B 1 16 ? 11.109 18.344 -1.308 1 85 16 SER B N 1
ATOM 3176 C CA . SER B 1 16 ? 12.375 17.703 -1.666 1 85 16 SER B CA 1
ATOM 3177 C C . SER B 1 16 ? 13.523 18.719 -1.67 1 85 16 SER B C 1
ATOM 3179 O O . SER B 1 16 ? 14.641 18.391 -1.256 1 85 16 SER B O 1
ATOM 3181 N N . GLN B 1 17 ? 13.234 19.844 -2.094 1 90.12 17 GLN B N 1
ATOM 3182 C CA . GLN B 1 17 ? 14.25 20.891 -2.127 1 90.12 17 GLN B CA 1
ATOM 3183 C C . GLN B 1 17 ? 14.672 21.297 -0.716 1 90.12 17 GLN B C 1
ATOM 3185 O O . GLN B 1 17 ? 15.867 21.453 -0.447 1 90.12 17 GLN B O 1
ATOM 3190 N N . LEU B 1 18 ? 13.711 21.422 0.127 1 93.38 18 LEU B N 1
ATOM 3191 C CA . LEU B 1 18 ? 14.008 21.766 1.515 1 93.38 18 LEU B CA 1
ATOM 3192 C C . LEU B 1 18 ? 14.82 20.656 2.188 1 93.38 18 LEU B C 1
ATOM 3194 O O . LEU B 1 18 ? 15.758 20.938 2.938 1 93.38 18 LEU B O 1
ATOM 3198 N N . ALA B 1 19 ? 14.445 19.469 1.89 1 91.06 19 ALA B N 1
ATOM 3199 C CA . ALA B 1 19 ? 15.156 18.328 2.475 1 91.06 19 ALA B CA 1
ATOM 3200 C C . ALA B 1 19 ? 16.609 18.297 2.01 1 91.06 19 ALA B C 1
ATOM 3202 O O . ALA B 1 19 ? 17.516 18.062 2.811 1 91.06 19 ALA B O 1
ATOM 3203 N N . ALA B 1 20 ? 16.797 18.516 0.744 1 92.25 20 ALA B N 1
ATOM 3204 C CA . ALA B 1 20 ? 18.156 18.547 0.19 1 92.25 20 ALA B CA 1
ATOM 3205 C C . ALA B 1 20 ? 18.969 19.688 0.792 1 92.25 20 ALA B C 1
ATOM 3207 O O . ALA B 1 20 ? 20.156 19.5 1.125 1 92.25 20 ALA B O 1
ATOM 3208 N N . TYR B 1 21 ? 18.328 20.781 0.865 1 96.44 21 TYR B N 1
ATOM 3209 C CA . TYR B 1 21 ? 19 21.938 1.43 1 96.44 21 TYR B CA 1
ATOM 3210 C C . TYR B 1 21 ? 19.344 21.719 2.896 1 96.44 21 TYR B C 1
ATOM 3212 O O . TYR B 1 21 ? 20.438 22.062 3.346 1 96.44 21 TYR B O 1
ATOM 3220 N N . LYS B 1 22 ? 18.453 21.156 3.643 1 97.5 22 LYS B N 1
ATOM 3221 C CA . LYS B 1 22 ? 18.703 20.781 5.035 1 97.5 22 LYS B CA 1
ATOM 3222 C C . LYS B 1 22 ? 19.922 19.875 5.152 1 97.5 22 LYS B C 1
ATOM 3224 O O . LYS B 1 22 ? 20.797 20.109 5.992 1 97.5 22 LYS B O 1
ATOM 3229 N N . GLN B 1 23 ? 19.969 18.891 4.305 1 96.06 23 GLN B N 1
ATOM 3230 C CA . GLN B 1 23 ? 21.078 17.953 4.328 1 96.06 23 GLN B CA 1
ATOM 3231 C C . GLN B 1 23 ? 22.391 18.656 4.004 1 96.06 23 GLN B C 1
ATOM 3233 O O . GLN B 1 23 ? 23.438 18.328 4.59 1 96.06 23 GLN B O 1
ATOM 3238 N N . SER B 1 24 ? 22.359 19.5 3.045 1 97.5 24 SER B N 1
ATOM 3239 C CA . SER B 1 24 ? 23.547 20.281 2.705 1 97.5 24 SER B CA 1
ATOM 3240 C C . SER B 1 24 ? 24.031 21.078 3.904 1 97.5 24 SER B C 1
ATOM 3242 O O . SER B 1 24 ? 25.234 21.141 4.164 1 97.5 24 SER B O 1
ATOM 3244 N N . LYS B 1 25 ? 23.172 21.672 4.66 1 98.12 25 LYS B N 1
ATOM 3245 C CA . LYS B 1 25 ? 23.516 22.469 5.836 1 98.12 25 LYS B CA 1
ATOM 3246 C C . LYS B 1 25 ? 24.078 21.578 6.945 1 98.12 25 LYS B C 1
ATOM 3248 O O . LYS B 1 25 ? 25.047 21.953 7.613 1 98.12 25 LYS B O 1
ATOM 3253 N N . ILE B 1 26 ? 23.469 20.438 7.086 1 98 26 ILE B N 1
ATOM 3254 C CA . ILE B 1 26 ? 23.953 19.484 8.078 1 98 26 ILE B CA 1
ATOM 3255 C C . ILE B 1 26 ? 25.375 19.047 7.727 1 98 26 ILE B C 1
ATOM 3257 O O . ILE B 1 26 ? 26.234 18.969 8.602 1 98 26 ILE B O 1
ATOM 3261 N N . SER B 1 27 ? 25.578 18.797 6.477 1 97.5 27 SER B N 1
ATOM 3262 C CA . SER B 1 27 ? 26.906 18.375 6.02 1 97.5 27 SER B CA 1
ATOM 3263 C C . SER B 1 27 ? 27.953 19.453 6.266 1 97.5 27 SER B C 1
ATOM 3265 O O . SER B 1 27 ? 29.141 19.172 6.375 1 97.5 27 SER B O 1
ATOM 3267 N N . GLN B 1 28 ? 27.547 20.672 6.348 1 97.62 28 GLN B N 1
ATOM 3268 C CA . GLN B 1 28 ? 28.422 21.797 6.617 1 97.62 28 GLN B CA 1
ATOM 3269 C C . GLN B 1 28 ? 28.656 21.984 8.117 1 97.62 28 GLN B C 1
ATOM 3271 O O . GLN B 1 28 ? 29.422 22.844 8.531 1 97.62 28 GLN B O 1
ATOM 3276 N N . GLY B 1 29 ? 27.891 21.234 8.969 1 97.44 29 GLY B N 1
ATOM 3277 C CA . GLY B 1 29 ? 28.141 21.219 10.406 1 97.44 29 GLY B CA 1
ATOM 3278 C C . GLY B 1 29 ? 27.078 21.953 11.203 1 97.44 29 GLY B C 1
ATOM 3279 O O . GLY B 1 29 ? 27.203 22.078 12.422 1 97.44 29 GLY B O 1
ATOM 3280 N N . TYR B 1 30 ? 26.047 22.359 10.562 1 98 30 TYR B N 1
ATOM 3281 C CA . TYR B 1 30 ? 24.984 23.078 11.273 1 98 30 TYR B CA 1
ATOM 3282 C C . TYR B 1 30 ? 24.016 22.109 11.945 1 98 30 TYR B C 1
ATOM 3284 O O . TYR B 1 30 ? 23.688 21.078 11.383 1 98 30 TYR B O 1
ATOM 3292 N N . ASP B 1 31 ? 23.625 22.438 13.148 1 98.19 31 ASP B N 1
ATOM 3293 C CA . ASP B 1 31 ? 22.578 21.703 13.836 1 98.19 31 ASP B CA 1
ATOM 3294 C C . ASP B 1 31 ? 21.188 22.203 13.398 1 98.19 31 ASP B C 1
ATOM 3296 O O . ASP B 1 31 ? 20.656 23.141 13.984 1 98.19 31 ASP B O 1
ATOM 3300 N N . MET B 1 32 ? 20.641 21.516 12.422 1 98.56 32 MET B N 1
ATOM 3301 C CA . MET B 1 32 ? 19.344 21.922 11.875 1 98.56 32 MET B CA 1
ATOM 3302 C C . MET B 1 32 ? 18.188 21.391 12.711 1 98.56 32 MET B C 1
ATOM 3304 O O . MET B 1 32 ? 18.141 20.188 13.008 1 98.56 32 MET B O 1
ATOM 3308 N N . ILE B 1 33 ? 17.297 22.203 13.203 1 98.5 33 ILE B N 1
ATOM 3309 C CA . ILE B 1 33 ? 16.078 21.797 13.875 1 98.5 33 ILE B CA 1
ATOM 3310 C C . ILE B 1 33 ? 14.945 21.656 12.859 1 98.5 33 ILE B C 1
ATOM 3312 O O . ILE B 1 33 ? 14.461 22.656 12.328 1 98.5 33 ILE B O 1
ATOM 3316 N N . ASP B 1 34 ? 14.547 20.453 12.586 1 97.75 34 ASP B N 1
ATOM 3317 C CA . ASP B 1 34 ? 13.578 20.188 11.531 1 97.75 34 ASP B CA 1
ATOM 3318 C C . ASP B 1 34 ? 12.156 20.203 12.078 1 97.75 34 ASP B C 1
ATOM 3320 O O . ASP B 1 34 ? 11.742 19.281 12.781 1 97.75 34 ASP B O 1
ATOM 3324 N N . LEU B 1 35 ? 11.438 21.188 11.781 1 98.25 35 LEU B N 1
ATOM 3325 C CA . LEU B 1 35 ? 10.031 21.312 12.148 1 98.25 35 LEU B CA 1
ATOM 3326 C C . LEU B 1 35 ? 9.141 21.266 10.914 1 98.25 35 LEU B C 1
ATOM 3328 O O . LEU B 1 35 ? 8.047 21.844 10.906 1 98.25 35 LEU B O 1
ATOM 3332 N N . SER B 1 36 ? 9.664 20.625 9.812 1 96.62 36 SER B N 1
ATOM 3333 C CA . SER B 1 36 ? 8.969 20.672 8.539 1 96.62 36 SER B CA 1
ATOM 3334 C C . SER B 1 36 ? 8.102 19.422 8.344 1 96.62 36 SER B C 1
ATOM 3336 O O . SER B 1 36 ? 7.238 19.391 7.465 1 96.62 36 SER B O 1
ATOM 3338 N N . ILE B 1 37 ? 8.266 18.375 9.102 1 90.62 37 ILE B N 1
ATOM 3339 C CA . ILE B 1 37 ? 7.621 17.094 8.828 1 90.62 37 ILE B CA 1
ATOM 3340 C C . ILE B 1 37 ? 6.637 16.766 9.953 1 90.62 37 ILE B C 1
ATOM 3342 O O . ILE B 1 37 ? 6.977 16.875 11.133 1 90.62 37 ILE B O 1
ATOM 3346 N N . GLY B 1 38 ? 5.488 16.406 9.578 1 91.88 38 GLY B N 1
ATOM 3347 C CA . GLY B 1 38 ? 4.457 16.047 10.531 1 91.88 38 GLY B CA 1
ATOM 3348 C C . GLY B 1 38 ? 4.473 14.578 10.898 1 91.88 38 GLY B C 1
ATOM 3349 O O . GLY B 1 38 ? 3.486 13.867 10.695 1 91.88 38 GLY B O 1
ATOM 3350 N N . SER B 1 39 ? 5.52 14.062 11.461 1 92.88 39 SER B N 1
ATOM 3351 C CA . SER B 1 39 ? 5.652 12.695 11.961 1 92.88 39 SER B CA 1
ATOM 3352 C C . SER B 1 39 ? 5.848 12.672 13.469 1 92.88 39 SER B C 1
ATOM 3354 O O . SER B 1 39 ? 6.727 13.359 14 1 92.88 39 SER B O 1
ATOM 3356 N N . PRO B 1 40 ? 5.043 11.852 14.117 1 95.69 40 PRO B N 1
ATOM 3357 C CA . PRO B 1 40 ? 5.219 11.797 15.57 1 95.69 40 PRO B CA 1
ATOM 3358 C C . PRO B 1 40 ? 6.645 11.438 15.977 1 95.69 40 PRO B C 1
ATOM 3360 O O . PRO B 1 40 ? 7.273 10.578 15.344 1 95.69 40 PRO B O 1
ATOM 3363 N N . ASP B 1 41 ? 7.109 12.102 16.969 1 95.38 41 ASP B N 1
ATOM 3364 C CA . ASP B 1 41 ? 8.461 11.828 17.453 1 95.38 41 ASP B CA 1
ATOM 3365 C C . ASP B 1 41 ? 8.438 10.844 18.625 1 95.38 41 ASP B C 1
ATOM 3367 O O . ASP B 1 41 ? 9.453 10.211 18.922 1 95.38 41 ASP B O 1
ATOM 3371 N N . LEU B 1 42 ? 7.312 10.672 19.266 1 95.69 42 LEU B N 1
ATOM 3372 C CA . LEU B 1 42 ? 7.18 9.789 20.422 1 95.69 42 LEU B CA 1
ATOM 3373 C C . LEU B 1 42 ? 6.793 8.383 19.984 1 95.69 42 LEU B C 1
ATOM 3375 O O . LEU B 1 42 ? 6.184 8.203 18.922 1 95.69 42 LEU B O 1
ATOM 3379 N N . PRO B 1 43 ? 7.121 7.355 20.766 1 96.94 43 PRO B N 1
ATOM 3380 C CA . PRO B 1 43 ? 6.711 5.984 20.453 1 96.94 43 PRO B CA 1
ATOM 3381 C C . PRO B 1 43 ? 5.266 5.699 20.859 1 96.94 43 PRO B C 1
ATOM 3383 O O . PRO B 1 43 ? 4.684 6.441 21.641 1 96.94 43 PRO B O 1
ATOM 3386 N N . PRO B 1 44 ? 4.66 4.656 20.266 1 98.19 44 PRO B N 1
ATOM 3387 C CA . PRO B 1 44 ? 3.408 4.172 20.859 1 98.19 44 PRO B CA 1
ATOM 3388 C C . PRO B 1 44 ? 3.59 3.645 22.281 1 98.19 44 PRO B C 1
ATOM 3390 O O . PRO B 1 44 ? 4.707 3.299 22.672 1 98.19 44 PRO B O 1
ATOM 3393 N N . PRO B 1 45 ? 2.518 3.65 23.031 1 97.5 45 PRO B N 1
ATOM 3394 C CA . PRO B 1 45 ? 2.645 3.086 24.375 1 97.5 45 PRO B CA 1
ATOM 3395 C C . PRO B 1 45 ? 3.092 1.625 24.359 1 97.5 45 PRO B C 1
ATOM 3397 O O . PRO B 1 45 ? 2.877 0.919 23.375 1 97.5 45 PRO B O 1
ATOM 3400 N N . SER B 1 46 ? 3.619 1.164 25.469 1 98.06 46 SER B N 1
ATOM 3401 C CA . SER B 1 46 ? 4.246 -0.148 25.578 1 98.06 46 SER B CA 1
ATOM 3402 C C . SER B 1 46 ? 3.246 -1.266 25.297 1 98.06 46 SER B C 1
ATOM 3404 O O . SER B 1 46 ? 3.6 -2.299 24.734 1 98.06 46 SER B O 1
ATOM 3406 N N . PHE B 1 47 ? 1.987 -1.085 25.719 1 98.5 47 PHE B N 1
ATOM 3407 C CA . PHE B 1 47 ? 1.029 -2.172 25.547 1 98.5 47 PHE B CA 1
ATOM 3408 C C . PHE B 1 47 ? 0.746 -2.428 24.078 1 98.5 47 PHE B C 1
ATOM 3410 O O . PHE B 1 47 ? 0.478 -3.564 23.672 1 98.5 47 PHE B O 1
ATOM 3417 N N . ILE B 1 48 ? 0.802 -1.407 23.219 1 98.75 48 ILE B N 1
ATOM 3418 C CA . ILE B 1 48 ? 0.637 -1.565 21.781 1 98.75 48 ILE B CA 1
ATOM 3419 C C . ILE B 1 48 ? 1.832 -2.322 21.203 1 98.75 48 ILE B C 1
ATOM 3421 O O . ILE B 1 48 ? 1.661 -3.285 20.453 1 98.75 48 ILE B O 1
ATOM 3425 N N . ARG B 1 49 ? 3.09 -1.936 21.562 1 98.81 49 ARG B N 1
ATOM 3426 C CA . ARG B 1 49 ? 4.312 -2.562 21.078 1 98.81 49 ARG B CA 1
ATOM 3427 C C . ARG B 1 49 ? 4.387 -4.027 21.5 1 98.81 49 ARG B C 1
ATOM 3429 O O . ARG B 1 49 ? 4.754 -4.891 20.703 1 98.81 49 ARG B O 1
ATOM 3436 N N . LYS B 1 50 ? 4.012 -4.301 22.719 1 98.81 50 LYS B N 1
ATOM 3437 C CA . LYS B 1 50 ? 4.043 -5.66 23.25 1 98.81 50 LYS B CA 1
ATOM 3438 C C . LYS B 1 50 ? 3.02 -6.547 22.547 1 98.81 50 LYS B C 1
ATOM 3440 O O . LYS B 1 50 ? 3.281 -7.727 22.297 1 98.81 50 LYS B O 1
ATOM 3445 N N . THR B 1 51 ? 1.829 -5.984 22.266 1 98.88 51 THR B N 1
ATOM 3446 C CA . THR B 1 51 ? 0.817 -6.727 21.516 1 98.88 51 THR B CA 1
ATOM 3447 C C . THR B 1 51 ? 1.331 -7.094 20.125 1 98.88 51 THR B C 1
ATOM 3449 O O . THR B 1 51 ? 1.212 -8.25 19.703 1 98.88 51 THR B O 1
ATOM 3452 N N . LEU B 1 52 ? 1.925 -6.152 19.469 1 98.88 52 LEU B N 1
ATOM 3453 C CA . LEU B 1 52 ? 2.473 -6.398 18.141 1 98.88 52 LEU B CA 1
ATOM 3454 C C . LEU B 1 52 ? 3.572 -7.457 18.203 1 98.88 52 LEU B C 1
ATOM 3456 O O . LEU B 1 52 ? 3.58 -8.391 17.391 1 98.88 52 LEU B O 1
ATOM 3460 N N . ALA B 1 53 ? 4.488 -7.301 19.141 1 98.88 53 ALA B N 1
ATOM 3461 C CA . ALA B 1 53 ? 5.598 -8.234 19.297 1 98.88 53 ALA B CA 1
ATOM 3462 C C . ALA B 1 53 ? 5.094 -9.648 19.562 1 98.88 53 ALA B C 1
ATOM 3464 O O . ALA B 1 53 ? 5.613 -10.617 19.016 1 98.88 53 ALA B O 1
ATOM 3465 N N . PHE B 1 54 ? 4.082 -9.75 20.422 1 98.81 54 PHE B N 1
ATOM 3466 C CA . PHE B 1 54 ? 3.512 -11.047 20.781 1 98.81 54 PHE B CA 1
ATOM 3467 C C . PHE B 1 54 ? 2.98 -11.766 19.547 1 98.81 54 PHE B C 1
ATOM 3469 O O . PHE B 1 54 ? 3.338 -12.914 19.281 1 98.81 54 PHE B O 1
ATOM 3476 N N . TYR B 1 55 ? 2.201 -11.133 18.734 1 98.81 55 TYR B N 1
ATOM 3477 C CA . TYR B 1 55 ? 1.576 -11.758 17.578 1 98.81 55 TYR B CA 1
ATOM 3478 C C . TYR B 1 55 ? 2.588 -11.961 16.453 1 98.81 55 TYR B C 1
ATOM 3480 O O . TYR B 1 55 ? 2.477 -12.906 15.672 1 98.81 55 TYR B O 1
ATOM 3488 N N . ALA B 1 56 ? 3.604 -11.07 16.391 1 98.75 56 ALA B N 1
ATOM 3489 C CA . ALA B 1 56 ? 4.668 -11.258 15.406 1 98.75 56 ALA B CA 1
ATOM 3490 C C . ALA B 1 56 ? 5.449 -12.539 15.672 1 98.75 56 ALA B C 1
ATOM 3492 O O . ALA B 1 56 ? 5.98 -13.156 14.75 1 98.75 56 ALA B O 1
ATOM 3493 N N . ASN B 1 57 ? 5.492 -12.922 16.922 1 98.5 57 ASN B N 1
ATOM 3494 C CA . ASN B 1 57 ? 6.223 -14.133 17.281 1 98.5 57 ASN B CA 1
ATOM 3495 C C . ASN B 1 57 ? 5.367 -15.383 17.094 1 98.5 57 ASN B C 1
ATOM 3497 O O . ASN B 1 57 ? 5.867 -16.5 17.188 1 98.5 57 ASN B O 1
ATOM 3501 N N . ASN B 1 58 ? 4.086 -15.266 16.844 1 98.12 58 ASN B N 1
ATOM 3502 C CA . ASN B 1 58 ? 3.168 -16.375 16.609 1 98.12 58 ASN B CA 1
ATOM 3503 C C . ASN B 1 58 ? 3.244 -16.875 15.172 1 98.12 58 ASN B C 1
ATOM 3505 O O . ASN B 1 58 ? 3.012 -16.109 14.234 1 98.12 58 ASN B O 1
ATOM 3509 N N . PRO B 1 59 ? 3.529 -18.172 14.938 1 97.38 59 PRO B N 1
ATOM 3510 C CA . PRO B 1 59 ? 3.721 -18.703 13.586 1 97.38 59 PRO B CA 1
ATOM 3511 C C . PRO B 1 59 ? 2.445 -18.656 12.742 1 97.38 59 PRO B C 1
ATOM 3513 O O . PRO B 1 59 ? 2.506 -18.734 11.516 1 97.38 59 PRO B O 1
ATOM 3516 N N . ASP B 1 60 ? 1.292 -18.406 13.289 1 96.31 60 ASP B N 1
ATOM 3517 C CA . ASP B 1 60 ? 0.023 -18.516 12.578 1 96.31 60 ASP B CA 1
ATOM 3518 C C . ASP B 1 60 ? -0.452 -17.141 12.094 1 96.31 60 ASP B C 1
ATOM 3520 O O . ASP B 1 60 ? -1.581 -17 11.625 1 96.31 60 ASP B O 1
ATOM 3524 N N . THR B 1 61 ? 0.387 -16.125 12.188 1 97.62 61 THR B N 1
ATOM 3525 C CA . THR B 1 61 ? -0.102 -14.773 11.922 1 97.62 61 THR B CA 1
ATOM 3526 C C . THR B 1 61 ? 0.497 -14.227 10.633 1 97.62 61 THR B C 1
ATOM 3528 O O . THR B 1 61 ? 0.434 -13.023 10.375 1 97.62 61 THR B O 1
ATOM 3531 N N . TYR B 1 62 ? 1.049 -15.062 9.742 1 97.75 62 TYR B N 1
ATOM 3532 C CA . TYR B 1 62 ? 1.842 -14.555 8.625 1 97.75 62 TYR B CA 1
ATOM 3533 C C . TYR B 1 62 ? 1.121 -14.766 7.301 1 97.75 62 TYR B C 1
ATOM 3535 O O . TYR B 1 62 ? 1.647 -14.422 6.238 1 97.75 62 TYR B O 1
ATOM 3543 N N . GLY B 1 63 ? -0.09 -15.328 7.246 1 94.94 63 GLY B N 1
ATOM 3544 C CA . GLY B 1 63 ? -0.886 -15.414 6.031 1 94.94 63 GLY B CA 1
ATOM 3545 C C . GLY B 1 63 ? -1.46 -14.086 5.59 1 94.94 63 GLY B C 1
ATOM 3546 O O . GLY B 1 63 ? -1.41 -13.102 6.34 1 94.94 63 GLY B O 1
ATOM 3547 N N . TYR B 1 64 ? -2.014 -14.07 4.367 1 91.19 64 TYR B N 1
ATOM 3548 C CA . TYR B 1 64 ? -2.703 -12.867 3.904 1 91.19 64 TYR B CA 1
ATOM 3549 C C . TYR B 1 64 ? -3.949 -12.602 4.738 1 91.19 64 TYR B C 1
ATOM 3551 O O . TYR B 1 64 ? -4.672 -13.531 5.102 1 91.19 64 TYR B O 1
ATOM 3559 N N . THR B 1 65 ? -4.242 -11.336 5.02 1 87.44 65 THR B N 1
ATOM 3560 C CA . THR B 1 65 ? -5.492 -11 5.695 1 87.44 65 THR B CA 1
ATOM 3561 C C . THR B 1 65 ? -6.539 -10.531 4.688 1 87.44 65 THR B C 1
ATOM 3563 O O . THR B 1 65 ? -7.738 -10.531 4.984 1 87.44 65 THR B O 1
ATOM 3566 N N . LEU B 1 66 ? -6.121 -10.188 3.453 1 79.75 66 LEU B N 1
ATOM 3567 C CA . LEU B 1 66 ? -6.918 -9.734 2.316 1 79.75 66 LEU B CA 1
ATOM 3568 C C . LEU B 1 66 ? -7.727 -8.492 2.674 1 79.75 66 LEU B C 1
ATOM 3570 O O . LEU B 1 66 ? -7.781 -7.539 1.896 1 79.75 66 LEU B O 1
ATOM 3574 N N . GLU B 1 67 ? -8.484 -8.547 3.895 1 86.5 67 GLU B N 1
ATOM 3575 C CA . GLU B 1 67 ? -9.242 -7.426 4.426 1 86.5 67 GLU B CA 1
ATOM 3576 C C . GLU B 1 67 ? -8.992 -7.242 5.918 1 86.5 67 GLU B C 1
ATOM 3578 O O . GLU B 1 67 ? -8.266 -8.023 6.531 1 86.5 67 GLU B O 1
ATOM 3583 N N . GLY B 1 68 ? -9.523 -6.102 6.457 1 94.75 68 GLY B N 1
ATOM 3584 C CA . GLY B 1 68 ? -9.516 -5.961 7.902 1 94.75 68 GLY B CA 1
ATOM 3585 C C . GLY B 1 68 ? -10.242 -7.086 8.617 1 94.75 68 GLY B C 1
ATOM 3586 O O . GLY B 1 68 ? -11.273 -7.566 8.141 1 94.75 68 GLY B O 1
ATOM 3587 N N . THR B 1 69 ? -9.672 -7.531 9.734 1 97.12 69 THR B N 1
ATOM 3588 C CA . THR B 1 69 ? -10.328 -8.562 10.531 1 97.12 69 THR B CA 1
ATOM 3589 C C . THR B 1 69 ? -11.633 -8.039 11.125 1 97.12 69 THR B C 1
ATOM 3591 O O . THR B 1 69 ? -11.812 -6.828 11.273 1 97.12 69 THR B O 1
ATOM 3594 N N . HIS B 1 70 ? -12.516 -8.945 11.383 1 97.31 70 HIS B N 1
ATOM 3595 C CA . HIS B 1 70 ? -13.75 -8.555 12.055 1 97.31 70 HIS B CA 1
ATOM 3596 C C . HIS B 1 70 ? -13.461 -7.84 13.367 1 97.31 70 HIS B C 1
ATOM 3598 O O . HIS B 1 70 ? -14.117 -6.848 13.695 1 97.31 70 HIS B O 1
ATOM 3604 N N . GLU B 1 71 ? -12.492 -8.344 14.078 1 98.44 71 GLU B N 1
ATOM 3605 C CA . GLU B 1 71 ? -12.086 -7.738 15.344 1 98.44 71 GLU B CA 1
ATOM 3606 C C . GLU B 1 71 ? -11.656 -6.285 15.156 1 98.44 71 GLU B C 1
ATOM 3608 O O . GLU B 1 71 ? -12 -5.422 15.969 1 98.44 71 GLU B O 1
ATOM 3613 N N . PHE B 1 72 ? -10.922 -6.016 14.133 1 98.69 72 PHE B N 1
ATOM 3614 C CA . PHE B 1 72 ? -10.484 -4.66 13.836 1 98.69 72 PHE B CA 1
ATOM 3615 C C . PHE B 1 72 ? -11.672 -3.764 13.516 1 98.69 72 PHE B C 1
ATOM 3617 O O . PHE B 1 72 ? -11.773 -2.648 14.031 1 98.69 72 PHE B O 1
ATOM 3624 N N . HIS B 1 73 ? -12.578 -4.242 12.664 1 98.81 73 HIS B N 1
ATOM 3625 C CA . HIS B 1 73 ? -13.766 -3.475 12.289 1 98.81 73 HIS B CA 1
ATOM 3626 C C . HIS B 1 73 ? -14.609 -3.145 13.516 1 98.81 73 HIS B C 1
ATOM 3628 O O . HIS B 1 73 ? -15.102 -2.021 13.648 1 98.81 73 HIS B O 1
ATOM 3634 N N . GLU B 1 74 ? -14.75 -4.102 14.398 1 98.81 74 GLU B N 1
ATOM 3635 C CA . GLU B 1 74 ? -15.508 -3.887 15.625 1 98.81 74 GLU B CA 1
ATOM 3636 C C . GLU B 1 74 ? -14.844 -2.842 16.516 1 98.81 74 GLU B C 1
ATOM 3638 O O . GLU B 1 74 ? -15.523 -2.031 17.141 1 98.81 74 GLU B O 1
ATOM 3643 N N . ALA B 1 75 ? -13.531 -2.906 16.594 1 98.88 75 ALA B N 1
ATOM 3644 C CA . ALA B 1 75 ? -12.789 -1.933 17.391 1 98.88 75 ALA B CA 1
ATOM 3645 C C . ALA B 1 75 ? -13.008 -0.516 16.859 1 98.88 75 ALA B C 1
ATOM 3647 O O . ALA B 1 75 ? -13.195 0.42 17.656 1 98.88 75 ALA B O 1
ATOM 3648 N N . VAL B 1 76 ? -13.039 -0.359 15.555 1 98.88 76 VAL B N 1
ATOM 3649 C CA . VAL B 1 76 ? -13.281 0.943 14.938 1 98.88 76 VAL B CA 1
ATOM 3650 C C . VAL B 1 76 ? -14.695 1.419 15.273 1 98.88 76 VAL B C 1
ATOM 3652 O O . VAL B 1 76 ? -14.891 2.57 15.672 1 98.88 76 VAL B O 1
ATOM 3655 N N . ALA B 1 77 ? -15.641 0.529 15.078 1 98.88 77 ALA B N 1
ATOM 3656 C CA . ALA B 1 77 ? -17.031 0.879 15.367 1 98.88 77 ALA B CA 1
ATOM 3657 C C . ALA B 1 77 ? -17.188 1.299 16.828 1 98.88 77 ALA B C 1
ATOM 3659 O O . ALA B 1 77 ? -17.859 2.299 17.125 1 98.88 77 ALA B O 1
ATOM 3660 N N . SER B 1 78 ? -16.609 0.534 17.734 1 98.75 78 SER B N 1
ATOM 3661 C CA . SER B 1 78 ? -16.688 0.847 19.156 1 98.75 78 SER B CA 1
ATOM 3662 C C . SER B 1 78 ? -16.016 2.188 19.469 1 98.75 78 SER B C 1
ATOM 3664 O O . SER B 1 78 ? -16.547 2.975 20.25 1 98.75 78 SER B O 1
ATOM 3666 N N . TYR B 1 79 ? -14.898 2.418 18.906 1 98.69 79 TYR B N 1
ATOM 3667 C CA . TYR B 1 79 ? -14.203 3.684 19.094 1 98.69 79 TYR B CA 1
ATOM 3668 C C . TYR B 1 79 ? -15.086 4.859 18.688 1 98.69 79 TYR B C 1
ATOM 3670 O O . TYR B 1 79 ? -15.172 5.852 19.406 1 98.69 79 TYR B O 1
ATOM 3678 N N . TYR B 1 80 ? -15.758 4.801 17.531 1 98.75 80 TYR B N 1
ATOM 3679 C CA . TYR B 1 80 ? -16.609 5.887 17.047 1 98.75 80 TYR B CA 1
ATOM 3680 C C . TYR B 1 80 ? -17.812 6.074 17.953 1 98.75 80 TYR B C 1
ATOM 3682 O O . TYR B 1 80 ? -18.25 7.207 18.203 1 98.75 80 TYR B O 1
ATOM 3690 N N . GLU B 1 81 ? -18.359 4.977 18.375 1 98.62 81 GLU B N 1
ATOM 3691 C CA . GLU B 1 81 ? -19.5 5.066 19.281 1 98.62 81 GLU B CA 1
ATOM 3692 C C . GLU B 1 81 ? -19.109 5.777 20.578 1 98.62 81 GLU B C 1
ATOM 3694 O O . GLU B 1 81 ? -19.812 6.695 21.016 1 98.62 81 GLU B O 1
ATOM 3699 N N . MET B 1 82 ? -18.016 5.395 21.141 1 97.94 82 MET B N 1
ATOM 3700 C CA . MET B 1 82 ? -17.594 5.887 22.438 1 97.94 82 MET B CA 1
ATOM 3701 C C . MET B 1 82 ? -17.109 7.328 22.344 1 97.94 82 MET B C 1
ATOM 3703 O O . MET B 1 82 ? -17.359 8.133 23.234 1 97.94 82 MET B O 1
ATOM 3707 N N . ASN B 1 83 ? -16.422 7.66 21.266 1 97.69 83 ASN B N 1
ATOM 3708 C CA . ASN B 1 83 ? -15.703 8.93 21.219 1 97.69 83 ASN B CA 1
ATOM 3709 C C . ASN B 1 83 ? -16.469 9.977 20.422 1 97.69 83 ASN B C 1
ATOM 3711 O O . ASN B 1 83 ? -16.25 11.18 20.594 1 97.69 83 ASN B O 1
ATOM 3715 N N . HIS B 1 84 ? -17.359 9.508 19.484 1 98.06 84 HIS B N 1
ATOM 3716 C CA . HIS B 1 84 ? -17.984 10.469 18.578 1 98.06 84 HIS B CA 1
ATOM 3717 C C . HIS B 1 84 ? -19.5 10.266 18.531 1 98.06 84 HIS B C 1
ATOM 3719 O O . HIS B 1 84 ? -20.203 10.992 17.812 1 98.06 84 HIS B O 1
ATOM 3725 N N . HIS B 1 85 ? -20.031 9.25 19.25 1 97.88 85 HIS B N 1
ATOM 3726 C CA . HIS B 1 85 ? -21.453 8.93 19.266 1 97.88 85 HIS B CA 1
ATOM 3727 C C . HIS B 1 85 ? -21.969 8.641 17.859 1 97.88 85 HIS B C 1
ATOM 3729 O O . HIS B 1 85 ? -23.016 9.164 17.469 1 97.88 85 HIS B O 1
ATOM 3735 N N . VAL B 1 86 ? -21.203 7.934 17.141 1 98.69 86 VAL B N 1
ATOM 3736 C CA . VAL B 1 86 ? -21.547 7.488 15.789 1 98.69 86 VAL B CA 1
ATOM 3737 C C . VAL B 1 86 ? -21.719 5.973 15.773 1 98.69 86 VAL B C 1
ATOM 3739 O O . VAL B 1 86 ? -20.812 5.234 16.172 1 98.69 86 VAL B O 1
ATOM 3742 N N . SER B 1 87 ? -22.844 5.492 15.383 1 98.56 87 SER B N 1
ATOM 3743 C CA . SER B 1 87 ? -23.094 4.062 15.227 1 98.56 87 SER B CA 1
ATOM 3744 C C . SER B 1 87 ? -22.688 3.576 13.844 1 98.56 87 SER B C 1
ATOM 3746 O O . SER B 1 87 ? -23.141 4.121 12.828 1 98.56 87 SER B O 1
ATOM 3748 N N . LEU B 1 88 ? -21.859 2.592 13.797 1 98.81 88 LEU B N 1
ATOM 3749 C CA . LEU B 1 88 ? -21.375 2.02 12.555 1 98.81 88 LEU B CA 1
ATOM 3750 C C . LEU B 1 88 ? -21.625 0.517 12.508 1 98.81 88 LEU B C 1
ATOM 3752 O O . LEU B 1 88 ? -21.469 -0.177 13.508 1 98.81 88 LEU B O 1
ATOM 3756 N N . ASN B 1 89 ? -22.125 0.031 11.383 1 98.75 89 ASN B N 1
ATOM 3757 C CA . ASN B 1 89 ? -22.094 -1.401 11.102 1 98.75 89 ASN B CA 1
ATOM 3758 C C . ASN B 1 89 ? -20.688 -1.878 10.758 1 98.75 89 ASN B C 1
ATOM 3760 O O . ASN B 1 89 ? -20.188 -1.589 9.672 1 98.75 89 ASN B O 1
ATOM 3764 N N . PRO B 1 90 ? -20.047 -2.633 11.625 1 98.44 90 PRO B N 1
ATOM 3765 C CA . PRO B 1 90 ? -18.641 -3.01 11.398 1 98.44 90 PRO B CA 1
ATOM 3766 C C . PRO B 1 90 ? -18.453 -3.822 10.117 1 98.44 90 PRO B C 1
ATOM 3768 O O . PRO B 1 90 ? -17.359 -3.824 9.539 1 98.44 90 PRO B O 1
ATOM 3771 N N . ASN B 1 91 ? -19.484 -4.465 9.578 1 96.62 91 ASN B N 1
ATOM 3772 C CA . ASN B 1 91 ? -19.359 -5.352 8.422 1 96.62 91 ASN B CA 1
ATOM 3773 C C . ASN B 1 91 ? -19.562 -4.598 7.113 1 96.62 91 ASN B C 1
ATOM 3775 O O . ASN B 1 91 ? -19.141 -5.066 6.051 1 96.62 91 ASN B O 1
ATOM 3779 N N . LYS B 1 92 ? -20.188 -3.426 7.207 1 97.94 92 LYS B N 1
ATOM 3780 C CA . LYS B 1 92 ? -20.578 -2.764 5.969 1 97.94 92 LYS B CA 1
ATOM 3781 C C . LYS B 1 92 ? -20.031 -1.338 5.91 1 97.94 92 LYS B C 1
ATOM 3783 O O . LYS B 1 92 ? -19.875 -0.771 4.828 1 97.94 92 LYS B O 1
ATOM 3788 N N . GLU B 1 93 ? -19.781 -0.798 7.109 1 98.81 93 GLU B N 1
ATOM 3789 C CA . GLU B 1 93 ? -19.516 0.635 7.133 1 98.81 93 GLU B CA 1
ATOM 3790 C C . GLU B 1 93 ? -18.094 0.917 7.637 1 98.81 93 GLU B C 1
ATOM 3792 O O . GLU B 1 93 ? -17.797 2.031 8.07 1 98.81 93 GLU B O 1
ATOM 3797 N N . VAL B 1 94 ? -17.234 -0.143 7.691 1 98.81 94 VAL B N 1
ATOM 3798 C CA . VAL B 1 94 ? -15.844 0.001 8.117 1 98.81 94 VAL B CA 1
ATOM 3799 C C . VAL B 1 94 ? -14.938 -0.811 7.191 1 98.81 94 VAL B C 1
ATOM 3801 O O . VAL B 1 94 ? -15.273 -1.937 6.816 1 98.81 94 VAL B O 1
ATOM 3804 N N . ALA B 1 95 ? -13.844 -0.242 6.785 1 98.44 95 ALA B N 1
ATOM 3805 C CA . ALA B 1 95 ? -12.812 -0.974 6.055 1 98.44 95 ALA B CA 1
ATOM 3806 C C . ALA B 1 95 ? -11.414 -0.565 6.516 1 98.44 95 ALA B C 1
ATOM 3808 O O . ALA B 1 95 ? -11.188 0.595 6.863 1 98.44 95 ALA B O 1
ATOM 3809 N N . CYS B 1 96 ? -10.523 -1.504 6.535 1 98.31 96 CYS B N 1
ATOM 3810 C CA . CYS B 1 96 ? -9.125 -1.292 6.914 1 98.31 96 CYS B CA 1
ATOM 3811 C C . CYS B 1 96 ? -8.336 -0.7 5.758 1 98.31 96 CYS B C 1
ATOM 3813 O O . CYS B 1 96 ? -8.562 -1.048 4.598 1 98.31 96 CYS B O 1
ATOM 3815 N N . LEU B 1 97 ? -7.48 0.196 6.039 1 97.81 97 LEU B N 1
ATOM 3816 C CA . LEU B 1 97 ? -6.594 0.825 5.062 1 97.81 97 LEU B CA 1
ATOM 3817 C C . LEU B 1 97 ? -5.137 0.7 5.496 1 97.81 97 LEU B C 1
ATOM 3819 O O . LEU B 1 97 ? -4.844 0.582 6.688 1 97.81 97 LEU B O 1
ATOM 3823 N N . MET B 1 98 ? -4.191 0.714 4.57 1 96.62 98 MET B N 1
ATOM 3824 C CA . MET B 1 98 ? -2.762 0.793 4.852 1 96.62 98 MET B CA 1
ATOM 3825 C C . MET B 1 98 ? -2.342 2.23 5.141 1 96.62 98 MET B C 1
ATOM 3827 O O . MET B 1 98 ? -1.524 2.801 4.414 1 96.62 98 MET B O 1
ATOM 3831 N N . GLY B 1 99 ? -2.834 2.75 6.246 1 96.31 99 GLY B N 1
ATOM 3832 C CA . GLY B 1 99 ? -2.824 4.184 6.488 1 96.31 99 GLY B CA 1
ATOM 3833 C C . GLY B 1 99 ? -3.941 4.918 5.773 1 96.31 99 GLY B C 1
ATOM 3834 O O . GLY B 1 99 ? -4.438 4.449 4.746 1 96.31 99 GLY B O 1
ATOM 3835 N N . SER B 1 100 ? -4.293 6.09 6.273 1 96.69 100 SER B N 1
ATOM 3836 C CA . SER B 1 100 ? -5.406 6.801 5.648 1 96.69 100 SER B CA 1
ATOM 3837 C C . SER B 1 100 ? -5.035 7.281 4.25 1 96.69 100 SER B C 1
ATOM 3839 O O . SER B 1 100 ? -5.902 7.418 3.385 1 96.69 100 SER B O 1
ATOM 3841 N N . GLN B 1 101 ? -3.729 7.551 4.016 1 95.69 101 GLN B N 1
ATOM 3842 C CA . GLN B 1 101 ? -3.275 7.98 2.695 1 95.69 101 GLN B CA 1
ATOM 3843 C C . GLN B 1 101 ? -3.686 6.977 1.621 1 95.69 101 GLN B C 1
ATOM 3845 O O . GLN B 1 101 ? -3.979 7.359 0.487 1 95.69 101 GLN B O 1
ATOM 3850 N N . ASP B 1 102 ? -3.676 5.68 1.966 1 96.31 102 ASP B N 1
ATOM 3851 C CA . ASP B 1 102 ? -4.094 4.605 1.071 1 96.31 102 ASP B CA 1
ATOM 3852 C C . ASP B 1 102 ? -5.488 4.875 0.504 1 96.31 102 ASP B C 1
ATOM 3854 O O . ASP B 1 102 ? -5.715 4.727 -0.698 1 96.31 102 ASP B O 1
ATOM 3858 N N . GLY B 1 103 ? -6.406 5.281 1.362 1 97.62 103 GLY B N 1
ATOM 3859 C CA . GLY B 1 103 ? -7.75 5.625 0.921 1 97.62 103 GLY B CA 1
ATOM 3860 C C . GLY B 1 103 ? -7.809 6.938 0.157 1 97.62 103 GLY B C 1
ATOM 3861 O O . GLY B 1 103 ? -8.508 7.039 -0.855 1 97.62 103 GLY B O 1
ATOM 3862 N N . LEU B 1 104 ? -7.039 7.914 0.597 1 98.25 104 LEU B N 1
ATOM 3863 C CA . LEU B 1 104 ? -7.082 9.258 0.031 1 98.25 104 LEU B CA 1
ATOM 3864 C C . LEU B 1 104 ? -6.621 9.25 -1.423 1 98.25 104 LEU B C 1
ATOM 3866 O O . LEU B 1 104 ? -7.172 9.969 -2.258 1 98.25 104 LEU B O 1
ATOM 3870 N N . VAL B 1 105 ? -5.641 8.461 -1.716 1 97.56 105 VAL B N 1
ATOM 3871 C CA . VAL B 1 105 ? -5.062 8.5 -3.055 1 97.56 105 VAL B CA 1
ATOM 3872 C C . VAL B 1 105 ? -5.824 7.559 -3.98 1 97.56 105 VAL B C 1
ATOM 3874 O O . VAL B 1 105 ? -5.863 7.77 -5.195 1 97.56 105 VAL B O 1
ATOM 3877 N N . HIS B 1 106 ? -6.523 6.543 -3.439 1 97.88 106 HIS B N 1
ATOM 3878 C CA . HIS B 1 106 ? -7.125 5.523 -4.293 1 97.88 106 HIS B CA 1
ATOM 3879 C C . HIS B 1 106 ? -8.617 5.781 -4.484 1 97.88 106 HIS B C 1
ATOM 3881 O O . HIS B 1 106 ? -9.203 5.344 -5.477 1 97.88 106 HIS B O 1
ATOM 3887 N N . LEU B 1 107 ? -9.25 6.449 -3.543 1 98.44 107 LEU B N 1
ATOM 3888 C CA . LEU B 1 107 ? -10.68 6.699 -3.664 1 98.44 107 LEU B CA 1
ATOM 3889 C C . LEU B 1 107 ? -11 7.426 -4.969 1 98.44 107 LEU B C 1
ATOM 3891 O O . LEU B 1 107 ? -11.953 7.074 -5.664 1 98.44 107 LEU B O 1
ATOM 3895 N N . PRO B 1 108 ? -10.195 8.445 -5.371 1 98.44 108 PRO B N 1
ATOM 3896 C CA . PRO B 1 108 ? -10.453 9.109 -6.652 1 98.44 108 PRO B CA 1
ATOM 3897 C C . PRO B 1 108 ? -10.406 8.148 -7.836 1 98.44 108 PRO B C 1
ATOM 3899 O O . PRO B 1 108 ? -11.18 8.289 -8.789 1 98.44 108 PRO B O 1
ATOM 3902 N N . MET B 1 109 ? -9.57 7.141 -7.789 1 97.44 109 MET B N 1
ATOM 3903 C CA . MET B 1 109 ? -9.469 6.16 -8.859 1 97.44 109 MET B CA 1
ATOM 3904 C C . MET B 1 109 ? -10.773 5.387 -9.031 1 97.44 109 MET B C 1
ATOM 3906 O O . MET B 1 109 ? -11.133 4.996 -10.141 1 97.44 109 MET B O 1
ATOM 3910 N N . ALA B 1 110 ? -11.461 5.184 -7.957 1 97.62 110 ALA B N 1
ATOM 3911 C CA . ALA B 1 110 ? -12.672 4.371 -7.961 1 97.62 110 ALA B CA 1
ATOM 3912 C C . ALA B 1 110 ? -13.883 5.191 -8.391 1 97.62 110 ALA B C 1
ATOM 3914 O O . ALA B 1 110 ? -14.875 4.641 -8.867 1 97.62 110 ALA B O 1
ATOM 3915 N N . PHE B 1 111 ? -13.805 6.543 -8.297 1 98.31 111 PHE B N 1
ATOM 3916 C CA . PHE B 1 111 ? -15.047 7.289 -8.422 1 98.31 111 PHE B CA 1
ATOM 3917 C C . PHE B 1 111 ? -14.914 8.398 -9.453 1 98.31 111 PHE B C 1
ATOM 3919 O O . PHE B 1 111 ? -15.914 8.984 -9.875 1 98.31 111 PHE B O 1
ATOM 3926 N N . ALA B 1 112 ? -13.719 8.727 -9.859 1 97.62 112 ALA B N 1
ATOM 3927 C CA . ALA B 1 112 ? -13.539 9.844 -10.789 1 97.62 112 ALA B CA 1
ATOM 3928 C C . ALA B 1 112 ? -12.992 9.367 -12.125 1 97.62 112 ALA B C 1
ATOM 3930 O O . ALA B 1 112 ? -12.125 8.492 -12.172 1 97.62 112 ALA B O 1
ATOM 3931 N N . ASN B 1 113 ? -13.523 9.891 -13.195 1 95.5 113 ASN B N 1
ATOM 3932 C CA . ASN B 1 113 ? -12.984 9.734 -14.539 1 95.5 113 ASN B CA 1
ATOM 3933 C C . ASN B 1 113 ? -12.094 10.906 -14.922 1 95.5 113 ASN B C 1
ATOM 3935 O O . ASN B 1 113 ? -12.102 11.945 -14.266 1 95.5 113 ASN B O 1
ATOM 3939 N N . PRO B 1 114 ? -11.25 10.648 -15.969 1 93.62 114 PRO B N 1
ATOM 3940 C CA . PRO B 1 114 ? -10.508 11.805 -16.484 1 93.62 114 PRO B CA 1
ATOM 3941 C C . PRO B 1 114 ? -11.406 13.016 -16.734 1 93.62 114 PRO B C 1
ATOM 3943 O O . PRO B 1 114 ? -12.508 12.867 -17.266 1 93.62 114 PRO B O 1
ATOM 3946 N N . ASP B 1 115 ? -11.062 14.18 -16.188 1 94.56 115 ASP B N 1
ATOM 3947 C CA . ASP B 1 115 ? -11.68 15.484 -16.406 1 94.56 115 ASP B CA 1
ATOM 3948 C C . ASP B 1 115 ? -12.828 15.727 -15.422 1 94.56 115 ASP B C 1
ATOM 3950 O O . ASP B 1 115 ? -13.391 16.828 -15.375 1 94.56 115 ASP B O 1
ATOM 3954 N N . ASP B 1 116 ? -13.211 14.672 -14.641 1 97.19 116 ASP B N 1
ATOM 3955 C CA . ASP B 1 116 ? -14.094 14.977 -13.516 1 97.19 116 ASP B CA 1
ATOM 3956 C C . ASP B 1 116 ? -13.438 15.969 -12.555 1 97.19 116 ASP B C 1
ATOM 3958 O O . ASP B 1 116 ? -12.219 16.125 -12.555 1 97.19 116 ASP B O 1
ATOM 3962 N N . VAL B 1 117 ? -14.328 16.656 -11.805 1 98.62 117 VAL B N 1
ATOM 3963 C CA . VAL B 1 117 ? -13.82 17.656 -10.875 1 98.62 117 VAL B CA 1
ATOM 3964 C C . VAL B 1 117 ? -13.758 17.062 -9.469 1 98.62 117 VAL B C 1
ATOM 3966 O O . VAL B 1 117 ? -14.633 16.281 -9.07 1 98.62 117 VAL B O 1
ATOM 3969 N N . ILE B 1 118 ? -12.742 17.344 -8.742 1 98.81 118 ILE B N 1
ATOM 3970 C CA . ILE B 1 118 ? -12.625 17.031 -7.32 1 98.81 118 ILE B CA 1
ATOM 3971 C C . ILE B 1 118 ? -12.375 18.312 -6.527 1 98.81 118 ILE B C 1
ATOM 3973 O O . ILE B 1 118 ? -11.438 19.062 -6.828 1 98.81 118 ILE B O 1
ATOM 3977 N N . LEU B 1 119 ? -13.281 18.609 -5.559 1 98.88 119 LEU B N 1
ATOM 3978 C CA . LEU B 1 119 ? -13.164 19.781 -4.695 1 98.88 119 LEU B CA 1
ATOM 3979 C C . LEU B 1 119 ? -12.156 19.531 -3.576 1 98.88 119 LEU B C 1
ATOM 3981 O O . LEU B 1 119 ? -12.273 18.547 -2.838 1 98.88 119 LEU B O 1
ATOM 3985 N N . VAL B 1 120 ? -11.133 20.391 -3.455 1 98.69 120 VAL B N 1
ATOM 3986 C CA . VAL B 1 120 ? -10.086 20.156 -2.469 1 98.69 120 VAL B CA 1
ATOM 3987 C C . VAL B 1 120 ? -9.773 21.469 -1.737 1 98.69 120 VAL B C 1
ATOM 3989 O O . VAL B 1 120 ? -9.828 22.547 -2.33 1 98.69 120 VAL B O 1
ATOM 3992 N N . PRO B 1 121 ? -9.422 21.328 -0.471 1 98.62 121 PRO B N 1
ATOM 3993 C CA . PRO B 1 121 ? -9.008 22.547 0.25 1 98.62 121 PRO B CA 1
ATOM 3994 C C . PRO B 1 121 ? -7.703 23.125 -0.276 1 98.62 121 PRO B C 1
ATOM 3996 O O . PRO B 1 121 ? -6.855 22.391 -0.787 1 98.62 121 PRO B O 1
ATOM 3999 N N . ASP B 1 122 ? -7.609 24.422 -0.1 1 98.44 122 ASP B N 1
ATOM 4000 C CA . ASP B 1 122 ? -6.414 25.188 -0.468 1 98.44 122 ASP B CA 1
ATOM 4001 C C . ASP B 1 122 ? -6.109 26.266 0.567 1 98.44 122 ASP B C 1
ATOM 4003 O O . ASP B 1 122 ? -6.781 27.297 0.614 1 98.44 122 ASP B O 1
ATOM 4007 N N . PRO B 1 123 ? -5.027 26.078 1.346 1 97.75 123 PRO B N 1
ATOM 4008 C CA . PRO B 1 123 ? -4.035 25.016 1.254 1 97.75 123 PRO B CA 1
ATOM 4009 C C . PRO B 1 123 ? -4.578 23.672 1.735 1 97.75 123 PRO B C 1
ATOM 4011 O O . PRO B 1 123 ? -5.559 23.625 2.48 1 97.75 123 PRO B O 1
ATOM 4014 N N . GLY B 1 124 ? -4.016 22.547 1.221 1 97.44 124 GLY B N 1
ATOM 4015 C CA . GLY B 1 124 ? -4.441 21.219 1.594 1 97.44 124 GLY B CA 1
ATOM 4016 C C . GLY B 1 124 ? -3.314 20.203 1.564 1 97.44 124 GLY B C 1
ATOM 4017 O O . GLY B 1 124 ? -2.244 20.469 1.014 1 97.44 124 GLY B O 1
ATOM 4018 N N . TYR B 1 125 ? -3.547 19.125 2.18 1 96.12 125 TYR B N 1
ATOM 4019 C CA . TYR B 1 125 ? -2.59 18.016 2.215 1 96.12 125 TYR B CA 1
ATOM 4020 C C . TYR B 1 125 ? -2.229 17.562 0.807 1 96.12 125 TYR B C 1
ATOM 4022 O O . TYR B 1 125 ? -3.102 17.438 -0.054 1 96.12 125 TYR B O 1
ATOM 4030 N N . THR B 1 126 ? -1.013 17.266 0.549 1 93.5 126 THR B N 1
ATOM 4031 C CA . THR B 1 126 ? -0.464 17.047 -0.786 1 93.5 126 THR B CA 1
ATOM 4032 C C . THR B 1 126 ? -0.968 15.734 -1.373 1 93.5 126 THR B C 1
ATOM 4034 O O . THR B 1 126 ? -1.022 15.578 -2.594 1 93.5 126 THR B O 1
ATOM 4037 N N . ALA B 1 127 ? -1.373 14.781 -0.576 1 94.31 127 ALA B N 1
ATOM 4038 C CA . ALA B 1 127 ? -1.838 13.477 -1.052 1 94.31 127 ALA B CA 1
ATOM 4039 C C . ALA B 1 127 ? -3.084 13.625 -1.919 1 94.31 127 ALA B C 1
ATOM 4041 O O . ALA B 1 127 ? -3.328 12.805 -2.811 1 94.31 127 ALA B O 1
ATOM 4042 N N . TYR B 1 128 ? -3.92 14.648 -1.654 1 97.62 128 TYR B N 1
ATOM 4043 C CA . TYR B 1 128 ? -5.109 14.859 -2.473 1 97.62 128 TYR B CA 1
ATOM 4044 C C . TYR B 1 128 ? -4.734 15.055 -3.938 1 97.62 128 TYR B C 1
ATOM 4046 O O . TYR B 1 128 ? -5.379 14.5 -4.828 1 97.62 128 TYR B O 1
ATOM 4054 N N . ALA B 1 129 ? -3.645 15.844 -4.129 1 95.69 129 ALA B N 1
ATOM 4055 C CA . ALA B 1 129 ? -3.176 16.078 -5.492 1 95.69 129 ALA B CA 1
ATOM 4056 C C . ALA B 1 129 ? -2.723 14.789 -6.152 1 95.69 129 ALA B C 1
ATOM 4058 O O . ALA B 1 129 ? -2.895 14.609 -7.363 1 95.69 129 ALA B O 1
ATOM 4059 N N . THR B 1 130 ? -2.17 13.93 -5.387 1 95.12 130 THR B N 1
ATOM 4060 C CA . THR B 1 130 ? -1.728 12.633 -5.898 1 95.12 130 THR B CA 1
ATOM 4061 C C . THR B 1 130 ? -2.912 11.828 -6.418 1 95.12 130 THR B C 1
ATOM 4063 O O . THR B 1 130 ? -2.869 11.297 -7.531 1 95.12 130 THR B O 1
ATOM 4066 N N . GLY B 1 131 ? -3.953 11.672 -5.605 1 97.25 131 GLY B N 1
ATOM 4067 C CA . GLY B 1 131 ? -5.145 10.961 -6.039 1 97.25 131 GLY B CA 1
ATOM 4068 C C . GLY B 1 131 ? -5.777 11.562 -7.281 1 97.25 131 GLY B C 1
ATOM 4069 O O . GLY B 1 131 ? -6.215 10.836 -8.172 1 97.25 131 GLY B O 1
ATOM 4070 N N . ILE B 1 132 ? -5.812 12.867 -7.34 1 97.5 132 ILE B N 1
ATOM 4071 C CA . ILE B 1 132 ? -6.383 13.586 -8.477 1 97.5 132 ILE B CA 1
ATOM 4072 C C . ILE B 1 132 ? -5.578 13.273 -9.734 1 97.5 132 ILE B C 1
ATOM 4074 O O . ILE B 1 132 ? -6.152 12.969 -10.781 1 97.5 132 ILE B O 1
ATOM 4078 N N . ALA B 1 133 ? -4.258 13.32 -9.586 1 95.75 133 ALA B N 1
ATOM 4079 C CA . ALA B 1 133 ? -3.373 13.062 -10.719 1 95.75 133 ALA B CA 1
ATOM 4080 C C . ALA B 1 133 ? -3.527 11.633 -11.219 1 95.75 133 ALA B C 1
ATOM 4082 O O . ALA B 1 133 ? -3.6 11.391 -12.43 1 95.75 133 ALA B O 1
ATOM 4083 N N . MET B 1 134 ? -3.58 10.664 -10.352 1 96.31 134 MET B N 1
ATOM 4084 C CA . MET B 1 134 ? -3.717 9.258 -10.727 1 96.31 134 MET B CA 1
ATOM 4085 C C . MET B 1 134 ? -5.016 9.016 -11.484 1 96.31 134 MET B C 1
ATOM 4087 O O . MET B 1 134 ? -5.043 8.258 -12.461 1 96.31 134 MET B O 1
ATOM 4091 N N . ALA B 1 135 ? -6.066 9.711 -11.039 1 96.5 135 ALA B N 1
ATOM 4092 C CA . ALA B 1 135 ? -7.371 9.562 -11.68 1 96.5 135 ALA B CA 1
ATOM 4093 C C . ALA B 1 135 ? -7.473 10.438 -12.93 1 96.5 135 ALA B C 1
ATOM 4095 O O . ALA B 1 135 ? -8.461 10.367 -13.664 1 96.5 135 ALA B O 1
ATOM 4096 N N . GLN B 1 136 ? -6.441 11.297 -13.133 1 95.75 136 GLN B N 1
ATOM 4097 C CA . GLN B 1 136 ? -6.438 12.289 -14.203 1 95.75 136 GLN B CA 1
ATOM 4098 C C . GLN B 1 136 ? -7.664 13.195 -14.117 1 95.75 136 GLN B C 1
ATOM 4100 O O . GLN B 1 136 ? -8.25 13.562 -15.141 1 95.75 136 GLN B O 1
ATOM 4105 N N . ALA B 1 137 ? -8.133 13.414 -12.844 1 97.12 137 ALA B N 1
ATOM 4106 C CA . ALA B 1 137 ? -9.203 14.367 -12.562 1 97.12 137 ALA B CA 1
ATOM 4107 C C . ALA B 1 137 ? -8.664 15.797 -12.516 1 97.12 137 ALA B C 1
ATOM 4109 O O . ALA B 1 137 ? -7.473 16.031 -12.719 1 97.12 137 ALA B O 1
ATOM 4110 N N . VAL B 1 138 ? -9.617 16.781 -12.328 1 97.69 138 VAL B N 1
ATOM 4111 C CA . VAL B 1 138 ? -9.25 18.188 -12.281 1 97.69 138 VAL B CA 1
ATOM 4112 C C . VAL B 1 138 ? -9.586 18.766 -10.898 1 97.69 138 VAL B C 1
ATOM 4114 O O . VAL B 1 138 ? -10.727 18.688 -10.445 1 97.69 138 VAL B O 1
ATOM 4117 N N . PRO B 1 139 ? -8.617 19.344 -10.227 1 98 139 PRO B N 1
ATOM 4118 C CA . PRO B 1 139 ? -8.914 19.922 -8.914 1 98 139 PRO B CA 1
ATOM 4119 C C . PRO B 1 139 ? -9.648 21.25 -9.016 1 98 139 PRO B C 1
ATOM 4121 O O . PRO B 1 139 ? -9.375 22.047 -9.922 1 98 139 PRO B O 1
ATOM 4124 N N . PHE B 1 140 ? -10.633 21.484 -8.25 1 98.69 140 PHE B N 1
ATOM 4125 C CA . PHE B 1 140 ? -11.164 22.797 -7.926 1 98.69 140 PHE B CA 1
ATOM 4126 C C . PHE B 1 140 ? -10.82 23.188 -6.492 1 98.69 140 PHE B C 1
ATOM 4128 O O . PHE B 1 140 ? -11.227 22.5 -5.547 1 98.69 140 PHE B O 1
ATOM 4135 N N . PHE B 1 141 ? -10.125 24.281 -6.32 1 98.44 141 PHE B N 1
ATOM 4136 C CA . PHE B 1 141 ? -9.609 24.688 -5.016 1 98.44 141 PHE B CA 1
ATOM 4137 C C . PHE B 1 141 ? -10.664 25.453 -4.23 1 98.44 141 PHE B C 1
ATOM 4139 O O . PHE B 1 141 ? -11.297 26.375 -4.758 1 98.44 141 PHE B O 1
ATOM 4146 N N . MET B 1 142 ? -10.883 24.984 -3.023 1 98.75 142 MET B N 1
ATOM 4147 C CA . MET B 1 142 ? -11.68 25.734 -2.043 1 98.75 142 MET B CA 1
ATOM 4148 C C . MET B 1 142 ? -10.773 26.484 -1.074 1 98.75 142 MET B C 1
ATOM 4150 O O . MET B 1 142 ? -10.195 25.891 -0.165 1 98.75 142 MET B O 1
ATOM 4154 N N . PRO B 1 143 ? -10.664 27.766 -1.217 1 98.25 143 PRO B N 1
ATOM 4155 C CA . PRO B 1 143 ? -9.711 28.531 -0.41 1 98.25 143 PRO B CA 1
ATOM 4156 C C . PRO B 1 143 ? -10.039 28.5 1.081 1 98.25 143 PRO B C 1
ATOM 4158 O O . PRO B 1 143 ? -11.203 28.672 1.464 1 98.25 143 PRO B O 1
ATOM 4161 N N . LEU B 1 144 ? -9.039 28.203 1.871 1 98.12 144 LEU B N 1
ATOM 4162 C CA . LEU B 1 144 ? -9.109 28.359 3.32 1 98.12 144 LEU B CA 1
ATOM 4163 C C . LEU B 1 144 ? -8.461 29.656 3.76 1 98.12 144 LEU B C 1
ATOM 4165 O O . LEU B 1 144 ? -7.234 29.766 3.801 1 98.12 144 LEU B O 1
ATOM 4169 N N . ARG B 1 145 ? -9.328 30.578 4.133 1 95.94 145 ARG B N 1
ATOM 4170 C CA . ARG B 1 145 ? -8.844 31.922 4.469 1 95.94 145 ARG B CA 1
ATOM 4171 C C . ARG B 1 145 ? -9.141 32.25 5.922 1 95.94 145 ARG B C 1
ATOM 4173 O O . ARG B 1 145 ? -10.148 31.828 6.477 1 95.94 145 ARG B O 1
ATOM 4180 N N . LYS B 1 146 ? -8.258 33.094 6.438 1 93.69 146 LYS B N 1
ATOM 4181 C CA . LYS B 1 146 ? -8.375 33.531 7.824 1 93.69 146 LYS B CA 1
ATOM 4182 C C . LYS B 1 146 ? -9.711 34.219 8.062 1 93.69 146 LYS B C 1
ATOM 4184 O O . LYS B 1 146 ? -10.344 34.031 9.109 1 93.69 146 LYS B O 1
ATOM 4189 N N . GLU B 1 147 ? -10.164 35 7.105 1 94.25 147 GLU B N 1
ATOM 4190 C CA . GLU B 1 147 ? -11.375 35.781 7.238 1 94.25 147 GLU B CA 1
ATOM 4191 C C . GLU B 1 147 ? -12.609 34.906 7.387 1 94.25 147 GLU B C 1
ATOM 4193 O O . GLU B 1 147 ? -13.625 35.344 7.93 1 94.25 147 GLU B O 1
ATOM 4198 N N . ASN B 1 148 ? -12.492 33.688 6.91 1 95.62 148 ASN B N 1
ATOM 4199 C CA . ASN B 1 148 ? -13.602 32.75 7.004 1 95.62 148 ASN B CA 1
ATOM 4200 C C . ASN B 1 148 ? -13.289 31.594 7.961 1 95.62 148 ASN B C 1
ATOM 4202 O O . ASN B 1 148 ? -13.719 30.453 7.738 1 95.62 148 ASN B O 1
ATOM 4206 N N . SER B 1 149 ? -12.406 31.859 8.922 1 95.81 149 SER B N 1
ATOM 4207 C CA . SER B 1 149 ? -12 30.891 9.93 1 95.81 149 SER B CA 1
ATOM 4208 C C . SER B 1 149 ? -11.438 29.625 9.281 1 95.81 149 SER B C 1
ATOM 4210 O O . SER B 1 149 ? -11.625 28.531 9.797 1 95.81 149 SER B O 1
ATOM 4212 N N . PHE B 1 150 ? -10.938 29.812 8.055 1 97.56 150 PHE B N 1
ATOM 4213 C CA . PHE B 1 150 ? -10.273 28.766 7.281 1 97.56 150 PHE B CA 1
ATOM 4214 C C . PHE B 1 150 ? -11.258 27.656 6.91 1 97.56 150 PHE B C 1
ATOM 4216 O O . PHE B 1 150 ? -10.867 26.5 6.781 1 97.56 150 PHE B O 1
ATOM 4223 N N . LEU B 1 151 ? -12.555 27.938 6.844 1 98.38 151 LEU B N 1
ATOM 4224 C CA . LEU B 1 151 ? -13.562 27.047 6.281 1 98.38 151 LEU B CA 1
ATOM 4225 C C . LEU B 1 151 ? -13.844 27.391 4.824 1 98.38 151 LEU B C 1
ATOM 4227 O O . LEU B 1 151 ? -13.883 28.578 4.457 1 98.38 151 LEU B O 1
ATOM 4231 N N . PRO B 1 152 ? -14.047 26.391 4.016 1 98 152 PRO B N 1
ATOM 4232 C CA . PRO B 1 152 ? -14.422 26.688 2.631 1 98 152 PRO B CA 1
ATOM 4233 C C . PRO B 1 152 ? -15.773 27.391 2.525 1 98 152 PRO B C 1
ATOM 4235 O O . PRO B 1 152 ? -16.688 27.109 3.312 1 98 152 PRO B O 1
ATOM 4238 N N . ASP B 1 153 ? -15.883 28.312 1.558 1 98.12 153 ASP B N 1
ATOM 4239 C CA . ASP B 1 153 ? -17.172 28.906 1.183 1 98.12 153 ASP B CA 1
ATOM 4240 C C . ASP B 1 153 ? -17.828 28.109 0.058 1 98.12 153 ASP B C 1
ATOM 4242 O O . ASP B 1 153 ? -17.547 28.344 -1.12 1 98.12 153 ASP B O 1
ATOM 4246 N N . LEU B 1 154 ? -18.781 27.25 0.409 1 98.44 154 LEU B N 1
ATOM 4247 C CA . LEU B 1 154 ? -19.422 26.359 -0.556 1 98.44 154 LEU B CA 1
ATOM 4248 C C . LEU B 1 154 ? -20.219 27.156 -1.58 1 98.44 154 LEU B C 1
ATOM 4250 O O . LEU B 1 154 ? -20.375 26.719 -2.725 1 98.44 154 LEU B O 1
ATOM 4254 N N . GLN B 1 155 ? -20.672 28.297 -1.18 1 97.06 155 GLN B N 1
ATOM 4255 C CA . GLN B 1 155 ? -21.5 29.125 -2.061 1 97.06 155 GLN B CA 1
ATOM 4256 C C . GLN B 1 155 ? -20.656 29.766 -3.164 1 97.06 155 GLN B C 1
ATOM 4258 O O . GLN B 1 155 ? -21.172 30.172 -4.199 1 97.06 155 GLN B O 1
ATOM 4263 N N . ALA B 1 156 ? -19.406 29.812 -2.9 1 97.69 156 ALA B N 1
ATOM 4264 C CA . ALA B 1 156 ? -18.5 30.406 -3.881 1 97.69 156 ALA B CA 1
ATOM 4265 C C . ALA B 1 156 ? -18.188 29.406 -4.996 1 97.69 156 ALA B C 1
ATOM 4267 O O . ALA B 1 156 ? -17.625 29.781 -6.027 1 97.69 156 ALA B O 1
ATOM 4268 N N . ILE B 1 157 ? -18.562 28.156 -4.902 1 98.56 157 ILE B N 1
ATOM 4269 C CA . ILE B 1 157 ? -18.344 27.141 -5.938 1 98.56 157 ILE B CA 1
ATOM 4270 C C . ILE B 1 157 ? -19.375 27.312 -7.051 1 98.56 157 ILE B C 1
ATOM 4272 O O . ILE B 1 157 ? -20.578 27.203 -6.809 1 98.56 157 ILE B O 1
ATOM 4276 N N . PRO B 1 158 ? -18.906 27.531 -8.258 1 98.56 158 PRO B N 1
ATOM 4277 C CA . PRO B 1 158 ? -19.859 27.641 -9.359 1 98.56 158 PRO B CA 1
ATOM 4278 C C . PRO B 1 158 ? -20.703 26.391 -9.539 1 98.56 158 PRO B C 1
ATOM 4280 O O . PRO B 1 158 ? -20.188 25.266 -9.406 1 98.56 158 PRO B O 1
ATOM 4283 N N . GLU B 1 159 ? -21.922 26.609 -9.859 1 98.06 159 GLU B N 1
ATOM 4284 C CA . GLU B 1 159 ? -22.859 25.484 -10 1 98.06 159 GLU B CA 1
ATOM 4285 C C . GLU B 1 159 ? -22.359 24.484 -11.047 1 98.06 159 GLU B C 1
ATOM 4287 O O . GLU B 1 159 ? -22.5 23.281 -10.867 1 98.06 159 GLU B O 1
ATOM 4292 N N . GLU B 1 160 ? -21.812 25.031 -12.102 1 97.94 160 GLU B N 1
ATOM 4293 C CA . GLU B 1 160 ? -21.312 24.156 -13.172 1 97.94 160 GLU B CA 1
ATOM 4294 C C . GLU B 1 160 ? -20.188 23.25 -12.672 1 97.94 160 GLU B C 1
ATOM 4296 O O . GLU B 1 160 ? -20.047 22.125 -13.133 1 97.94 160 GLU B O 1
ATOM 4301 N N . ILE B 1 161 ? -19.406 23.766 -11.789 1 98.38 161 ILE B N 1
ATOM 4302 C CA . ILE B 1 161 ? -18.344 23 -11.172 1 98.38 161 ILE B CA 1
ATOM 4303 C C . ILE B 1 161 ? -18.922 21.969 -10.211 1 98.38 161 ILE B C 1
ATOM 4305 O O . ILE B 1 161 ? -18.547 20.797 -10.234 1 98.38 161 ILE B O 1
ATOM 4309 N N . ALA B 1 162 ? -19.859 22.406 -9.391 1 98.31 162 ALA B N 1
ATOM 4310 C CA . ALA B 1 162 ? -20.5 21.516 -8.414 1 98.31 162 ALA B CA 1
ATOM 4311 C C . ALA B 1 162 ? -21.172 20.344 -9.102 1 98.31 162 ALA B C 1
ATOM 4313 O O . ALA B 1 162 ? -21.109 19.203 -8.617 1 98.31 162 ALA B O 1
ATOM 4314 N N . LYS B 1 163 ? -21.75 20.578 -10.25 1 97.44 163 LYS B N 1
ATOM 4315 C CA . LYS B 1 163 ? -22.469 19.547 -10.984 1 97.44 163 LYS B CA 1
ATOM 4316 C C . LYS B 1 163 ? -21.5 18.5 -11.555 1 97.44 163 LYS B C 1
ATOM 4318 O O . LYS B 1 163 ? -21.891 17.359 -11.812 1 97.44 163 LYS B O 1
ATOM 4323 N N . ARG B 1 164 ? -20.266 18.922 -11.711 1 97.06 164 ARG B N 1
ATOM 4324 C CA . ARG B 1 164 ? -19.266 18.047 -12.297 1 97.06 164 ARG B CA 1
ATOM 4325 C C . ARG B 1 164 ? -18.406 17.391 -11.219 1 97.06 164 ARG B C 1
ATOM 4327 O O . ARG B 1 164 ? -17.609 16.484 -11.508 1 97.06 164 ARG B O 1
ATOM 4334 N N . ALA B 1 165 ? -18.594 17.734 -9.969 1 98.44 165 ALA B N 1
ATOM 4335 C CA . ALA B 1 165 ? -17.719 17.266 -8.891 1 98.44 165 ALA B CA 1
ATOM 4336 C C . ALA B 1 165 ? -18.078 15.844 -8.477 1 98.44 165 ALA B C 1
ATOM 4338 O O . ALA B 1 165 ? -19.25 15.539 -8.227 1 98.44 165 ALA B O 1
ATOM 4339 N N . ALA B 1 166 ? -17.047 15 -8.461 1 98.44 166 ALA B N 1
ATOM 4340 C CA . ALA B 1 166 ? -17.234 13.617 -8.016 1 98.44 166 ALA B CA 1
ATOM 4341 C C . ALA B 1 166 ? -17 13.492 -6.512 1 98.44 166 ALA B C 1
ATOM 4343 O O . ALA B 1 166 ? -17.703 12.734 -5.828 1 98.44 166 ALA B O 1
ATOM 4344 N N . LEU B 1 167 ? -16.047 14.195 -5.984 1 98.81 167 LEU B N 1
ATOM 4345 C CA . LEU B 1 167 ? -15.609 14.102 -4.594 1 98.81 167 LEU B CA 1
ATOM 4346 C C . LEU B 1 167 ? -15.367 15.484 -4.008 1 98.81 167 LEU B C 1
ATOM 4348 O O . LEU B 1 167 ? -15.078 16.438 -4.742 1 98.81 167 LEU B O 1
ATOM 4352 N N . MET B 1 168 ? -15.492 15.602 -2.725 1 98.88 168 MET B N 1
ATOM 4353 C CA . MET B 1 168 ? -15.07 16.75 -1.928 1 98.88 168 MET B CA 1
ATOM 4354 C C . MET B 1 168 ? -14.234 16.312 -0.736 1 98.88 168 MET B C 1
ATOM 4356 O O . MET B 1 168 ? -14.711 15.57 0.126 1 98.88 168 MET B O 1
ATOM 4360 N N . PHE B 1 169 ? -12.992 16.75 -0.686 1 98.88 169 PHE B N 1
ATOM 4361 C CA . PHE B 1 169 ? -12.117 16.469 0.449 1 98.88 169 PHE B CA 1
ATOM 4362 C C . PHE B 1 169 ? -12.219 17.578 1.492 1 98.88 169 PHE B C 1
ATOM 4364 O O . PHE B 1 169 ? -12.195 18.766 1.153 1 98.88 169 PHE B O 1
ATOM 4371 N N . LEU B 1 170 ? -12.352 17.219 2.691 1 98.88 170 LEU B N 1
ATOM 4372 C CA . LEU B 1 170 ? -12.289 18.094 3.857 1 98.88 170 LEU B CA 1
ATOM 4373 C C . LEU B 1 170 ? -11.289 17.562 4.883 1 98.88 170 LEU B C 1
ATOM 4375 O O . LEU B 1 170 ? -11.055 16.344 4.949 1 98.88 170 LEU B O 1
ATOM 4379 N N . ASN B 1 171 ? -10.711 18.422 5.621 1 98.75 171 ASN B N 1
ATOM 4380 C CA . ASN B 1 171 ? -9.664 18.031 6.555 1 98.75 171 ASN B CA 1
ATOM 4381 C C . ASN B 1 171 ? -9.68 18.891 7.812 1 98.75 171 ASN B C 1
ATOM 4383 O O . ASN B 1 171 ? -9.031 19.938 7.867 1 98.75 171 ASN B O 1
ATOM 4387 N N . PHE B 1 172 ? -10.422 18.453 8.867 1 98.62 172 PHE B N 1
ATOM 4388 C CA . PHE B 1 172 ? -10.586 19.203 10.109 1 98.62 172 PHE B CA 1
ATOM 4389 C C . PHE B 1 172 ? -10.484 18.281 11.312 1 98.62 172 PHE B C 1
ATOM 4391 O O . PHE B 1 172 ? -11.344 17.406 11.508 1 98.62 172 PHE B O 1
ATOM 4398 N N . PRO B 1 173 ? -9.484 18.344 12.188 1 98.12 173 PRO B N 1
ATOM 4399 C CA . PRO B 1 173 ? -8.398 19.312 12.102 1 98.12 173 PRO B CA 1
ATOM 4400 C C . PRO B 1 173 ? -7.52 19.109 10.867 1 98.12 173 PRO B C 1
ATOM 4402 O O . PRO B 1 173 ? -7.391 17.984 10.375 1 98.12 173 PRO B O 1
ATOM 4405 N N . GLY B 1 174 ? -6.898 20.172 10.445 1 97.19 174 GLY B N 1
ATOM 4406 C CA . GLY B 1 174 ? -6.312 20.109 9.117 1 97.19 174 GLY B CA 1
ATOM 4407 C C . GLY B 1 174 ? -4.797 20.078 9.125 1 97.19 174 GLY B C 1
ATOM 4408 O O . GLY B 1 174 ? -4.176 20.359 10.156 1 97.19 174 GLY B O 1
ATOM 4409 N N . ASN B 1 175 ? -4.199 19.656 8.078 1 97.25 175 ASN B N 1
ATOM 4410 C CA . ASN B 1 175 ? -2.828 19.781 7.594 1 97.25 175 ASN B CA 1
ATOM 4411 C C . ASN B 1 175 ? -2.781 20.422 6.211 1 97.25 175 ASN B C 1
ATOM 4413 O O . ASN B 1 175 ? -3.238 19.828 5.23 1 97.25 175 ASN B O 1
ATOM 4417 N N . PRO B 1 176 ? -2.398 21.594 6.113 1 97.56 176 PRO B N 1
ATOM 4418 C CA . PRO B 1 176 ? -1.517 22.297 7.055 1 97.56 176 PRO B CA 1
ATOM 4419 C C . PRO B 1 176 ? -2.277 23.203 8.016 1 97.56 176 PRO B C 1
ATOM 4421 O O . PRO B 1 176 ? -1.715 23.656 9.016 1 97.56 176 PRO B O 1
ATOM 4424 N N . VAL B 1 177 ? -3.51 23.5 7.754 1 98 177 VAL B N 1
ATOM 4425 C CA . VAL B 1 177 ? -4.238 24.484 8.539 1 98 177 VAL B CA 1
ATOM 4426 C C . VAL B 1 177 ? -4.957 23.812 9.695 1 98 177 VAL B C 1
ATOM 4428 O O . VAL B 1 177 ? -5.93 23.078 9.484 1 98 177 VAL B O 1
ATOM 4431 N N . PRO B 1 178 ? -4.516 24.031 10.867 1 97.81 178 PRO B N 1
ATOM 4432 C CA . PRO B 1 178 ? -5.066 23.312 12.023 1 97.81 178 PRO B CA 1
ATOM 4433 C C . PRO B 1 178 ? -6.398 23.891 12.492 1 97.81 178 PRO B C 1
ATOM 4435 O O . PRO B 1 178 ? -6.59 24.094 13.695 1 97.81 178 PRO B O 1
ATOM 4438 N N . ALA B 1 179 ? -7.316 24.094 11.609 1 97.38 179 ALA B N 1
ATOM 4439 C CA . ALA B 1 179 ? -8.641 24.641 11.898 1 97.38 179 ALA B CA 1
ATOM 4440 C C . ALA B 1 179 ? -9.625 23.531 12.25 1 97.38 179 ALA B C 1
ATOM 4442 O O . ALA B 1 179 ? -9.359 22.359 12.008 1 97.38 179 ALA B O 1
ATOM 4443 N N . LEU B 1 180 ? -10.688 23.906 12.898 1 98.12 180 LEU B N 1
ATOM 4444 C CA . LEU B 1 180 ? -11.781 23 13.242 1 98.12 180 LEU B CA 1
ATOM 4445 C C . LEU B 1 180 ? -13.047 23.359 12.461 1 98.12 180 LEU B C 1
ATOM 4447 O O . LEU B 1 180 ? -13.297 24.531 12.188 1 98.12 180 LEU B O 1
ATOM 4451 N N . ALA B 1 181 ? -13.75 22.391 12.086 1 98.19 181 ALA B N 1
ATOM 4452 C CA . ALA B 1 181 ? -15.07 22.609 11.5 1 98.19 181 ALA B CA 1
ATOM 4453 C C . ALA B 1 181 ? -16.141 22.75 12.578 1 98.19 181 ALA B C 1
ATOM 4455 O O . ALA B 1 181 ? -15.93 22.344 13.719 1 98.19 181 ALA B O 1
ATOM 4456 N N . THR B 1 182 ? -17.25 23.359 12.18 1 97.88 182 THR B N 1
ATOM 4457 C CA . THR B 1 182 ? -18.406 23.469 13.055 1 97.88 182 THR B CA 1
ATOM 4458 C C . THR B 1 182 ? -19.531 22.547 12.594 1 97.88 182 THR B C 1
ATOM 4460 O O . THR B 1 182 ? -19.516 22.047 11.469 1 97.88 182 THR B O 1
ATOM 4463 N N . GLU B 1 183 ? -20.484 22.328 13.508 1 98.31 183 GLU B N 1
ATOM 4464 C CA . GLU B 1 183 ? -21.656 21.531 13.148 1 98.31 183 GLU B CA 1
ATOM 4465 C C . GLU B 1 183 ? -22.406 22.172 11.977 1 98.31 183 GLU B C 1
ATOM 4467 O O . GLU B 1 183 ? -22.812 21.469 11.047 1 98.31 183 GLU B O 1
ATOM 4472 N N . SER B 1 184 ? -22.547 23.453 12.023 1 98.31 184 SER B N 1
ATOM 4473 C CA . SER B 1 184 ? -23.266 24.172 10.977 1 98.31 184 SER B CA 1
ATOM 4474 C C . SER B 1 184 ? -22.578 24.031 9.625 1 98.31 184 SER B C 1
ATOM 4476 O O . SER B 1 184 ? -23.234 23.875 8.602 1 98.31 184 SER B O 1
ATOM 4478 N N . PHE B 1 185 ? -21.312 24.109 9.602 1 98.5 185 PHE B N 1
ATOM 4479 C CA . PHE B 1 185 ? -20.578 23.938 8.352 1 98.5 185 PHE B CA 1
ATOM 4480 C C . PHE B 1 185 ? -20.797 22.562 7.762 1 98.5 185 PHE B C 1
ATOM 4482 O O . PHE B 1 185 ? -21.047 22.422 6.562 1 98.5 185 PHE B O 1
ATOM 4489 N N . PHE B 1 186 ? -20.703 21.484 8.602 1 98.88 186 PHE B N 1
ATOM 4490 C CA . PHE B 1 186 ? -20.906 20.125 8.117 1 98.88 186 PHE B CA 1
ATOM 4491 C C . PHE B 1 186 ? -22.328 19.938 7.602 1 98.88 186 PHE B C 1
ATOM 4493 O O . PHE B 1 186 ? -22.547 19.203 6.637 1 98.88 186 PHE B O 1
ATOM 4500 N N . GLU B 1 187 ? -23.281 20.609 8.281 1 98.81 187 GLU B N 1
ATOM 4501 C CA . GLU B 1 187 ? -24.656 20.562 7.785 1 98.81 187 GLU B CA 1
ATOM 4502 C C . GLU B 1 187 ? -24.75 21.156 6.379 1 98.81 187 GLU B C 1
ATOM 4504 O O . GLU B 1 187 ? -25.422 20.594 5.512 1 98.81 187 GLU B O 1
ATOM 4509 N N . GLU B 1 188 ? -24.062 22.25 6.172 1 98.75 188 GLU B N 1
ATOM 4510 C CA . GLU B 1 188 ? -24.031 22.875 4.848 1 98.75 188 GLU B CA 1
ATOM 4511 C C . GLU B 1 188 ? -23.375 21.953 3.828 1 98.75 188 GLU B C 1
ATOM 4513 O O . GLU B 1 188 ? -23.812 21.859 2.682 1 98.75 188 GLU B O 1
ATOM 4518 N N . VAL B 1 189 ? -22.297 21.297 4.238 1 98.88 189 VAL B N 1
ATOM 4519 C CA . VAL B 1 189 ? -21.562 20.359 3.377 1 98.88 189 VAL B CA 1
ATOM 4520 C C . VAL B 1 189 ? -22.5 19.234 2.936 1 98.88 189 VAL B C 1
ATOM 4522 O O . VAL B 1 189 ? -22.531 18.875 1.756 1 98.88 189 VAL B O 1
ATOM 4525 N N . ILE B 1 190 ? -23.234 18.688 3.893 1 98.88 190 ILE B N 1
ATOM 4526 C CA . ILE B 1 190 ? -24.125 17.562 3.627 1 98.88 190 ILE B CA 1
ATOM 4527 C C . ILE B 1 190 ? -25.219 18 2.648 1 98.88 190 ILE B C 1
ATOM 4529 O O . ILE B 1 190 ? -25.516 17.281 1.688 1 98.88 190 ILE B O 1
ATOM 4533 N N . GLU B 1 191 ? -25.781 19.172 2.863 1 98.75 191 GLU B N 1
ATOM 4534 C CA . GLU B 1 191 ? -26.812 19.688 1.959 1 98.75 191 GLU B CA 1
ATOM 4535 C C . GLU B 1 191 ? -26.25 19.891 0.554 1 98.75 191 GLU B C 1
ATOM 4537 O O . GLU B 1 191 ? -26.891 19.516 -0.434 1 98.75 191 GLU B O 1
ATOM 4542 N N . PHE B 1 192 ? -25.125 20.484 0.481 1 98.81 192 PHE B N 1
ATOM 4543 C CA . PHE B 1 192 ? -24.438 20.734 -0.787 1 98.81 192 PHE B CA 1
ATOM 4544 C C . PHE B 1 192 ? -24.156 19.422 -1.516 1 98.81 192 PHE B C 1
ATOM 4546 O O . PHE B 1 192 ? -24.406 19.312 -2.717 1 98.81 192 PHE B O 1
ATOM 4553 N N . ALA B 1 193 ? -23.672 18.453 -0.784 1 98.75 193 ALA B N 1
ATOM 4554 C CA . ALA B 1 193 ? -23.312 17.156 -1.348 1 98.75 193 ALA B CA 1
ATOM 4555 C C . ALA B 1 193 ? -24.547 16.422 -1.858 1 98.75 193 ALA B C 1
ATOM 4557 O O . ALA B 1 193 ? -24.5 15.781 -2.906 1 98.75 193 ALA B O 1
ATOM 4558 N N . LYS B 1 194 ? -25.656 16.484 -1.107 1 98.44 194 LYS B N 1
ATOM 4559 C CA . LYS B 1 194 ? -26.906 15.875 -1.542 1 98.44 194 LYS B CA 1
ATOM 4560 C C . LYS B 1 194 ? -27.422 16.516 -2.828 1 98.44 194 LYS B C 1
ATOM 4562 O O . LYS B 1 194 ? -27.828 15.82 -3.76 1 98.44 194 LYS B O 1
ATOM 4567 N N . ARG B 1 195 ? -27.328 17.797 -2.836 1 98.19 195 ARG B N 1
ATOM 4568 C CA . ARG B 1 195 ? -27.859 18.562 -3.967 1 98.19 195 ARG B CA 1
ATOM 4569 C C . ARG B 1 195 ? -27.109 18.203 -5.254 1 98.19 195 ARG B C 1
ATOM 4571 O O . ARG B 1 195 ? -27.734 18.078 -6.316 1 98.19 195 ARG B O 1
ATOM 4578 N N . TYR B 1 196 ? -25.828 18 -5.152 1 98.19 196 TYR B N 1
ATOM 4579 C CA . TYR B 1 196 ? -25.047 17.859 -6.371 1 98.19 196 TYR B CA 1
ATOM 4580 C C . TYR B 1 196 ? -24.5 16.453 -6.508 1 98.19 196 TYR B C 1
ATOM 4582 O O . TYR B 1 196 ? -23.703 16.172 -7.406 1 98.19 196 TYR B O 1
ATOM 4590 N N . GLU B 1 197 ? -24.875 15.508 -5.59 1 97.81 197 GLU B N 1
ATOM 4591 C CA . GLU B 1 197 ? -24.469 14.102 -5.613 1 97.81 197 GLU B CA 1
ATOM 4592 C C . GLU B 1 197 ? -22.953 13.961 -5.559 1 97.81 197 GLU B C 1
ATOM 4594 O O . GLU B 1 197 ? -22.359 13.273 -6.391 1 97.81 197 GLU B O 1
ATOM 4599 N N . ILE B 1 198 ? -22.375 14.656 -4.605 1 98.69 198 ILE B N 1
ATOM 4600 C CA . ILE B 1 198 ? -20.922 14.648 -4.391 1 98.69 198 ILE B CA 1
ATOM 4601 C C . ILE B 1 198 ? -20.594 13.742 -3.209 1 98.69 198 ILE B C 1
ATOM 4603 O O . ILE B 1 198 ? -21.266 13.773 -2.182 1 98.69 198 ILE B O 1
ATOM 4607 N N . ILE B 1 199 ? -19.609 12.883 -3.344 1 98.88 199 ILE B N 1
ATOM 4608 C CA . ILE B 1 199 ? -19.125 12.07 -2.23 1 98.88 199 ILE B CA 1
ATOM 4609 C C . ILE B 1 199 ? -18.203 12.898 -1.348 1 98.88 199 ILE B C 1
ATOM 4611 O O . ILE B 1 199 ? -17.172 13.406 -1.813 1 98.88 199 ILE B O 1
ATOM 4615 N N . VAL B 1 200 ? -18.531 13.086 -0.091 1 98.94 200 VAL B N 1
ATOM 4616 C CA . VAL B 1 200 ? -17.703 13.836 0.854 1 98.94 200 VAL B CA 1
ATOM 4617 C C . VAL B 1 200 ? -16.688 12.898 1.493 1 98.94 200 VAL B C 1
ATOM 4619 O O . VAL B 1 200 ? -17.031 11.812 1.959 1 98.94 200 VAL B O 1
ATOM 4622 N N . VAL B 1 201 ? -15.469 13.281 1.479 1 98.94 201 VAL B N 1
ATOM 4623 C CA . VAL B 1 201 ? -14.383 12.562 2.133 1 98.94 201 VAL B CA 1
ATOM 4624 C C . VAL B 1 201 ? -13.805 13.414 3.26 1 98.94 201 VAL B C 1
ATOM 4626 O O . VAL B 1 201 ? -13.055 14.359 3.006 1 98.94 201 VAL B O 1
ATOM 4629 N N . SER B 1 202 ? -14.102 13.047 4.434 1 98.88 202 SER B N 1
ATOM 4630 C CA . SER B 1 202 ? -13.57 13.742 5.602 1 98.88 202 SER B CA 1
ATOM 4631 C C . SER B 1 202 ? -12.266 13.109 6.082 1 98.88 202 SER B C 1
ATOM 4633 O O . SER B 1 202 ? -12.258 11.977 6.555 1 98.88 202 SER B O 1
ATOM 4635 N N . ASP B 1 203 ? -11.18 13.797 5.938 1 98.75 203 ASP B N 1
ATOM 4636 C CA . ASP B 1 203 ? -9.867 13.406 6.441 1 98.75 203 ASP B CA 1
ATOM 4637 C C . ASP B 1 203 ? -9.688 13.82 7.898 1 98.75 203 ASP B C 1
ATOM 4639 O O . ASP B 1 203 ? -9.438 14.992 8.188 1 98.75 203 ASP B O 1
ATOM 4643 N N . PHE B 1 204 ? -9.766 12.852 8.75 1 98.81 204 PHE B N 1
ATOM 4644 C CA . PHE B 1 204 ? -9.914 13.094 10.18 1 98.81 204 PHE B CA 1
ATOM 4645 C C . PHE B 1 204 ? -8.711 12.562 10.953 1 98.81 204 PHE B C 1
ATOM 4647 O O . PHE B 1 204 ? -8.844 12.133 12.102 1 98.81 204 PHE B O 1
ATOM 4654 N N . ALA B 1 205 ? -7.527 12.648 10.359 1 97.88 205 ALA B N 1
ATOM 4655 C CA . ALA B 1 205 ? -6.301 12.016 10.836 1 97.88 205 ALA B CA 1
ATOM 4656 C C . ALA B 1 205 ? -5.863 12.602 12.172 1 97.88 205 ALA B C 1
ATOM 4658 O O . ALA B 1 205 ? -5.195 11.93 12.961 1 97.88 205 ALA B O 1
ATOM 4659 N N . TYR B 1 206 ? -6.262 13.82 12.516 1 98.19 206 TYR B N 1
ATOM 4660 C CA . TYR B 1 206 ? -5.758 14.5 13.703 1 98.19 206 TYR B CA 1
ATOM 4661 C C . TYR B 1 206 ? -6.84 14.609 14.766 1 98.19 206 TYR B C 1
ATOM 4663 O O . TYR B 1 206 ? -6.781 15.477 15.633 1 98.19 206 TYR B O 1
ATOM 4671 N N . SER B 1 207 ? -7.809 13.695 14.719 1 97.88 207 SER B N 1
ATOM 4672 C CA . SER B 1 207 ? -9.016 13.75 15.531 1 97.88 207 SER B CA 1
ATOM 4673 C C . SER B 1 207 ? -8.672 13.727 17.016 1 97.88 207 SER B C 1
ATOM 4675 O O . SER B 1 207 ? -9.438 14.234 17.844 1 97.88 207 SER B O 1
ATOM 4677 N N . GLU B 1 208 ? -7.512 13.156 17.422 1 98.25 208 GLU B N 1
ATOM 4678 C CA . GLU B 1 208 ? -7.168 13 18.828 1 98.25 208 GLU B CA 1
ATOM 4679 C C . GLU B 1 208 ? -6.195 14.078 19.281 1 98.25 208 GLU B C 1
ATOM 4681 O O . GLU B 1 208 ? -5.816 14.125 20.453 1 98.25 208 GLU B O 1
ATOM 4686 N N . LEU B 1 209 ? -5.781 14.906 18.375 1 98.31 209 LEU B N 1
ATOM 4687 C CA . LEU B 1 209 ? -4.84 15.969 18.734 1 98.31 209 LEU B CA 1
ATOM 4688 C C . LEU B 1 209 ? -5.527 17.328 18.734 1 98.31 209 LEU B C 1
ATOM 4690 O O . LEU B 1 209 ? -5.562 18.016 17.719 1 98.31 209 LEU B O 1
ATOM 4694 N N . TYR B 1 210 ? -6.031 17.688 19.891 1 98.5 210 TYR B N 1
ATOM 4695 C CA . TYR B 1 210 ? -6.723 18.953 20.094 1 98.5 210 TYR B CA 1
ATOM 4696 C C . TYR B 1 210 ? -6.367 19.547 21.453 1 98.5 210 TYR B C 1
ATOM 4698 O O . TYR B 1 210 ? -5.836 18.859 22.328 1 98.5 210 TYR B O 1
ATOM 4706 N N . TYR B 1 211 ? -6.645 20.766 21.594 1 98.31 211 TYR B N 1
ATOM 4707 C CA . TYR B 1 211 ? -6.168 21.5 22.75 1 98.31 211 TYR B CA 1
ATOM 4708 C C . TYR B 1 211 ? -7.312 22.234 23.438 1 98.31 211 TYR B C 1
ATOM 4710 O O . TYR B 1 211 ? -8.367 22.469 22.844 1 98.31 211 TYR B O 1
ATOM 4718 N N . ASP B 1 212 ? -7.102 22.547 24.688 1 97.38 212 ASP B N 1
ATOM 4719 C CA . ASP B 1 212 ? -8 23.375 25.484 1 97.38 212 ASP B CA 1
ATOM 4720 C C . ASP B 1 212 ? -9.414 22.812 25.5 1 97.38 212 ASP B C 1
ATOM 4722 O O . ASP B 1 212 ? -10.398 23.562 25.469 1 97.38 212 ASP B O 1
ATOM 4726 N N . GLY B 1 213 ? -9.492 21.5 25.328 1 95.38 213 GLY B N 1
ATOM 4727 C CA . GLY B 1 213 ? -10.773 20.812 25.422 1 95.38 213 GLY B CA 1
ATOM 4728 C C . GLY B 1 213 ? -11.625 20.984 24.172 1 95.38 213 GLY B C 1
ATOM 4729 O O . GLY B 1 213 ? -12.812 20.656 24.172 1 95.38 213 GLY B O 1
ATOM 4730 N N . GLN B 1 214 ? -11.07 21.469 23.062 1 95.88 214 GLN B N 1
ATOM 4731 C CA . GLN B 1 214 ? -11.805 21.688 21.812 1 95.88 214 GLN B CA 1
ATOM 4732 C C . GLN B 1 214 ? -11.812 20.422 20.953 1 95.88 214 GLN B C 1
ATOM 4734 O O . GLN B 1 214 ? -11.227 20.406 19.875 1 95.88 214 GLN B O 1
ATOM 4739 N N . LYS B 1 215 ? -12.586 19.469 21.391 1 97.38 215 LYS B N 1
ATOM 4740 C CA . LYS B 1 215 ? -12.625 18.188 20.688 1 97.38 215 LYS B CA 1
ATOM 4741 C C . LYS B 1 215 ? -13.234 18.344 19.297 1 97.38 215 LYS B C 1
ATOM 4743 O O . LYS B 1 215 ? -14.297 18.953 19.141 1 97.38 215 LYS B O 1
ATOM 4748 N N . PRO B 1 216 ? -12.562 17.875 18.234 1 98.31 216 PRO B N 1
ATOM 4749 C CA . PRO B 1 216 ? -13.094 17.953 16.875 1 98.31 216 PRO B CA 1
ATOM 4750 C C . PRO B 1 216 ? -14.383 17.156 16.688 1 98.31 216 PRO B C 1
ATOM 4752 O O . PRO B 1 216 ? -14.531 16.078 17.266 1 98.31 216 PRO B O 1
ATOM 4755 N N . ILE B 1 217 ? -15.25 17.719 15.844 1 98 217 ILE B N 1
ATOM 4756 C CA . ILE B 1 217 ? -16.516 17.047 15.508 1 98 217 ILE B CA 1
ATOM 4757 C C . ILE B 1 217 ? -16.281 16.078 14.352 1 98 217 ILE B C 1
ATOM 4759 O O . ILE B 1 217 ? -15.703 16.438 13.328 1 98 217 ILE B O 1
ATOM 4763 N N . SER B 1 218 ? -16.688 14.797 14.602 1 98.81 218 SER B N 1
ATOM 4764 C CA . SER B 1 218 ? -16.688 13.867 13.477 1 98.81 218 SER B CA 1
ATOM 4765 C C . SER B 1 218 ? -17.734 14.266 12.438 1 98.81 218 SER B C 1
ATOM 4767 O O . SER B 1 218 ? -18.891 14.523 12.773 1 98.81 218 SER B O 1
ATOM 4769 N N . PHE B 1 219 ? -17.359 14.297 11.195 1 98.88 219 PHE B N 1
ATOM 4770 C CA . PHE B 1 219 ? -18.297 14.516 10.094 1 98.88 219 PHE B CA 1
ATOM 4771 C C . PHE B 1 219 ? -19.469 13.555 10.18 1 98.88 219 PHE B C 1
ATOM 4773 O O . PHE B 1 219 ? -20.625 13.953 9.969 1 98.88 219 PHE B O 1
ATOM 4780 N N . LEU B 1 220 ? -19.203 12.336 10.57 1 98.88 220 LEU B N 1
ATOM 4781 C CA . LEU B 1 220 ? -20.203 11.266 10.57 1 98.88 220 LEU B CA 1
ATOM 4782 C C . LEU B 1 220 ? -21.203 11.453 11.711 1 98.88 220 LEU B C 1
ATOM 4784 O O . LEU B 1 220 ? -22.25 10.805 11.734 1 98.88 220 LEU B O 1
ATOM 4788 N N . SER B 1 221 ? -20.906 12.312 12.656 1 98.75 221 SER B N 1
ATOM 4789 C CA . SER B 1 221 ? -21.812 12.523 13.773 1 98.75 221 SER B CA 1
ATOM 4790 C C . SER B 1 221 ? -22.984 13.414 13.375 1 98.75 221 SER B C 1
ATOM 4792 O O . SER B 1 221 ? -23.969 13.516 14.109 1 98.75 221 SER B O 1
ATOM 4794 N N . ILE B 1 222 ? -22.906 14.062 12.234 1 98.81 222 ILE B N 1
ATOM 4795 C CA . ILE B 1 222 ? -23.969 14.961 11.773 1 98.81 222 ILE B CA 1
ATOM 4796 C C . ILE B 1 222 ? -25.016 14.164 11.008 1 98.81 222 ILE B C 1
ATOM 4798 O O . ILE B 1 222 ? -24.688 13.375 10.117 1 98.81 222 ILE B O 1
ATOM 4802 N N . PRO B 1 223 ? -26.312 14.367 11.328 1 98.25 223 PRO B N 1
ATOM 4803 C CA . PRO B 1 223 ? -27.359 13.641 10.602 1 98.25 223 PRO B CA 1
ATOM 4804 C C . PRO B 1 223 ? -27.25 13.797 9.094 1 98.25 223 PRO B C 1
ATOM 4806 O O . PRO B 1 223 ? -27.078 14.914 8.594 1 98.25 223 PRO B O 1
ATOM 4809 N N . GLY B 1 224 ? -27.234 12.711 8.383 1 98.5 224 GLY B N 1
ATOM 4810 C CA . GLY B 1 224 ? -27.203 12.719 6.934 1 98.5 224 GLY B CA 1
ATOM 4811 C C . GLY B 1 224 ? -25.812 12.5 6.375 1 98.5 224 GLY B C 1
ATOM 4812 O O . GLY B 1 224 ? -25.656 12.203 5.188 1 98.5 224 GLY B O 1
ATOM 4813 N N . ALA B 1 225 ? -24.828 12.562 7.25 1 98.81 225 ALA B N 1
ATOM 4814 C CA . ALA B 1 225 ? -23.438 12.461 6.793 1 98.81 225 ALA B CA 1
ATOM 4815 C C . ALA B 1 225 ? -23.172 11.117 6.129 1 98.81 225 ALA B C 1
ATOM 4817 O O . ALA B 1 225 ? -22.547 11.055 5.066 1 98.81 225 ALA B O 1
ATOM 4818 N N . LYS B 1 226 ? -23.656 9.961 6.664 1 97.88 226 LYS B N 1
ATOM 4819 C CA . LYS B 1 226 ? -23.375 8.617 6.164 1 97.88 226 LYS B CA 1
ATOM 4820 C C . LYS B 1 226 ? -24.047 8.375 4.816 1 97.88 226 LYS B C 1
ATOM 4822 O O . LYS B 1 226 ? -23.703 7.438 4.098 1 97.88 226 LYS B O 1
ATOM 4827 N N . GLU B 1 227 ? -24.953 9.227 4.488 1 98.38 227 GLU B N 1
ATOM 4828 C CA . GLU B 1 227 ? -25.641 9.094 3.203 1 98.38 227 GLU B CA 1
ATOM 4829 C C . GLU B 1 227 ? -24.781 9.625 2.062 1 98.38 227 GLU B C 1
ATOM 4831 O O . GLU B 1 227 ? -24.938 9.203 0.914 1 98.38 227 GLU B O 1
ATOM 4836 N N . VAL B 1 228 ? -23.844 10.539 2.461 1 98.56 228 VAL B N 1
ATOM 4837 C CA . VAL B 1 228 ? -23.219 11.242 1.349 1 98.56 228 VAL B CA 1
ATOM 4838 C C . VAL B 1 228 ? -21.703 11.031 1.404 1 98.56 228 VAL B C 1
ATOM 4840 O O . VAL B 1 228 ? -20.984 11.398 0.468 1 98.56 228 VAL B O 1
ATOM 4843 N N . GLY B 1 229 ? -21.219 10.469 2.533 1 98.69 229 GLY B N 1
ATOM 4844 C CA . GLY B 1 229 ? -19.766 10.508 2.549 1 98.69 229 GLY B CA 1
ATOM 4845 C C . GLY B 1 229 ? -19.156 9.523 3.531 1 98.69 229 GLY B C 1
ATOM 4846 O O . GLY B 1 229 ? -19.859 8.664 4.078 1 98.69 229 GLY B O 1
ATOM 4847 N N . VAL B 1 230 ? -17.812 9.555 3.609 1 98.94 230 VAL B N 1
ATOM 4848 C CA . VAL B 1 230 ? -17.016 8.695 4.469 1 98.94 230 VAL B CA 1
ATOM 4849 C C . VAL B 1 230 ? -16 9.539 5.246 1 98.94 230 VAL B C 1
ATOM 4851 O O . VAL B 1 230 ? -15.773 10.703 4.918 1 98.94 230 VAL B O 1
ATOM 4854 N N . GLU B 1 231 ? -15.523 8.992 6.285 1 98.94 231 GLU B N 1
ATOM 4855 C CA . GLU B 1 231 ? -14.469 9.586 7.098 1 98.94 231 GLU B CA 1
ATOM 4856 C C . GLU B 1 231 ? -13.266 8.648 7.211 1 98.94 231 GLU B C 1
ATOM 4858 O O . GLU B 1 231 ? -13.422 7.453 7.449 1 98.94 231 GLU B O 1
ATOM 4863 N N . MET B 1 232 ? -12.094 9.172 6.926 1 98.75 232 MET B N 1
ATOM 4864 C CA . MET B 1 232 ? -10.859 8.406 7.027 1 98.75 232 MET B CA 1
ATOM 4865 C C . MET B 1 232 ? -10.055 8.836 8.25 1 98.75 232 MET B C 1
ATOM 4867 O O . MET B 1 232 ? -9.969 10.031 8.555 1 98.75 232 MET B O 1
ATOM 4871 N N . ASN B 1 233 ? -9.578 7.891 8.906 1 98.44 233 ASN B N 1
ATOM 4872 C CA . ASN B 1 233 ? -8.742 8.133 10.07 1 98.44 233 ASN B CA 1
ATOM 4873 C C . ASN B 1 233 ? -7.543 7.188 10.109 1 98.44 233 ASN B C 1
ATOM 4875 O O . ASN B 1 233 ? -7.43 6.293 9.273 1 98.44 233 ASN B O 1
ATOM 4879 N N . SER B 1 234 ? -6.582 7.504 10.93 1 96.69 234 SER B N 1
ATOM 4880 C CA . SER B 1 234 ? -5.305 6.801 11 1 96.69 234 SER B CA 1
ATOM 4881 C C . SER B 1 234 ? -4.867 6.598 12.445 1 96.69 234 SER B C 1
ATOM 4883 O O . SER B 1 234 ? -5.309 7.316 13.344 1 96.69 234 SER B O 1
ATOM 4885 N N . LEU B 1 235 ? -4.051 5.629 12.672 1 98.5 235 LEU B N 1
ATOM 4886 C CA . LEU B 1 235 ? -3.48 5.438 14 1 98.5 235 LEU B CA 1
ATOM 4887 C C . LEU B 1 235 ? -2.066 6 14.078 1 98.5 235 LEU B C 1
ATOM 4889 O O . LEU B 1 235 ? -1.371 5.82 15.078 1 98.5 235 LEU B O 1
ATOM 4893 N N . SER B 1 236 ? -1.642 6.621 13 1 97.56 236 SER B N 1
ATOM 4894 C CA . SER B 1 236 ? -0.303 7.191 12.914 1 97.56 236 SER B CA 1
ATOM 4895 C C . SER B 1 236 ? -0.11 8.305 13.938 1 97.56 236 SER B C 1
ATOM 4897 O O . SER B 1 236 ? 0.902 8.336 14.641 1 97.56 236 SER B O 1
ATOM 4899 N N . LYS B 1 237 ? -1.094 9.227 13.977 1 97.31 237 LYS B N 1
ATOM 4900 C CA . LYS B 1 237 ? -0.95 10.43 14.797 1 97.31 237 LYS B CA 1
ATOM 4901 C C . LYS B 1 237 ? -1.555 10.219 16.188 1 97.31 237 LYS B C 1
ATOM 4903 O O . LYS B 1 237 ? -0.971 10.633 17.188 1 97.31 237 LYS B O 1
ATOM 4908 N N . SER B 1 238 ? -2.664 9.492 16.234 1 97.38 238 SER B N 1
ATOM 4909 C CA . SER B 1 238 ? -3.398 9.312 17.484 1 97.38 238 SER B CA 1
ATOM 4910 C C . SER B 1 238 ? -2.643 8.398 18.438 1 97.38 238 SER B C 1
ATOM 4912 O O . SER B 1 238 ? -2.717 8.57 19.656 1 97.38 238 SER B O 1
ATOM 4914 N N . TYR B 1 239 ? -1.928 7.453 17.906 1 98.44 239 TYR B N 1
ATOM 4915 C CA . TYR B 1 239 ? -1.329 6.445 18.781 1 98.44 239 TYR B CA 1
ATOM 4916 C C . TYR B 1 239 ? 0.151 6.262 18.453 1 98.44 239 TYR B C 1
ATOM 4918 O O . TYR B 1 239 ? 0.771 5.293 18.906 1 98.44 239 TYR B O 1
ATOM 4926 N N . ASN B 1 240 ? 0.706 7.152 17.641 1 98.19 240 ASN B N 1
ATOM 4927 C CA . ASN B 1 240 ? 2.119 7.152 17.281 1 98.19 240 ASN B CA 1
ATOM 4928 C C . ASN B 1 240 ? 2.52 5.852 16.594 1 98.19 240 ASN B C 1
ATOM 4930 O O . ASN B 1 240 ? 3.582 5.297 16.875 1 98.19 240 ASN B O 1
ATOM 4934 N N . MET B 1 241 ? 1.629 5.383 15.711 1 98.38 241 MET B N 1
ATOM 4935 C CA . MET B 1 241 ? 1.879 4.156 14.953 1 98.38 241 MET B CA 1
ATOM 4936 C C . MET B 1 241 ? 2.158 4.465 13.484 1 98.38 241 MET B C 1
ATOM 4938 O O . MET B 1 241 ? 1.707 3.742 12.594 1 98.38 241 MET B O 1
ATOM 4942 N N . ALA B 1 242 ? 2.879 5.555 13.234 1 97.31 242 ALA B N 1
ATOM 4943 C CA . ALA B 1 242 ? 3.064 6.078 11.883 1 97.31 242 ALA B CA 1
ATOM 4944 C C . ALA B 1 242 ? 3.656 5.016 10.961 1 97.31 242 ALA B C 1
ATOM 4946 O O . ALA B 1 242 ? 3.107 4.734 9.898 1 97.31 242 ALA B O 1
ATOM 4947 N N . GLY B 1 243 ? 4.695 4.332 11.406 1 97.19 243 GLY B N 1
ATOM 4948 C CA . GLY B 1 243 ? 5.391 3.371 10.57 1 97.19 243 GLY B CA 1
ATOM 4949 C C . GLY B 1 243 ? 4.578 2.119 10.297 1 97.19 243 GLY B C 1
ATOM 4950 O O . GLY B 1 243 ? 4.859 1.388 9.344 1 97.19 243 GLY B O 1
ATOM 4951 N N . CYS B 1 244 ? 3.533 1.821 11.086 1 97.94 244 CYS B N 1
ATOM 4952 C CA . CYS B 1 244 ? 2.754 0.593 10.984 1 97.94 244 CYS B CA 1
ATOM 4953 C C . CYS B 1 244 ? 1.842 0.631 9.758 1 97.94 244 CYS B C 1
ATOM 4955 O O . CYS B 1 244 ? 1.355 -0.407 9.312 1 97.94 244 CYS B O 1
ATOM 4957 N N . ARG B 1 245 ? 1.571 1.849 9.266 1 96.69 245 ARG B N 1
ATOM 4958 C CA . ARG B 1 245 ? 0.717 2.066 8.102 1 96.69 245 ARG B CA 1
ATOM 4959 C C . ARG B 1 245 ? -0.631 1.376 8.273 1 96.69 245 ARG B C 1
ATOM 4961 O O . ARG B 1 245 ? -1.018 0.54 7.453 1 96.69 245 ARG B O 1
ATOM 4968 N N . ILE B 1 246 ? -1.376 1.763 9.258 1 98.25 246 ILE B N 1
ATOM 4969 C CA . ILE B 1 246 ? -2.717 1.229 9.477 1 98.25 246 ILE B CA 1
ATOM 4970 C C . ILE B 1 246 ? -3.695 2.373 9.719 1 98.25 246 ILE B C 1
ATOM 4972 O O . ILE B 1 246 ? -3.359 3.354 10.391 1 98.25 246 ILE B O 1
ATOM 4976 N N . GLY B 1 247 ? -4.754 2.354 9.07 1 98.19 247 GLY B N 1
ATOM 4977 C CA . GLY B 1 247 ? -5.879 3.27 9.172 1 98.19 247 GLY B CA 1
ATOM 4978 C C . GLY B 1 247 ? -7.199 2.639 8.773 1 98.19 247 GLY B C 1
ATOM 4979 O O . GLY B 1 247 ? -7.32 1.413 8.727 1 98.19 247 GLY B O 1
ATOM 4980 N N . TYR B 1 248 ? -8.203 3.459 8.633 1 98.81 248 TYR B N 1
ATOM 4981 C CA . TYR B 1 248 ? -9.508 2.93 8.25 1 98.81 248 TYR B CA 1
ATOM 4982 C C . TYR B 1 248 ? -10.375 4.008 7.609 1 98.81 248 TYR B C 1
ATOM 4984 O O . TYR B 1 248 ? -10.062 5.199 7.703 1 98.81 248 TYR B O 1
ATOM 4992 N N . VAL B 1 249 ? -11.305 3.57 6.902 1 98.81 249 VAL B N 1
ATOM 4993 C CA . VAL B 1 249 ? -12.398 4.395 6.398 1 98.81 249 VAL B CA 1
ATOM 4994 C C . VAL B 1 249 ? -13.727 3.877 6.945 1 98.81 249 VAL B C 1
ATOM 4996 O O . VAL B 1 249 ? -13.922 2.668 7.082 1 98.81 249 VAL B O 1
ATOM 4999 N N . CYS B 1 250 ? -14.594 4.727 7.312 1 98.88 250 CYS B N 1
ATOM 5000 C CA . CYS B 1 250 ? -15.922 4.348 7.789 1 98.88 250 CYS B CA 1
ATOM 5001 C C . CYS B 1 250 ? -16.984 5.336 7.312 1 98.88 250 CYS B C 1
ATOM 5003 O O . CYS B 1 250 ? -16.656 6.473 6.957 1 98.88 250 CYS B O 1
ATOM 5005 N N . GLY B 1 251 ? -18.25 4.918 7.238 1 98.81 251 GLY B N 1
ATOM 5006 C CA . GLY B 1 251 ? -19.344 5.766 6.793 1 98.81 251 GLY B CA 1
ATOM 5007 C C . GLY B 1 251 ? -20.234 5.098 5.758 1 98.81 251 GLY B C 1
ATOM 5008 O O . GLY B 1 251 ? -20.703 3.98 5.965 1 98.81 251 GLY B O 1
ATOM 5009 N N . ASN B 1 252 ? -20.406 5.746 4.566 1 98.88 252 ASN B N 1
ATOM 5010 C CA . ASN B 1 252 ? -21.312 5.293 3.525 1 98.88 252 ASN B CA 1
ATOM 5011 C C . ASN B 1 252 ? -20.953 3.893 3.035 1 98.88 252 ASN B C 1
ATOM 5013 O O . ASN B 1 252 ? -19.875 3.686 2.479 1 98.88 252 ASN B O 1
ATOM 5017 N N . GLU B 1 253 ? -21.875 2.961 3.189 1 98.38 253 GLU B N 1
ATOM 5018 C CA . GLU B 1 253 ? -21.594 1.557 2.91 1 98.38 253 GLU B CA 1
ATOM 5019 C C . GLU B 1 253 ? -21.328 1.331 1.423 1 98.38 253 GLU B C 1
ATOM 5021 O O . GLU B 1 253 ? -20.516 0.477 1.052 1 98.38 253 GLU B O 1
ATOM 5026 N N . GLN B 1 254 ? -21.922 2.092 0.545 1 98.31 254 GLN B N 1
ATOM 5027 C CA . GLN B 1 254 ? -21.719 1.916 -0.89 1 98.31 254 GLN B CA 1
ATOM 5028 C C . GLN B 1 254 ? -20.328 2.379 -1.309 1 98.31 254 GLN B C 1
ATOM 5030 O O . GLN B 1 254 ? -19.672 1.716 -2.107 1 98.31 254 GLN B O 1
ATOM 5035 N N . VAL B 1 255 ? -19.906 3.549 -0.77 1 98.69 255 VAL B N 1
ATOM 5036 C CA . VAL B 1 255 ? -18.578 4.062 -1.057 1 98.69 255 VAL B CA 1
ATOM 5037 C C . VAL B 1 255 ? -17.531 3.064 -0.583 1 98.69 255 VAL B C 1
ATOM 5039 O O . VAL B 1 255 ? -16.562 2.773 -1.304 1 98.69 255 VAL B O 1
ATOM 5042 N N . ILE B 1 256 ? -17.734 2.514 0.597 1 98.5 256 ILE B N 1
ATOM 5043 C CA . ILE B 1 256 ? -16.797 1.575 1.192 1 98.5 256 ILE B CA 1
ATOM 5044 C C . ILE B 1 256 ? -16.766 0.288 0.373 1 98.5 256 ILE B C 1
ATOM 5046 O O . ILE B 1 256 ? -15.688 -0.268 0.125 1 98.5 256 ILE B O 1
ATOM 5050 N N . GLU B 1 257 ? -17.891 -0.164 -0.078 1 96.81 257 GLU B N 1
ATOM 5051 C CA . GLU B 1 257 ? -17.969 -1.365 -0.905 1 96.81 257 GLU B CA 1
ATOM 5052 C C . GLU B 1 257 ? -17.156 -1.196 -2.191 1 96.81 257 GLU B C 1
ATOM 5054 O O . GLU B 1 257 ? -16.406 -2.09 -2.58 1 96.81 257 GLU B O 1
ATOM 5059 N N . VAL B 1 258 ? -17.281 -0.075 -2.826 1 97 258 VAL B N 1
ATOM 5060 C CA . VAL B 1 258 ? -16.594 0.186 -4.086 1 97 258 VAL B CA 1
ATOM 5061 C C . VAL B 1 258 ? -15.086 0.296 -3.836 1 97 258 VAL B C 1
ATOM 5063 O O . VAL B 1 258 ? -14.289 -0.282 -4.574 1 97 258 VAL B O 1
ATOM 5066 N N . LEU B 1 259 ? -14.742 1.019 -2.783 1 97.19 259 LEU B N 1
ATOM 5067 C CA . LEU B 1 259 ? -13.32 1.178 -2.473 1 97.19 259 LEU B CA 1
ATOM 5068 C C . LEU B 1 259 ? -12.688 -0.165 -2.129 1 97.19 259 LEU B C 1
ATOM 5070 O O . LEU B 1 259 ? -11.578 -0.462 -2.574 1 97.19 259 LEU B O 1
ATOM 5074 N N . THR B 1 260 ? -13.391 -0.972 -1.329 1 95.5 260 THR B N 1
ATOM 5075 C CA . THR B 1 260 ? -12.844 -2.26 -0.922 1 95.5 260 THR B CA 1
ATOM 5076 C C . THR B 1 260 ? -12.727 -3.201 -2.117 1 95.5 260 THR B C 1
ATOM 5078 O O . THR B 1 260 ? -11.789 -3.992 -2.201 1 95.5 260 THR B O 1
ATOM 5081 N N . HIS B 1 261 ? -13.695 -3.113 -3.012 1 93.69 261 HIS B N 1
ATOM 5082 C CA . HIS B 1 261 ? -13.609 -3.887 -4.246 1 93.69 261 HIS B CA 1
ATOM 5083 C C . HIS B 1 261 ? -12.391 -3.488 -5.062 1 93.69 261 HIS B C 1
ATOM 5085 O O . HIS B 1 261 ? -11.648 -4.352 -5.543 1 93.69 261 HIS B O 1
ATOM 5091 N N . PHE B 1 262 ? -12.141 -2.246 -5.203 1 95.25 262 PHE B N 1
ATOM 5092 C CA . PHE B 1 262 ? -10.961 -1.728 -5.895 1 95.25 262 PHE B CA 1
ATOM 5093 C C . PHE B 1 262 ? -9.68 -2.223 -5.234 1 95.25 262 PHE B C 1
ATOM 5095 O O . PHE B 1 262 ? -8.805 -2.773 -5.902 1 95.25 262 PHE B O 1
ATOM 5102 N N . LYS B 1 263 ? -9.648 -2.125 -3.939 1 94.44 263 LYS B N 1
ATOM 5103 C CA . LYS B 1 263 ? -8.438 -2.441 -3.176 1 94.44 263 LYS B CA 1
ATOM 5104 C C . LYS B 1 263 ? -8.164 -3.941 -3.188 1 94.44 263 LYS B C 1
ATOM 5106 O O . LYS B 1 263 ? -7.004 -4.363 -3.145 1 94.44 263 LYS B O 1
ATOM 5111 N N . SER B 1 264 ? -9.195 -4.746 -3.266 1 91.94 264 SER B N 1
ATOM 5112 C CA . SER B 1 264 ? -9.016 -6.191 -3.283 1 91.94 264 SER B CA 1
ATOM 5113 C C . SER B 1 264 ? -8.258 -6.641 -4.527 1 91.94 264 SER B C 1
ATOM 5115 O O . SER B 1 264 ? -7.723 -7.75 -4.566 1 91.94 264 SER B O 1
ATOM 5117 N N . ASN B 1 265 ? -8.227 -5.789 -5.48 1 91.31 265 ASN B N 1
ATOM 5118 C CA . ASN B 1 265 ? -7.449 -6.074 -6.684 1 91.31 265 ASN B CA 1
ATOM 5119 C C . ASN B 1 265 ? -6.043 -5.492 -6.598 1 91.31 265 ASN B C 1
ATOM 5121 O O . ASN B 1 265 ? -5.168 -5.848 -7.391 1 91.31 265 ASN B O 1
ATOM 5125 N N . LEU B 1 266 ? -5.805 -4.637 -5.602 1 91.62 266 LEU B N 1
ATOM 5126 C CA . LEU B 1 266 ? -4.562 -3.873 -5.531 1 91.62 266 LEU B CA 1
ATOM 5127 C C . LEU B 1 266 ? -3.605 -4.484 -4.512 1 91.62 266 LEU B C 1
ATOM 5129 O O . LEU B 1 266 ? -2.391 -4.492 -4.723 1 91.62 266 LEU B O 1
ATOM 5133 N N . ASP B 1 267 ? -4.164 -4.875 -3.428 1 89.31 267 ASP B N 1
ATOM 5134 C CA . ASP B 1 267 ? -3.295 -5.312 -2.34 1 89.31 267 ASP B CA 1
ATOM 5135 C C . ASP B 1 267 ? -3.959 -6.418 -1.521 1 89.31 267 ASP B C 1
ATOM 5137 O O . ASP B 1 267 ? -5.098 -6.805 -1.797 1 89.31 267 ASP B O 1
ATOM 5141 N N . TYR B 1 268 ? -3.156 -6.973 -0.557 1 89.12 268 TYR B N 1
ATOM 5142 C CA . TYR B 1 268 ? -3.602 -8.148 0.183 1 89.12 268 TYR B CA 1
ATOM 5143 C C . TYR B 1 268 ? -3.693 -7.852 1.675 1 89.12 268 TYR B C 1
ATOM 5145 O O . TYR B 1 268 ? -3.463 -8.734 2.506 1 89.12 268 TYR B O 1
ATOM 5153 N N . GLY B 1 269 ? -3.928 -6.578 1.968 1 91.81 269 GLY B N 1
ATOM 5154 C CA . GLY B 1 269 ? -4.293 -6.219 3.328 1 91.81 269 GLY B CA 1
ATOM 5155 C C . GLY B 1 269 ? -3.102 -5.836 4.184 1 91.81 269 GLY B C 1
ATOM 5156 O O . GLY B 1 269 ? -1.993 -5.664 3.674 1 91.81 269 GLY B O 1
ATOM 5157 N N . VAL B 1 270 ? -3.414 -5.582 5.484 1 97.44 270 VAL B N 1
ATOM 5158 C CA . VAL B 1 270 ? -2.432 -5.156 6.477 1 97.44 270 VAL B CA 1
ATOM 5159 C C . VAL B 1 270 ? -2 -6.352 7.32 1 97.44 270 VAL B C 1
ATOM 5161 O O . VAL B 1 270 ? -2.822 -7.203 7.668 1 97.44 270 VAL B O 1
ATOM 5164 N N . PHE B 1 271 ? -0.694 -6.398 7.656 1 98.38 271 PHE B N 1
ATOM 5165 C CA . PHE B 1 271 ? -0.096 -7.465 8.453 1 98.38 271 PHE B CA 1
ATOM 5166 C C . PHE B 1 271 ? -0.9 -7.715 9.719 1 98.38 271 PHE B C 1
ATOM 5168 O O . PHE B 1 271 ? -1.188 -6.777 10.469 1 98.38 271 PHE B O 1
ATOM 5175 N N . LEU B 1 272 ? -1.299 -8.953 10 1 98.56 272 LEU B N 1
ATOM 5176 C CA . LEU B 1 272 ? -2.227 -9.312 11.062 1 98.56 272 LEU B CA 1
ATOM 5177 C C . LEU B 1 272 ? -1.729 -8.797 12.414 1 98.56 272 LEU B C 1
ATOM 5179 O O . LEU B 1 272 ? -2.496 -8.211 13.18 1 98.56 272 LEU B O 1
ATOM 5183 N N . PRO B 1 273 ? -0.445 -8.977 12.766 1 98.88 273 PRO B N 1
ATOM 5184 C CA . PRO B 1 273 ? 0.032 -8.453 14.055 1 98.88 273 PRO B CA 1
ATOM 5185 C C . PRO B 1 273 ? -0.178 -6.945 14.195 1 98.88 273 PRO B C 1
ATOM 5187 O O . PRO B 1 273 ? -0.456 -6.457 15.289 1 98.88 273 PRO B O 1
ATOM 5190 N N . ILE B 1 274 ? -0.084 -6.215 13.102 1 98.81 274 ILE B N 1
ATOM 5191 C CA . ILE B 1 274 ? -0.329 -4.777 13.133 1 98.81 274 ILE B CA 1
ATOM 5192 C C . ILE B 1 274 ? -1.806 -4.512 13.414 1 98.81 274 ILE B C 1
ATOM 5194 O O . ILE B 1 274 ? -2.141 -3.609 14.188 1 98.81 274 ILE B O 1
ATOM 5198 N N . GLN B 1 275 ? -2.693 -5.289 12.812 1 98.81 275 GLN B N 1
ATOM 5199 C CA . GLN B 1 275 ? -4.121 -5.133 13.07 1 98.81 275 GLN B CA 1
ATOM 5200 C C . GLN B 1 275 ? -4.449 -5.422 14.531 1 98.81 275 GLN B C 1
ATOM 5202 O O . GLN B 1 275 ? -5.27 -4.73 15.141 1 98.81 275 GLN B O 1
ATOM 5207 N N . LYS B 1 276 ? -3.793 -6.461 15.086 1 98.81 276 LYS B N 1
ATOM 5208 C CA . LYS B 1 276 ? -3.998 -6.785 16.5 1 98.81 276 LYS B CA 1
ATOM 5209 C C . LYS B 1 276 ? -3.557 -5.633 17.391 1 98.81 276 LYS B C 1
ATOM 5211 O O . LYS B 1 276 ? -4.234 -5.301 18.375 1 98.81 276 LYS B O 1
ATOM 5216 N N . ALA B 1 277 ? -2.434 -5.07 17.078 1 98.88 277 ALA B N 1
ATOM 5217 C CA . ALA B 1 277 ? -1.951 -3.91 17.828 1 98.88 277 ALA B CA 1
ATOM 5218 C C . ALA B 1 277 ? -2.912 -2.732 17.688 1 98.88 277 ALA B C 1
ATOM 5220 O O . ALA B 1 277 ? -3.143 -1.995 18.656 1 98.88 277 ALA B O 1
ATOM 5221 N N . ALA B 1 278 ? -3.457 -2.535 16.516 1 98.88 278 ALA B N 1
ATOM 5222 C CA . ALA B 1 278 ? -4.418 -1.466 16.266 1 98.88 278 ALA B CA 1
ATOM 5223 C C . ALA B 1 278 ? -5.676 -1.652 17.109 1 98.88 278 ALA B C 1
ATOM 5225 O O . ALA B 1 278 ? -6.227 -0.684 17.641 1 98.88 278 ALA B O 1
ATOM 5226 N N . VAL B 1 279 ? -6.133 -2.893 17.203 1 98.88 279 VAL B N 1
ATOM 5227 C CA . VAL B 1 279 ? -7.285 -3.199 18.047 1 98.88 279 VAL B CA 1
ATOM 5228 C C . VAL B 1 279 ? -6.992 -2.789 19.484 1 98.88 279 VAL B C 1
ATOM 5230 O O . VAL B 1 279 ? -7.82 -2.143 20.141 1 98.88 279 VAL B O 1
ATOM 5233 N N . ALA B 1 280 ? -5.809 -3.145 19.969 1 98.81 280 ALA B N 1
ATOM 5234 C CA . ALA B 1 280 ? -5.414 -2.764 21.312 1 98.81 280 ALA B CA 1
ATOM 5235 C C . ALA B 1 280 ? -5.402 -1.247 21.484 1 98.81 280 ALA B C 1
ATOM 5237 O O . ALA B 1 280 ? -5.879 -0.722 22.484 1 98.81 280 ALA B O 1
ATOM 5238 N N . ALA B 1 281 ? -4.906 -0.545 20.547 1 98.81 281 ALA B N 1
ATOM 5239 C CA . ALA B 1 281 ? -4.844 0.914 20.578 1 98.81 281 ALA B CA 1
ATOM 5240 C C . ALA B 1 281 ? -6.242 1.522 20.656 1 98.81 281 ALA B C 1
ATOM 5242 O O . ALA B 1 281 ? -6.512 2.359 21.531 1 98.81 281 ALA B O 1
ATOM 5243 N N . LEU B 1 282 ? -7.141 1.058 19.797 1 98.81 282 LEU B N 1
ATOM 5244 C CA . LEU B 1 282 ? -8.469 1.633 19.672 1 98.81 282 LEU B CA 1
ATOM 5245 C C . LEU B 1 282 ? -9.32 1.339 20.906 1 98.81 282 LEU B C 1
ATOM 5247 O O . LEU B 1 282 ? -10.195 2.129 21.266 1 98.81 282 LEU B O 1
ATOM 5251 N N . THR B 1 283 ? -9.031 0.262 21.562 1 98.25 283 THR B N 1
ATOM 5252 C CA . THR B 1 283 ? -9.906 -0.171 22.656 1 98.25 283 THR B CA 1
ATOM 5253 C C . THR B 1 283 ? -9.328 0.224 24 1 98.25 283 THR B C 1
ATOM 5255 O O . THR B 1 283 ? -10.07 0.41 24.969 1 98.25 283 THR B O 1
ATOM 5258 N N . LYS B 1 284 ? -8 0.414 24.094 1 97.94 284 LYS B N 1
ATOM 5259 C CA . LYS B 1 284 ? -7.383 0.638 25.406 1 97.94 284 LYS B CA 1
ATOM 5260 C C . LYS B 1 284 ? -6.527 1.901 25.391 1 97.94 284 LYS B C 1
ATOM 5262 O O . LYS B 1 284 ? -5.883 2.227 26.391 1 97.94 284 LYS B O 1
ATOM 5267 N N . GLY B 1 285 ? -6.543 2.635 24.328 1 97.88 285 GLY B N 1
ATOM 5268 C CA . GLY B 1 285 ? -5.547 3.682 24.156 1 97.88 285 GLY B CA 1
ATOM 5269 C C . GLY B 1 285 ? -6.043 5.051 24.578 1 97.88 285 GLY B C 1
ATOM 5270 O O . GLY B 1 285 ? -5.355 6.055 24.391 1 97.88 285 GLY B O 1
ATOM 5271 N N . ALA B 1 286 ? -7.215 5.16 25.25 1 97.62 286 ALA B N 1
ATOM 5272 C CA . ALA B 1 286 ? -7.809 6.453 25.594 1 97.62 286 ALA B CA 1
ATOM 5273 C C . ALA B 1 286 ? -6.891 7.254 26.516 1 97.62 286 ALA B C 1
ATOM 5275 O O . ALA B 1 286 ? -6.73 8.461 26.344 1 97.62 286 ALA B O 1
ATOM 5276 N N . SER B 1 287 ? -6.328 6.641 27.516 1 97.88 287 SER B N 1
ATOM 5277 C CA . SER B 1 287 ? -5.457 7.324 28.453 1 97.88 287 SER B CA 1
ATOM 5278 C C . SER B 1 287 ? -4.195 7.84 27.781 1 97.88 287 SER B C 1
ATOM 5280 O O . SER B 1 287 ? -3.693 8.914 28.109 1 97.88 287 SER B O 1
ATOM 5282 N N . PHE B 1 288 ? -3.682 7.07 26.875 1 97.88 288 PHE B N 1
ATOM 5283 C CA . PHE B 1 288 ? -2.512 7.516 26.125 1 97.88 288 PHE B CA 1
ATOM 5284 C C . PHE B 1 288 ? -2.832 8.766 25.328 1 97.88 288 PHE B C 1
ATOM 5286 O O . PHE B 1 288 ? -2.039 9.711 25.297 1 97.88 288 PHE B O 1
ATOM 5293 N N . CYS B 1 289 ? -3.984 8.766 24.625 1 98 289 CYS B N 1
ATOM 5294 C CA . CYS B 1 289 ? -4.387 9.922 23.844 1 98 289 CYS B CA 1
ATOM 5295 C C . CYS B 1 289 ? -4.469 11.172 24.719 1 98 289 CYS B C 1
ATOM 5297 O O . CYS B 1 289 ? -4.051 12.258 24.297 1 98 289 CYS B O 1
ATOM 5299 N N . GLU B 1 290 ? -4.992 10.992 25.859 1 98.06 290 GLU B N 1
ATOM 5300 C CA . GLU B 1 290 ? -5.086 12.109 26.797 1 98.06 290 GLU B CA 1
ATOM 5301 C C . GLU B 1 290 ? -3.701 12.641 27.156 1 98.06 290 GLU B C 1
ATOM 5303 O O . GLU B 1 290 ? -3.477 13.852 27.156 1 98.06 290 GLU B O 1
ATOM 5308 N N . GLU B 1 291 ? -2.801 11.742 27.469 1 97.88 291 GLU B N 1
ATOM 5309 C CA . GLU B 1 291 ? -1.435 12.125 27.812 1 97.88 291 GLU B CA 1
ATOM 5310 C C . GLU B 1 291 ? -0.736 12.797 26.641 1 97.88 291 GLU B C 1
ATOM 5312 O O . GLU B 1 291 ? -0.027 13.789 26.812 1 97.88 291 GLU B O 1
ATOM 5317 N N . ASN B 1 292 ? -0.936 12.219 25.516 1 97.69 292 ASN B N 1
ATOM 5318 C CA . ASN B 1 292 ? -0.34 12.766 24.312 1 97.69 292 ASN B CA 1
ATOM 5319 C C . ASN B 1 292 ? -0.83 14.18 24.031 1 97.69 292 ASN B C 1
ATOM 5321 O O . ASN B 1 292 ? -0.045 15.055 23.656 1 97.69 292 ASN B O 1
ATOM 5325 N N . ARG B 1 293 ? -2.121 14.469 24.203 1 98.12 293 ARG B N 1
ATOM 5326 C CA . ARG B 1 293 ? -2.68 15.805 24.047 1 98.12 293 ARG B CA 1
ATOM 5327 C C . ARG B 1 293 ? -2.031 16.797 25.016 1 98.12 293 ARG B C 1
ATOM 5329 O O . ARG B 1 293 ? -1.764 17.938 24.656 1 98.12 293 ARG B O 1
ATOM 5336 N N . ARG B 1 294 ? -1.793 16.328 26.188 1 98.06 294 ARG B N 1
ATOM 5337 C CA . ARG B 1 294 ? -1.157 17.188 27.172 1 98.06 294 ARG B CA 1
ATOM 5338 C C . ARG B 1 294 ? 0.258 17.562 26.75 1 98.06 294 ARG B C 1
ATOM 5340 O O . ARG B 1 294 ? 0.68 18.703 26.906 1 98.06 294 ARG B O 1
ATOM 5347 N N . ILE B 1 295 ? 0.97 16.609 26.266 1 98.12 295 ILE B N 1
ATOM 5348 C CA . ILE B 1 295 ? 2.338 16.844 25.812 1 98.12 295 ILE B CA 1
ATOM 5349 C C . ILE B 1 295 ? 2.336 17.859 24.656 1 98.12 295 ILE B C 1
ATOM 5351 O O . ILE B 1 295 ? 3.074 18.844 24.703 1 98.12 295 ILE B O 1
ATOM 5355 N N . TYR B 1 296 ? 1.48 17.656 23.672 1 98.31 296 TYR B N 1
ATOM 5356 C CA . TYR B 1 296 ? 1.432 18.562 22.516 1 98.31 296 TYR B CA 1
ATOM 5357 C C . TYR B 1 296 ? 0.938 19.938 22.922 1 98.31 296 TYR B C 1
ATOM 5359 O O . TYR B 1 296 ? 1.377 20.953 22.375 1 98.31 296 TYR B O 1
ATOM 5367 N N . GLN B 1 297 ? -0.014 19.969 23.859 1 98.5 297 GLN B N 1
ATOM 5368 C CA . GLN B 1 297 ? -0.483 21.266 24.328 1 98.5 297 GLN B CA 1
ATOM 5369 C C . GLN B 1 297 ? 0.638 22.047 25.016 1 98.5 297 GLN B C 1
ATOM 5371 O O . GLN B 1 297 ? 0.77 23.266 24.828 1 98.5 297 GLN B O 1
ATOM 5376 N N . SER B 1 298 ? 1.396 21.391 25.859 1 98.62 298 SER B N 1
ATOM 5377 C CA . SER B 1 298 ? 2.547 22.016 26.5 1 98.62 298 SER B CA 1
ATOM 5378 C C . SER B 1 298 ? 3.541 22.531 25.469 1 98.62 298 SER B C 1
ATOM 5380 O O . SER B 1 298 ? 4.016 23.656 25.562 1 98.62 298 SER B O 1
ATOM 5382 N N . ARG B 1 299 ? 3.865 21.688 24.453 1 98.56 299 ARG B N 1
ATOM 5383 C CA . ARG B 1 299 ? 4.75 22.094 23.359 1 98.56 299 ARG B CA 1
ATOM 5384 C C . ARG B 1 299 ? 4.227 23.344 22.656 1 98.56 299 ARG B C 1
ATOM 5386 O O . ARG B 1 299 ? 4.969 24.297 22.469 1 98.56 299 ARG B O 1
ATOM 5393 N N . ARG B 1 300 ? 2.945 23.281 22.281 1 98.5 300 ARG B N 1
ATOM 5394 C CA . ARG B 1 300 ? 2.295 24.391 21.594 1 98.5 300 ARG B CA 1
ATOM 5395 C C . ARG B 1 300 ? 2.389 25.672 22.406 1 98.5 300 ARG B C 1
ATOM 5397 O O . ARG B 1 300 ? 2.805 26.719 21.891 1 98.5 300 ARG B O 1
ATOM 5404 N N . ASP B 1 301 ? 1.996 25.594 23.688 1 98.5 301 ASP B N 1
ATOM 5405 C CA . ASP B 1 301 ? 1.933 26.781 24.547 1 98.5 301 ASP B CA 1
ATOM 5406 C C . ASP B 1 301 ? 3.316 27.406 24.719 1 98.5 301 ASP B C 1
ATOM 5408 O O . ASP B 1 301 ? 3.488 28.609 24.547 1 98.5 301 ASP B O 1
ATOM 5412 N N . ARG B 1 302 ? 4.281 26.609 25.031 1 98.38 302 ARG B N 1
ATOM 5413 C CA . ARG B 1 302 ? 5.625 27.109 25.281 1 98.38 302 ARG B CA 1
ATOM 5414 C C . ARG B 1 302 ? 6.25 27.672 24 1 98.38 302 ARG B C 1
ATOM 5416 O O . ARG B 1 302 ? 6.883 28.734 24.031 1 98.38 302 ARG B O 1
ATOM 5423 N N . PHE B 1 303 ? 6.121 26.969 22.922 1 98.69 303 PHE B N 1
ATOM 5424 C CA . PHE B 1 303 ? 6.699 27.391 21.656 1 98.69 303 PHE B CA 1
ATOM 5425 C C . PHE B 1 303 ? 6.098 28.719 21.203 1 98.69 303 PHE B C 1
ATOM 5427 O O . PHE B 1 303 ? 6.82 29.641 20.844 1 98.69 303 PHE B O 1
ATOM 5434 N N . ILE B 1 304 ? 4.762 28.844 21.219 1 98.31 304 ILE B N 1
ATOM 5435 C CA . ILE B 1 304 ? 4.082 30.047 20.75 1 98.31 304 ILE B CA 1
ATOM 5436 C C . ILE B 1 304 ? 4.398 31.219 21.672 1 98.31 304 ILE B C 1
ATOM 5438 O O . ILE B 1 304 ? 4.605 32.344 21.203 1 98.31 304 ILE B O 1
ATOM 5442 N N . ASP B 1 305 ? 4.363 30.938 22.984 1 98.31 305 ASP B N 1
ATOM 5443 C CA . ASP B 1 305 ? 4.785 31.984 23.906 1 98.31 305 ASP B CA 1
ATOM 5444 C C . ASP B 1 305 ? 6.184 32.5 23.562 1 98.31 305 ASP B C 1
ATOM 5446 O O . ASP B 1 305 ? 6.445 33.688 23.625 1 98.31 305 ASP B O 1
ATOM 5450 N N . GLY B 1 306 ? 7.062 31.562 23.25 1 98.06 306 GLY B N 1
ATOM 5451 C CA . GLY B 1 306 ? 8.398 31.938 22.828 1 98.06 306 GLY B CA 1
ATOM 5452 C C . GLY B 1 306 ? 8.414 32.781 21.562 1 98.06 306 GLY B C 1
ATOM 5453 O O . GLY B 1 306 ? 9.117 33.781 21.484 1 98.06 306 GLY B O 1
ATOM 5454 N N . LEU B 1 307 ? 7.641 32.375 20.547 1 98 307 LEU B N 1
ATOM 5455 C CA . LEU B 1 307 ? 7.555 33.125 19.297 1 98 307 LEU B CA 1
ATOM 5456 C C . LEU B 1 307 ? 7.043 34.531 19.547 1 98 307 LEU B C 1
ATOM 5458 O O . LEU B 1 307 ? 7.586 35.5 19 1 98 307 LEU B O 1
ATOM 5462 N N . ILE B 1 308 ? 6.035 34.656 20.359 1 96.5 308 ILE B N 1
ATOM 5463 C CA . ILE B 1 308 ? 5.434 35.969 20.656 1 96.5 308 ILE B CA 1
ATOM 5464 C C . ILE B 1 308 ? 6.453 36.844 21.375 1 96.5 308 ILE B C 1
ATOM 5466 O O . ILE B 1 308 ? 6.57 38.031 21.078 1 96.5 308 ILE B O 1
ATOM 5470 N N . SER B 1 309 ? 7.172 36.281 22.188 1 95.75 309 SER B N 1
ATOM 5471 C CA . SER B 1 309 ? 8.141 37.031 22.984 1 95.75 309 SER B CA 1
ATOM 5472 C C . SER B 1 309 ? 9.227 37.625 22.094 1 95.75 309 SER B C 1
ATOM 5474 O O . SER B 1 309 ? 9.828 38.625 22.438 1 95.75 309 SER B O 1
ATOM 5476 N N . MET B 1 310 ? 9.453 37.031 20.984 1 94.56 310 MET B N 1
ATOM 5477 C CA . MET B 1 310 ? 10.492 37.531 20.109 1 94.56 310 MET B CA 1
ATOM 5478 C C . MET B 1 310 ? 9.891 38.375 18.969 1 94.56 310 MET B C 1
ATOM 5480 O O . MET B 1 310 ? 10.578 38.719 18.016 1 94.56 310 MET B O 1
ATOM 5484 N N . GLY B 1 311 ? 8.547 38.531 19.016 1 93.69 311 GLY B N 1
ATOM 5485 C CA . GLY B 1 311 ? 7.922 39.469 18.109 1 93.69 311 GLY B CA 1
ATOM 5486 C C . GLY B 1 311 ? 7.184 38.812 16.953 1 93.69 311 GLY B C 1
ATOM 5487 O O . GLY B 1 311 ? 6.637 39.5 16.094 1 93.69 311 GLY B O 1
ATOM 5488 N N . TRP B 1 312 ? 7.172 37.531 16.875 1 96.56 312 TRP B N 1
ATOM 5489 C CA . TRP B 1 312 ? 6.398 36.812 15.867 1 96.56 312 TRP B CA 1
ATOM 5490 C C . TRP B 1 312 ? 5.039 36.375 16.422 1 96.56 312 TRP B C 1
ATOM 5492 O O . TRP B 1 312 ? 4.922 35.344 17.047 1 96.56 312 TRP B O 1
ATOM 5502 N N . HIS B 1 313 ? 4.059 37.188 16.141 1 94.56 313 HIS B N 1
ATOM 5503 C CA . HIS B 1 313 ? 2.725 36.938 16.672 1 94.56 313 HIS B CA 1
ATOM 5504 C C . HIS B 1 313 ? 1.994 35.875 15.875 1 94.56 313 HIS B C 1
ATOM 5506 O O . HIS B 1 313 ? 1.5 36.156 14.781 1 94.56 313 HIS B O 1
ATOM 5512 N N . VAL B 1 314 ? 1.947 34.781 16.406 1 95.56 314 VAL B N 1
ATOM 5513 C CA . VAL B 1 314 ? 1.326 33.594 15.789 1 95.56 314 VAL B CA 1
ATOM 5514 C C . VAL B 1 314 ? 0.118 33.156 16.609 1 95.56 314 VAL B C 1
ATOM 5516 O O . VAL B 1 314 ? 0.154 33.188 17.844 1 95.56 314 VAL B O 1
ATOM 5519 N N . GLU B 1 315 ? -0.958 32.781 15.945 1 93.5 315 GLU B N 1
ATOM 5520 C CA . GLU B 1 315 ? -2.166 32.312 16.609 1 93.5 315 GLU B CA 1
ATOM 5521 C C . GLU B 1 315 ? -1.978 30.922 17.172 1 93.5 315 GLU B C 1
ATOM 5523 O O . GLU B 1 315 ? -1.286 30.094 16.562 1 93.5 315 GLU B O 1
ATOM 5528 N N . ARG B 1 316 ? -2.607 30.688 18.297 1 96.19 316 ARG B N 1
ATOM 5529 C CA . ARG B 1 316 ? -2.586 29.359 18.891 1 96.19 316 ARG B CA 1
ATOM 5530 C C . ARG B 1 316 ? -3.58 28.438 18.203 1 96.19 316 ARG B C 1
ATOM 5532 O O . ARG B 1 316 ? -4.789 28.688 18.219 1 96.19 316 ARG B O 1
ATOM 5539 N N . PRO B 1 317 ? -3.07 27.422 17.531 1 97.38 317 PRO B N 1
ATOM 5540 C CA . PRO B 1 317 ? -4.016 26.5 16.922 1 97.38 317 PRO B CA 1
ATOM 5541 C C . PRO B 1 317 ? -4.883 25.766 17.953 1 97.38 317 PRO B C 1
ATOM 5543 O O . PRO B 1 317 ? -4.441 25.531 19.078 1 97.38 317 PRO B O 1
ATOM 5546 N N . LYS B 1 318 ? -6.051 25.344 17.531 1 97.19 318 LYS B N 1
ATOM 5547 C CA . LYS B 1 318 ? -6.988 24.641 18.406 1 97.19 318 LYS B CA 1
ATOM 5548 C C . LYS B 1 318 ? -6.754 23.125 18.375 1 97.19 318 LYS B C 1
ATOM 5550 O O . LYS B 1 318 ? -7.207 22.406 19.25 1 97.19 318 LYS B O 1
ATOM 5555 N N . ALA B 1 319 ? -6.074 22.719 17.359 1 98.12 319 ALA B N 1
ATOM 5556 C CA . ALA B 1 319 ? -5.918 21.281 17.172 1 98.12 319 ALA B CA 1
ATOM 5557 C C . ALA B 1 319 ? -4.742 20.969 16.25 1 98.12 319 ALA B C 1
ATOM 5559 O O . ALA B 1 319 ? -3.926 21.844 15.953 1 98.12 319 ALA B O 1
ATOM 5560 N N . SER B 1 320 ? -4.555 19.703 15.945 1 97.75 320 SER B N 1
ATOM 5561 C CA . SER B 1 320 ? -3.52 19.172 15.062 1 97.75 320 SER B CA 1
ATOM 5562 C C . SER B 1 320 ? -2.148 19.219 15.727 1 97.75 320 SER B C 1
ATOM 5564 O O . SER B 1 320 ? -2.047 19.391 16.953 1 97.75 320 SER B O 1
ATOM 5566 N N . MET B 1 321 ? -1.151 18.906 15.039 1 98.25 321 MET B N 1
ATOM 5567 C CA . MET B 1 321 ? 0.22 18.969 15.539 1 98.25 321 MET B CA 1
ATOM 5568 C C . MET B 1 321 ? 1.013 20.062 14.844 1 98.25 321 MET B C 1
ATOM 5570 O O . MET B 1 321 ? 2.246 20.047 14.859 1 98.25 321 MET B O 1
ATOM 5574 N N . PHE B 1 322 ? 0.258 21 14.148 1 98.5 322 PHE B N 1
ATOM 5575 C CA . PHE B 1 322 ? 0.899 22.016 13.336 1 98.5 322 PHE B CA 1
ATOM 5576 C C . PHE B 1 322 ? 0.512 23.422 13.805 1 98.5 322 PHE B C 1
ATOM 5578 O O . PHE B 1 322 ? -0.549 23.609 14.406 1 98.5 322 PHE B O 1
ATOM 5585 N N . ILE B 1 323 ? 1.422 24.297 13.578 1 98.44 323 ILE B N 1
ATOM 5586 C CA . ILE B 1 323 ? 1.16 25.734 13.641 1 98.44 323 ILE B CA 1
ATOM 5587 C C . ILE B 1 323 ? 1.149 26.312 12.234 1 98.44 323 ILE B C 1
ATOM 5589 O O . ILE B 1 323 ? 2.047 26.031 11.43 1 98.44 323 ILE B O 1
ATOM 5593 N N . TRP B 1 324 ? 0.075 26.953 11.898 1 98.31 324 TRP B N 1
ATOM 5594 C CA . TRP B 1 324 ? -0.036 27.703 10.664 1 98.31 324 TRP B CA 1
ATOM 5595 C C . TRP B 1 324 ? 0.271 29.188 10.898 1 98.31 324 TRP B C 1
ATOM 5597 O O . TRP B 1 324 ? -0.615 29.953 11.273 1 98.31 324 TRP B O 1
ATOM 5607 N N . ALA B 1 325 ? 1.502 29.547 10.641 1 98.19 325 ALA B N 1
ATOM 5608 C CA . ALA B 1 325 ? 2.014 30.844 11.102 1 98.19 325 ALA B CA 1
ATOM 5609 C C . ALA B 1 325 ? 2.07 31.844 9.961 1 98.19 325 ALA B C 1
ATOM 5611 O O . ALA B 1 325 ? 2.727 31.609 8.945 1 98.19 325 ALA B O 1
ATOM 5612 N N . GLU B 1 326 ? 1.381 32.938 10.133 1 97 326 GLU B N 1
ATOM 5613 C CA . GLU B 1 326 ? 1.544 34.031 9.195 1 97 326 GLU B CA 1
ATOM 5614 C C . GLU B 1 326 ? 2.955 34.625 9.266 1 97 326 GLU B C 1
ATOM 5616 O O . GLU B 1 326 ? 3.492 34.812 10.359 1 97 326 GLU B O 1
ATOM 5621 N N . ILE B 1 327 ? 3.527 34.812 8.188 1 97.12 327 ILE B N 1
ATOM 5622 C CA . ILE B 1 327 ? 4.918 35.25 8.188 1 97.12 327 ILE B CA 1
ATOM 5623 C C . ILE B 1 327 ? 4.973 36.781 8.172 1 97.12 327 ILE B C 1
ATOM 5625 O O . ILE B 1 327 ? 3.996 37.438 7.812 1 97.12 327 ILE B O 1
ATOM 5629 N N . PRO B 1 328 ? 6.113 37.344 8.555 1 94.31 328 PRO B N 1
ATOM 5630 C CA . PRO B 1 328 ? 6.262 38.812 8.477 1 94.31 328 PRO B CA 1
ATOM 5631 C C . PRO B 1 328 ? 6.129 39.344 7.051 1 94.31 328 PRO B C 1
ATOM 5633 O O . PRO B 1 328 ? 6.426 38.625 6.094 1 94.31 328 PRO B O 1
ATOM 5636 N N . LYS B 1 329 ? 5.719 40.562 6.93 1 93.38 329 LYS B N 1
ATOM 5637 C CA . LYS B 1 329 ? 5.555 41.219 5.621 1 93.38 329 LYS B CA 1
ATOM 5638 C C . LYS B 1 329 ? 6.887 41.312 4.883 1 93.38 329 LYS B C 1
ATOM 5640 O O . LYS B 1 329 ? 7.945 41.375 5.508 1 93.38 329 LYS B O 1
ATOM 5645 N N . GLY B 1 330 ? 6.824 41.25 3.609 1 94.25 330 GLY B N 1
ATOM 5646 C CA . GLY B 1 330 ? 8.008 41.438 2.789 1 94.25 330 GLY B CA 1
ATOM 5647 C C . GLY B 1 330 ? 8.648 40.156 2.344 1 94.25 330 GLY B C 1
ATOM 5648 O O . GLY B 1 330 ? 9.578 40.156 1.529 1 94.25 330 GLY B O 1
ATOM 5649 N N . TRP B 1 331 ? 8.172 39.062 2.9 1 96.31 331 TRP B N 1
ATOM 5650 C CA . TRP B 1 331 ? 8.711 37.75 2.541 1 96.31 331 TRP B CA 1
ATOM 5651 C C . TRP B 1 331 ? 7.691 36.938 1.759 1 96.31 331 TRP B C 1
ATOM 5653 O O . TRP B 1 331 ? 6.492 37 2.035 1 96.31 331 TRP B O 1
ATOM 5663 N N . THR B 1 332 ? 8.148 36.188 0.786 1 97.56 332 THR B N 1
ATOM 5664 C CA . THR B 1 332 ? 7.355 35.031 0.351 1 97.56 332 THR B CA 1
ATOM 5665 C C . THR B 1 332 ? 7.531 33.875 1.31 1 97.56 332 THR B C 1
ATOM 5667 O O . THR B 1 332 ? 8.492 33.812 2.074 1 97.56 332 THR B O 1
ATOM 5670 N N . SER B 1 333 ? 6.629 32.938 1.248 1 98.12 333 SER B N 1
ATOM 5671 C CA . SER B 1 333 ? 6.707 31.797 2.146 1 98.12 333 SER B CA 1
ATOM 5672 C C . SER B 1 333 ? 7.996 31.016 1.93 1 98.12 333 SER B C 1
ATOM 5674 O O . SER B 1 333 ? 8.633 30.578 2.891 1 98.12 333 SER B O 1
ATOM 5676 N N . VAL B 1 334 ? 8.445 30.875 0.663 1 97.81 334 VAL B N 1
ATOM 5677 C CA . VAL B 1 334 ? 9.648 30.109 0.323 1 97.81 334 VAL B CA 1
ATOM 5678 C C . VAL B 1 334 ? 10.883 30.859 0.812 1 97.81 334 VAL B C 1
ATOM 5680 O O . VAL B 1 334 ? 11.75 30.281 1.461 1 97.81 334 VAL B O 1
ATOM 5683 N N . GLU B 1 335 ? 10.969 32.156 0.509 1 97.75 335 GLU B N 1
ATOM 5684 C CA . GLU B 1 335 ? 12.102 32.969 0.956 1 97.75 335 GLU B CA 1
ATOM 5685 C C . GLU B 1 335 ? 12.234 32.938 2.475 1 97.75 335 GLU B C 1
ATOM 5687 O O . GLU B 1 335 ? 13.344 32.812 3.004 1 97.75 335 GLU B O 1
ATOM 5692 N N . PHE B 1 336 ? 11.117 33.094 3.109 1 98.19 336 PHE B N 1
ATOM 5693 C CA . PHE B 1 336 ? 11.109 33.094 4.566 1 98.19 336 PHE B CA 1
ATOM 5694 C C . PHE B 1 336 ? 11.633 31.766 5.113 1 98.19 336 PHE B C 1
ATOM 5696 O O . PHE B 1 336 ? 12.438 31.75 6.043 1 98.19 336 PHE B O 1
ATOM 5703 N N . ALA B 1 337 ? 11.156 30.625 4.578 1 98.38 337 ALA B N 1
ATOM 5704 C CA . ALA B 1 337 ? 11.602 29.297 5.008 1 98.38 337 ALA B CA 1
ATOM 5705 C C . ALA B 1 337 ? 13.109 29.141 4.855 1 98.38 337 ALA B C 1
ATOM 5707 O O . ALA B 1 337 ? 13.789 28.656 5.766 1 98.38 337 ALA B O 1
ATOM 5708 N N . TYR B 1 338 ? 13.625 29.609 3.725 1 98.12 338 TYR B N 1
ATOM 5709 C CA . TYR B 1 338 ? 15.062 29.5 3.504 1 98.12 338 TYR B CA 1
ATOM 5710 C C . TYR B 1 338 ? 15.828 30.438 4.434 1 98.12 338 TYR B C 1
ATOM 5712 O O . TYR B 1 338 ? 16.922 30.109 4.898 1 98.12 338 TYR B O 1
ATOM 5720 N N . ALA B 1 339 ? 15.312 31.609 4.652 1 98.19 339 ALA B N 1
ATOM 5721 C CA . ALA B 1 339 ? 15.945 32.531 5.594 1 98.19 339 ALA B CA 1
ATOM 5722 C C . ALA B 1 339 ? 16.047 31.906 6.984 1 98.19 339 ALA B C 1
ATOM 5724 O O . ALA B 1 339 ? 17.078 32.031 7.656 1 98.19 339 ALA B O 1
ATOM 5725 N N . LEU B 1 340 ? 14.984 31.25 7.426 1 98.56 340 LEU B N 1
ATOM 5726 C CA . LEU B 1 340 ? 15.016 30.562 8.711 1 98.56 340 LEU B CA 1
ATOM 5727 C C . LEU B 1 340 ? 16.094 29.484 8.719 1 98.56 340 LEU B C 1
ATOM 5729 O O . LEU B 1 340 ? 16.797 29.312 9.719 1 98.56 340 LEU B O 1
ATOM 5733 N N . MET B 1 341 ? 16.219 28.734 7.621 1 98.62 341 MET B N 1
ATOM 5734 C CA . MET B 1 341 ? 17.234 27.703 7.535 1 98.62 341 MET B CA 1
ATOM 5735 C C . MET B 1 341 ? 18.641 28.297 7.586 1 98.62 341 MET B C 1
ATOM 5737 O O . MET B 1 341 ? 19.516 27.797 8.289 1 98.62 341 MET B O 1
ATOM 5741 N N . ASP B 1 342 ? 18.812 29.406 6.91 1 98.31 342 ASP B N 1
ATOM 5742 C CA . ASP B 1 342 ? 20.141 30 6.754 1 98.31 342 ASP B CA 1
ATOM 5743 C C . ASP B 1 342 ? 20.578 30.719 8.023 1 98.31 342 ASP B C 1
ATOM 5745 O O . ASP B 1 342 ? 21.734 30.656 8.422 1 98.31 342 ASP B O 1
ATOM 5749 N N . ARG B 1 343 ? 19.641 31.375 8.672 1 98.06 343 ARG B N 1
ATOM 5750 C CA . ARG B 1 343 ? 20.016 32.281 9.727 1 98.06 343 ARG B CA 1
ATOM 5751 C C . ARG B 1 343 ? 19.688 31.734 11.102 1 98.06 343 ARG B C 1
ATOM 5753 O O . ARG B 1 343 ? 20.312 32.094 12.102 1 98.06 343 ARG B O 1
ATOM 5760 N N . ALA B 1 344 ? 18.688 30.875 11.117 1 98.38 344 ALA B N 1
ATOM 5761 C CA . ALA B 1 344 ? 18.25 30.359 12.406 1 98.38 344 ALA B CA 1
ATOM 5762 C C . ALA B 1 344 ? 18.453 28.844 12.492 1 98.38 344 ALA B C 1
ATOM 5764 O O . ALA B 1 344 ? 18.328 28.25 13.57 1 98.38 344 ALA B O 1
ATOM 5765 N N . HIS B 1 345 ? 18.766 28.156 11.406 1 98.62 345 HIS B N 1
ATOM 5766 C CA . HIS B 1 345 ? 18.953 26.719 11.328 1 98.62 345 HIS B CA 1
ATOM 5767 C C . HIS B 1 345 ? 17.688 25.969 11.719 1 98.62 345 HIS B C 1
ATOM 5769 O O . HIS B 1 345 ? 17.75 24.953 12.438 1 98.62 345 HIS B O 1
ATOM 5775 N N . VAL B 1 346 ? 16.578 26.516 11.344 1 98.75 346 VAL B N 1
ATOM 5776 C CA . VAL B 1 346 ? 15.25 25.938 11.57 1 98.75 346 VAL B CA 1
ATOM 5777 C C . VAL B 1 346 ? 14.57 25.672 10.234 1 98.75 346 VAL B C 1
ATOM 5779 O O . VAL B 1 346 ? 14.539 26.531 9.359 1 98.75 346 VAL B O 1
ATOM 5782 N N . VAL B 1 347 ? 14.07 24.469 10.062 1 98.62 347 VAL B N 1
ATOM 5783 C CA . VAL B 1 347 ? 13.391 24.094 8.828 1 98.62 347 VAL B CA 1
ATOM 5784 C C . VAL B 1 347 ? 11.875 24.094 9.047 1 98.62 347 VAL B C 1
ATOM 5786 O O . VAL B 1 347 ? 11.375 23.438 9.969 1 98.62 347 VAL B O 1
ATOM 5789 N N . VAL B 1 348 ? 11.164 24.844 8.328 1 98.56 348 VAL B N 1
ATOM 5790 C CA . VAL B 1 348 ? 9.703 24.859 8.297 1 98.56 348 VAL B CA 1
ATOM 5791 C C . VAL B 1 348 ? 9.219 24.672 6.855 1 98.56 348 VAL B C 1
ATOM 5793 O O . VAL B 1 348 ? 10.016 24.656 5.922 1 98.56 348 VAL B O 1
ATOM 5796 N N . THR B 1 349 ? 7.969 24.453 6.66 1 98.06 349 THR B N 1
ATOM 5797 C CA . THR B 1 349 ? 7.445 24.234 5.316 1 98.06 349 THR B CA 1
ATOM 5798 C C . THR B 1 349 ? 6.715 25.484 4.812 1 98.06 349 THR B C 1
ATOM 5800 O O . THR B 1 349 ? 5.785 25.969 5.461 1 98.06 349 THR B O 1
ATOM 5803 N N . PRO B 1 350 ? 7.152 26 3.664 1 98.25 350 PRO B N 1
ATOM 5804 C CA . PRO B 1 350 ? 6.422 27.141 3.102 1 98.25 350 PRO B CA 1
ATOM 5805 C C . PRO B 1 350 ? 4.973 26.797 2.764 1 98.25 350 PRO B C 1
ATOM 5807 O O . PRO B 1 350 ? 4.695 25.734 2.221 1 98.25 350 PRO B O 1
ATOM 5810 N N . GLY B 1 351 ? 4.078 27.672 3.105 1 97.69 351 GLY B N 1
ATOM 5811 C CA . GLY B 1 351 ? 2.664 27.422 2.887 1 97.69 351 GLY B CA 1
ATOM 5812 C C . GLY B 1 351 ? 2.318 27.172 1.432 1 97.69 351 GLY B C 1
ATOM 5813 O O . GLY B 1 351 ? 1.379 26.438 1.128 1 97.69 351 GLY B O 1
ATOM 5814 N N . GLN B 1 352 ? 3.107 27.766 0.565 1 95.5 352 GLN B N 1
ATOM 5815 C CA . GLN B 1 352 ? 2.887 27.609 -0.87 1 95.5 352 GLN B CA 1
ATOM 5816 C C . GLN B 1 352 ? 2.984 26.156 -1.294 1 95.5 352 GLN B C 1
ATOM 5818 O O . GLN B 1 352 ? 2.402 25.75 -2.305 1 95.5 352 GLN B O 1
ATOM 5823 N N . ALA B 1 353 ? 3.672 25.375 -0.545 1 94.94 353 ALA B N 1
ATOM 5824 C CA . ALA B 1 353 ? 3.855 23.953 -0.847 1 94.94 353 ALA B CA 1
ATOM 5825 C C . ALA B 1 353 ? 2.527 23.203 -0.796 1 94.94 353 ALA B C 1
ATOM 5827 O O . ALA B 1 353 ? 2.404 22.109 -1.343 1 94.94 353 ALA B O 1
ATOM 5828 N N . PHE B 1 354 ? 1.52 23.797 -0.154 1 96.75 354 PHE B N 1
ATOM 5829 C CA . PHE B 1 354 ? 0.254 23.109 0.078 1 96.75 354 PHE B CA 1
ATOM 5830 C C . PHE B 1 354 ? -0.839 23.672 -0.823 1 96.75 354 PHE B C 1
ATOM 5832 O O . PHE B 1 354 ? -1.991 23.234 -0.754 1 96.75 354 PHE B O 1
ATOM 5839 N N . GLY B 1 355 ? -0.516 24.656 -1.601 1 95.5 355 GLY B N 1
ATOM 5840 C CA . GLY B 1 355 ? -1.449 25.312 -2.496 1 95.5 355 GLY B CA 1
ATOM 5841 C C . GLY B 1 355 ? -1.256 26.812 -2.551 1 95.5 355 GLY B C 1
ATOM 5842 O O . GLY B 1 355 ? -0.616 27.406 -1.672 1 95.5 355 GLY B O 1
ATOM 5843 N N . PRO B 1 356 ? -1.765 27.453 -3.547 1 95.38 356 PRO B N 1
ATOM 5844 C CA . PRO B 1 356 ? -1.518 28.891 -3.76 1 95.38 356 PRO B CA 1
ATOM 5845 C C . PRO B 1 356 ? -2.01 29.75 -2.6 1 95.38 356 PRO B C 1
ATOM 5847 O O . PRO B 1 356 ? -1.39 30.766 -2.277 1 95.38 356 PRO B O 1
ATOM 5850 N N . ASN B 1 357 ? -3.047 29.375 -1.946 1 96.62 357 ASN B N 1
ATOM 5851 C CA . ASN B 1 357 ? -3.582 30.172 -0.853 1 96.62 357 ASN B CA 1
ATOM 5852 C C . ASN B 1 357 ? -2.803 29.953 0.44 1 96.62 357 ASN B C 1
ATOM 5854 O O . ASN B 1 357 ? -3.148 30.516 1.481 1 96.62 357 ASN B O 1
ATOM 5858 N N . GLY B 1 358 ? -1.799 29.141 0.335 1 97.19 358 GLY B N 1
ATOM 5859 C CA . GLY B 1 358 ? -0.889 28.969 1.457 1 97.19 358 GLY B CA 1
ATOM 5860 C C . GLY B 1 358 ? 0.168 30.047 1.535 1 97.19 358 GLY B C 1
ATOM 5861 O O . GLY B 1 358 ? 0.861 30.188 2.547 1 97.19 358 GLY B O 1
ATOM 5862 N N . GLU B 1 359 ? 0.333 30.875 0.447 1 97.25 359 GLU B N 1
ATOM 5863 C CA . GLU B 1 359 ? 1.314 31.953 0.451 1 97.25 359 GLU B CA 1
ATOM 5864 C C . GLU B 1 359 ? 1.09 32.906 1.629 1 97.25 359 GLU B C 1
ATOM 5866 O O . GLU B 1 359 ? -0.053 33.188 1.99 1 97.25 359 GLU B O 1
ATOM 5871 N N . GLY B 1 360 ? 2.193 33.312 2.207 1 96.88 360 GLY B N 1
ATOM 5872 C CA . GLY B 1 360 ? 2.109 34.219 3.352 1 96.88 360 GLY B CA 1
ATOM 5873 C C . GLY B 1 360 ? 2.117 33.469 4.68 1 96.88 360 GLY B C 1
ATOM 5874 O O . GLY B 1 360 ? 2.078 34.094 5.742 1 96.88 360 GLY B O 1
ATOM 5875 N N . PHE B 1 361 ? 2.229 32.156 4.602 1 98.19 361 PHE B N 1
ATOM 5876 C CA . PHE B 1 361 ? 2.258 31.359 5.812 1 98.19 361 PHE B CA 1
ATOM 5877 C C . PHE B 1 361 ? 3.373 30.312 5.742 1 98.19 361 PHE B C 1
ATOM 5879 O O . PHE B 1 361 ? 3.893 30.031 4.66 1 98.19 361 PHE B O 1
ATOM 5886 N N . VAL B 1 362 ? 3.764 29.828 6.863 1 98.5 362 VAL B N 1
ATOM 5887 C CA . VAL B 1 362 ? 4.543 28.594 6.961 1 98.5 362 VAL B CA 1
ATOM 5888 C C . VAL B 1 362 ? 3.863 27.625 7.926 1 98.5 362 VAL B C 1
ATOM 5890 O O . VAL B 1 362 ? 3.139 28.047 8.828 1 98.5 362 VAL B O 1
ATOM 5893 N N . ARG B 1 363 ? 4.027 26.359 7.652 1 98.62 363 ARG B N 1
ATOM 5894 C CA . ARG B 1 363 ? 3.604 25.328 8.594 1 98.62 363 ARG B CA 1
ATOM 5895 C C . ARG B 1 363 ? 4.758 24.906 9.492 1 98.62 363 ARG B C 1
ATOM 5897 O O . ARG B 1 363 ? 5.848 24.594 9.008 1 98.62 363 ARG B O 1
ATOM 5904 N N . ILE B 1 364 ? 4.516 24.875 10.742 1 98.69 364 ILE B N 1
ATOM 5905 C CA . ILE B 1 364 ? 5.5 24.469 11.742 1 98.69 364 ILE B CA 1
ATOM 5906 C C . ILE B 1 364 ? 4.984 23.25 12.508 1 98.69 364 ILE B C 1
ATOM 5908 O O . ILE B 1 364 ? 3.904 23.297 13.102 1 98.69 364 ILE B O 1
ATOM 5912 N N . ALA B 1 365 ? 5.707 22.172 12.508 1 98.19 365 ALA B N 1
ATOM 5913 C CA . ALA B 1 365 ? 5.301 20.953 13.203 1 98.19 365 ALA B CA 1
ATOM 5914 C C . ALA B 1 365 ? 5.793 20.938 14.648 1 98.19 365 ALA B C 1
ATOM 5916 O O . ALA B 1 365 ? 6.934 21.328 14.922 1 98.19 365 ALA B O 1
ATOM 5917 N N . LEU B 1 366 ? 5.016 20.516 15.547 1 98.19 366 LEU B N 1
ATOM 5918 C CA . LEU B 1 366 ? 5.324 20.469 16.969 1 98.19 366 LEU B CA 1
ATOM 5919 C C . LEU B 1 366 ? 5.863 19.094 17.359 1 98.19 366 LEU B C 1
ATOM 5921 O O . LEU B 1 366 ? 5.539 18.578 18.438 1 98.19 366 LEU B O 1
ATOM 5925 N N . VAL B 1 367 ? 6.664 18.516 16.469 1 97.12 367 VAL B N 1
ATOM 5926 C CA . VAL B 1 367 ? 7.012 17.109 16.625 1 97.12 367 VAL B CA 1
ATOM 5927 C C . VAL B 1 367 ? 8.445 16.984 17.125 1 97.12 367 VAL B C 1
ATOM 5929 O O . VAL B 1 367 ? 9.203 16.125 16.656 1 97.12 367 VAL B O 1
ATOM 5932 N N . GLN B 1 368 ? 8.891 17.875 18.016 1 97 368 GLN B N 1
ATOM 5933 C CA . GLN B 1 368 ? 10.164 17.844 18.719 1 97 368 GLN B CA 1
ATOM 5934 C C . GLN B 1 368 ? 9.953 17.969 20.234 1 97 368 GLN B C 1
ATOM 5936 O O . GLN B 1 368 ? 8.93 18.484 20.672 1 97 368 GLN B O 1
ATOM 5941 N N . GLU B 1 369 ? 10.938 17.547 20.906 1 96.69 369 GLU B N 1
ATOM 5942 C CA . GLU B 1 369 ? 10.906 17.781 22.344 1 96.69 369 GLU B CA 1
ATOM 5943 C C . GLU B 1 369 ? 10.852 19.266 22.672 1 96.69 369 GLU B C 1
ATOM 5945 O O . GLU B 1 369 ? 11.336 20.094 21.906 1 96.69 369 GLU B O 1
ATOM 5950 N N . GLU B 1 370 ? 10.281 19.516 23.797 1 97.25 370 GLU B N 1
ATOM 5951 C CA . GLU B 1 370 ? 10.078 20.906 24.203 1 97.25 370 GLU B CA 1
ATOM 5952 C C . GLU B 1 370 ? 11.398 21.672 24.219 1 97.25 370 GLU B C 1
ATOM 5954 O O . GLU B 1 370 ? 11.453 22.828 23.781 1 97.25 370 GLU B O 1
ATOM 5959 N N . GLU B 1 371 ? 12.469 21.047 24.688 1 97.75 371 GLU B N 1
ATOM 5960 C CA . GLU B 1 371 ? 13.773 21.703 24.734 1 97.75 371 GLU B CA 1
ATOM 5961 C C . GLU B 1 371 ? 14.25 22.094 23.344 1 97.75 371 GLU B C 1
ATOM 5963 O O . GLU B 1 371 ? 14.82 23.172 23.156 1 97.75 371 GLU B O 1
ATOM 5968 N N . ARG B 1 372 ? 14.031 21.219 22.438 1 97.81 372 ARG B N 1
ATOM 5969 C CA . ARG B 1 372 ? 14.43 21.484 21.062 1 97.81 372 ARG B CA 1
ATOM 5970 C C . ARG B 1 372 ? 13.594 22.609 20.453 1 97.81 372 ARG B C 1
ATOM 5972 O O . ARG B 1 372 ? 14.117 23.438 19.688 1 97.81 372 ARG B O 1
ATOM 5979 N N . LEU B 1 373 ? 12.352 22.625 20.766 1 98.5 373 LEU B N 1
ATOM 5980 C CA . LEU B 1 373 ? 11.477 23.688 20.312 1 98.5 373 LEU B CA 1
ATOM 5981 C C . LEU B 1 373 ? 11.93 25.047 20.859 1 98.5 373 LEU B C 1
ATOM 5983 O O . LEU B 1 373 ? 11.945 26.047 20.125 1 98.5 373 LEU B O 1
ATOM 5987 N N . MET B 1 374 ? 12.312 25.062 22.078 1 98.38 374 MET B N 1
ATOM 5988 C CA . MET B 1 374 ? 12.758 26.328 22.688 1 98.38 374 MET B CA 1
ATOM 5989 C C . MET B 1 374 ? 14.109 26.75 22.109 1 98.38 374 MET B C 1
ATOM 5991 O O . MET B 1 374 ? 14.375 27.938 21.953 1 98.38 374 MET B O 1
ATOM 5995 N N . GLN B 1 375 ? 14.93 25.75 21.781 1 98.62 375 GLN B N 1
ATOM 5996 C CA . GLN B 1 375 ? 16.156 26.078 21.062 1 98.62 375 GLN B CA 1
ATOM 5997 C C . GLN B 1 375 ? 15.867 26.75 19.734 1 98.62 375 GLN B C 1
ATOM 5999 O O . GLN B 1 375 ? 16.578 27.672 19.328 1 98.62 375 GLN B O 1
ATOM 6004 N N . ALA B 1 376 ? 14.883 26.281 19.047 1 98.69 376 ALA B N 1
ATOM 6005 C CA . ALA B 1 376 ? 14.469 26.906 17.797 1 98.69 376 ALA B CA 1
ATOM 6006 C C . ALA B 1 376 ? 14.078 28.359 18 1 98.69 376 ALA B C 1
ATOM 6008 O O . ALA B 1 376 ? 14.43 29.219 17.203 1 98.69 376 ALA B O 1
ATOM 6009 N N . VAL B 1 377 ? 13.352 28.641 19.078 1 98.31 377 VAL B N 1
ATOM 6010 C CA . VAL B 1 377 ? 12.945 30.016 19.406 1 98.31 377 VAL B CA 1
ATOM 6011 C C . VAL B 1 377 ? 14.18 30.875 19.609 1 98.31 377 VAL B C 1
ATOM 6013 O O . VAL B 1 377 ? 14.258 31.984 19.078 1 98.31 377 VAL B O 1
ATOM 6016 N N . GLU B 1 378 ? 15.109 30.375 20.344 1 98.06 378 GLU B N 1
ATOM 6017 C CA . GLU B 1 378 ? 16.344 31.125 20.609 1 98.06 378 GLU B CA 1
ATOM 6018 C C . GLU B 1 378 ? 17.109 31.391 19.328 1 98.06 378 GLU B C 1
ATOM 6020 O O . GLU B 1 378 ? 17.656 32.469 19.125 1 98.06 378 GLU B O 1
ATOM 6025 N N . ASN B 1 379 ? 17.203 30.344 18.484 1 98.44 379 ASN B N 1
ATOM 6026 C CA . ASN B 1 379 ? 17.859 30.5 17.203 1 98.44 379 ASN B CA 1
ATOM 6027 C C . ASN B 1 379 ? 17.203 31.594 16.359 1 98.44 379 ASN B C 1
ATOM 6029 O O . ASN B 1 379 ? 17.891 32.406 15.75 1 98.44 379 ASN B O 1
ATOM 6033 N N . MET B 1 380 ? 15.922 31.578 16.328 1 98.19 380 MET B N 1
ATOM 6034 C CA . MET B 1 380 ? 15.172 32.562 15.539 1 98.19 380 MET B CA 1
ATOM 6035 C C . MET B 1 380 ? 15.352 33.969 16.109 1 98.19 380 MET B C 1
ATOM 6037 O O . MET B 1 380 ? 15.5 34.938 15.352 1 98.19 380 MET B O 1
ATOM 6041 N N . LYS B 1 381 ? 15.312 34.031 17.391 1 96.5 381 LYS B N 1
ATOM 6042 C CA . LYS B 1 381 ? 15.516 35.312 18.047 1 96.5 381 LYS B CA 1
ATOM 6043 C C . LYS B 1 381 ? 16.859 35.938 17.656 1 96.5 381 LYS B C 1
ATOM 6045 O O . LYS B 1 381 ? 16.953 37.125 17.422 1 96.5 381 LYS B O 1
ATOM 6050 N N . LYS B 1 382 ? 17.812 35.125 17.516 1 96.62 382 LYS B N 1
ATOM 6051 C CA . LYS B 1 382 ? 19.172 35.562 17.219 1 96.62 382 LYS B CA 1
ATOM 6052 C C . LYS B 1 382 ? 19.375 35.781 15.719 1 96.62 382 LYS B C 1
ATOM 6054 O O . LYS B 1 382 ? 20.359 36.375 15.297 1 96.62 382 LYS B O 1
ATOM 6059 N N . SER B 1 383 ? 18.469 35.375 14.938 1 95.75 383 SER B N 1
ATOM 6060 C CA . SER B 1 383 ? 18.625 35.312 13.492 1 95.75 383 SER B CA 1
ATOM 6061 C C . SER B 1 383 ? 18.625 36.719 12.875 1 95.75 383 SER B C 1
ATOM 6063 O O . SER B 1 383 ? 19.094 36.906 11.75 1 95.75 383 SER B O 1
ATOM 6065 N N . GLY B 1 384 ? 17.969 37.688 13.508 1 92.81 384 GLY B N 1
ATOM 6066 C CA . GLY B 1 384 ? 17.828 39.031 12.961 1 92.81 384 GLY B CA 1
ATOM 6067 C C . GLY B 1 384 ? 16.625 39.156 12.039 1 92.81 384 GLY B C 1
ATOM 6068 O O . GLY B 1 384 ? 16.375 40.25 11.516 1 92.81 384 GLY B O 1
ATOM 6069 N N . ILE B 1 385 ? 15.891 38.125 11.867 1 94.06 385 ILE B N 1
ATOM 6070 C CA . ILE B 1 385 ? 14.758 38.125 10.945 1 94.06 385 ILE B CA 1
ATOM 6071 C C . ILE B 1 385 ? 13.602 38.938 11.555 1 94.06 385 ILE B C 1
ATOM 6073 O O . ILE B 1 385 ? 12.859 39.594 10.836 1 94.06 385 ILE B O 1
ATOM 6077 N N . PHE B 1 386 ? 13.523 38.906 12.836 1 90.62 386 PHE B N 1
ATOM 6078 C CA . PHE B 1 386 ? 12.352 39.438 13.5 1 90.62 386 PHE B CA 1
ATOM 6079 C C . PHE B 1 386 ? 12.688 40.75 14.195 1 90.62 386 PHE B C 1
ATOM 6081 O O . PHE B 1 386 ? 11.852 41.312 14.922 1 90.62 386 PHE B O 1
ATOM 6088 N N . THR B 1 387 ? 13.977 41.25 14.156 1 78.62 387 THR B N 1
ATOM 6089 C CA . THR B 1 387 ? 14.43 42.469 14.812 1 78.62 387 THR B CA 1
ATOM 6090 C C . THR B 1 387 ? 13.977 43.719 14.031 1 78.62 387 THR B C 1
ATOM 6092 O O . THR B 1 387 ? 14.242 43.812 12.828 1 78.62 387 THR B O 1
ATOM 6095 N N . GLY B 1 388 ? 12.758 44 13.547 1 54.22 388 GLY B N 1
ATOM 6096 C CA . GLY B 1 388 ? 12.383 45.312 13.109 1 54.22 388 GLY B CA 1
ATOM 6097 C C . GLY B 1 388 ? 11.633 46.125 14.172 1 54.22 388 GLY B C 1
ATOM 6098 O O . GLY B 1 388 ? 11.109 45.531 15.125 1 54.22 388 GLY B O 1
#

pLDDT: mean 96.66, std 4.3, range [54.09, 98.94]

Radius of gyration: 27.1 Å; Cα contacts (8 Å, |Δi|>4): 1750; chains: 2; bounding box: 56×89×64 Å

InterPro domains:
  IPR004838 Aminotransferases, class-I, pyridoxal-phosphate-binding site [PS00105] (234-247)
  IPR004839 Aminotransferase, class I/classII, large domain [PF00155] (31-377)
  IPR015421 Pyridoxal phosphate-dependent transferase, major domain [G3DSA:3.40.640.10] (44-283)
  IPR015422 Pyridoxal phosphate-dependent transferase, small domain [G3DSA:3.90.1150.10] (13-369)
  IPR015424 Pyridoxal phosphate-dependent transferase [SSF53383] (2-382)
  IPR050881 LL-diaminopimelate aminotransferase [PTHR42832] (4-384)

Organism: NCBI:txid247480

Sequence (776 aa):
MRKAERMKEFGTSVFSQLAAYKQSKISQGYDMIDLSIGSPDLPPPSFIRKTLAFYANNPDTYGYTLEGTHEFHEAVASYYEMNHHVSLNPNKEVACLMGSQDGLVHLPMAFANPDDVILVPDPGYTAYATGIAMAQAVPFFMPLRKENSFLPDLQAIPEEIAKRAALMFLNFPGNPVPALATESFFEEVIEFAKRYEIIVVSDFAYSELYYDGQKPISFLSIPGAKEVGVEMNSLSKSYNMAGCRIGYVCGNEQVIEVLTHFKSNLDYGVFLPIQKAAVAALTKGASFCEENRRIYQSRRDRFIDGLISMGWHVERPKASMFIWAEIPKGWTSVEFAYALMDRAHVVVTPGQAFGPNGEGFVRIALVQEEERLMQAVENMKKSGIFTGMRKAERMKEFGTSVFSQLAAYKQSKISQGYDMIDLSIGSPDLPPPSFIRKTLAFYANNPDTYGYTLEGTHEFHEAVASYYEMNHHVSLNPNKEVACLMGSQDGLVHLPMAFANPDDVILVPDPGYTAYATGIAMAQAVPFFMPLRKENSFLPDLQAIPEEIAKRAALMFLNFPGNPVPALATESFFEEVIEFAKRYEIIVVSDFAYSELYYDGQKPISFLSIPGAKEVGVEMNSLSKSYNMAGCRIGYVCGNEQVIEVLTHFKSNLDYGVFLPIQKAAVAALTKGASFCEENRRIYQSRRDRFIDGLISMGWHVERPKASMFIWAEIPKGWTSVEFAYALMDRAHVVVTPGQAFGPNGEGFVRIALVQEEERLMQAVENMKKSGIFTG

Solvent-accessible surface area (backbone atoms only — not comparable to full-atom values): 38289 Å² total; per-residue (Å²): 135,73,66,13,74,55,51,68,76,65,54,91,42,65,66,55,50,50,51,52,50,50,48,54,42,41,73,73,69,48,79,66,46,78,22,53,56,91,52,61,70,58,52,42,59,64,70,36,28,48,44,24,16,54,39,39,54,39,64,85,42,32,47,68,46,54,49,60,50,70,68,41,24,44,28,51,26,51,37,34,34,75,76,51,67,27,90,52,53,36,87,51,20,38,47,59,31,62,14,36,56,45,49,54,35,45,47,36,46,47,39,29,39,69,70,28,28,33,37,32,48,15,38,22,52,63,48,55,57,44,6,33,39,68,20,42,35,36,82,42,77,34,57,37,38,77,93,53,62,47,43,62,60,73,84,74,53,51,66,74,53,47,63,44,20,42,35,33,50,44,51,40,21,18,53,52,51,18,38,66,69,50,72,67,55,50,52,50,49,43,52,53,23,63,74,39,65,22,37,38,38,36,40,33,45,30,56,56,31,38,31,96,81,49,73,58,65,55,69,65,50,40,90,64,25,44,79,39,22,37,40,30,29,35,36,23,68,49,47,22,34,42,11,66,35,40,22,29,40,34,42,20,41,67,61,46,50,51,46,49,56,56,42,59,57,56,48,52,52,58,33,44,25,56,46,53,16,47,32,46,39,53,71,66,32,66,67,54,31,54,53,50,24,50,52,48,41,51,41,50,52,54,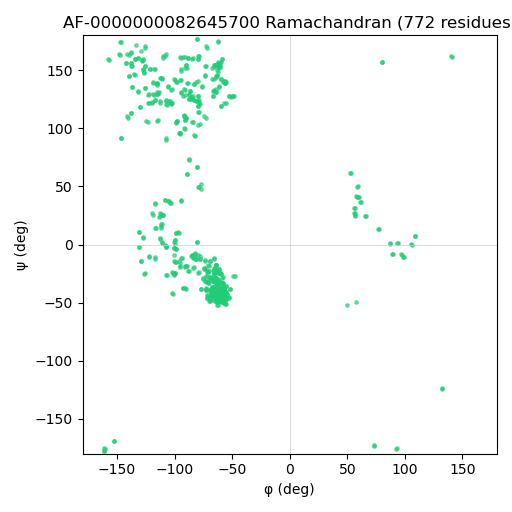41,48,53,43,34,39,73,51,65,49,77,54,74,81,57,48,20,29,62,35,33,58,30,64,55,68,86,94,48,52,22,60,59,45,28,50,48,33,38,74,51,27,30,31,38,44,32,30,18,46,74,32,26,80,60,15,52,47,18,31,30,36,27,66,47,60,56,58,70,57,44,48,49,46,40,54,28,41,61,69,37,55,79,57,72,121,136,71,65,12,74,54,51,69,76,65,55,92,43,66,64,57,51,51,51,53,50,50,49,54,42,41,75,74,68,47,81,66,46,77,23,53,55,91,51,62,70,58,52,43,58,66,71,37,28,49,45,24,15,54,38,39,54,38,64,85,42,32,47,69,49,50,48,59,50,71,67,40,25,44,28,53,26,50,37,35,35,75,74,49,67,27,88,53,52,38,87,50,21,39,45,58,31,62,13,35,54,45,50,53,36,43,48,36,46,45,38,29,38,69,70,30,27,32,38,32,47,15,37,22,53,64,48,54,58,43,6,32,40,69,20,44,34,36,80,42,76,33,55,37,38,76,92,53,63,46,43,62,60,71,84,74,53,51,65,75,53,45,65,45,20,44,35,33,49,43,50,41,22,17,53,52,50,18,37,67,68,50,73,68,56,52,53,50,50,43,52,52,23,64,74,39,65,22,37,37,38,36,39,33,45,29,57,57,30,38,32,95,83,51,73,59,65,56,68,65,51,41,92,64,25,44,80,40,20,36,40,30,29,35,38,24,68,49,47,21,33,43,12,66,35,41,22,29,40,35,40,21,41,66,62,46,49,51,46,50,56,55,42,59,58,55,46,51,51,58,34,44,26,56,46,54,16,47,29,47,40,54,71,66,33,65,65,56,30,54,52,50,24,52,52,48,41,50,40,50,52,54,41,47,54,45,34,41,73,51,64,48,76,53,73,81,57,48,19,28,62,34,34,58,29,64,55,67,87,95,47,52,21,60,59,46,30,50,47,33,38,73,53,28,29,30,39,44,31,30,18,45,72,32,26,80,60,16,52,47,19,32,31,37,27,66,45,60,54,57,69,57,43,50,48,45,40,54,29,42,61,69,37,57,79,55,72,120

Secondary structure (DSSP, 8-state):
-PPPGGGGGG---HHHHHHHHHHHHHHTT---EE-S-----SPPPHHHHHHHHHHHT-GGG-S--SS--HHHHHHHHHHHHHHH-----TTTSEEEESSHHHHHHHHHHHH--TT-EEEEEES--THHHHHHHHHT-EEEEEE--GGGTT---GGGS-HHHHHHEEEEEE-SS-SS------HHHHHHHHHHHHHHTPEEEEE-TTTT-B-TT-PPPPGGGSTTHHHHEEEEEESTTTSS-GGG--EEEEE-HHHHHHHHHHHHTT-----HHHHHHHHHHHHH-HHHHHHHHHHHHHHHHHHHHHHHHTT------SBSSEEEEEPPTT--HHHHHHHIIIII-EE-EEGGGG-GGGTTEEEEE--S-HHHHHHHHHHHHHTSSS--/-PPPGGGGGGPPPHHHHHHHHHHHHHHTT---EE-S-----SPPPHHHHHHHHHHHT-GGG-S---S--HHHHHHHHHHHHHHH-----TTTSEEEESSHHHHHHHHHHHH--TT-EEEEEES--THHHHHHHHHT-EEEEEE--GGGTT---GGGS-HHHHHHEEEEEE-SS-SS------HHHHHHHHHHHHHHTPEEEEE-TTTT-B-TT-PPPPGGGSTTHHHHEEEEEESTTTSS-GGG--EEEEE-HHHHHHHHHHHHTT-----HHHHHHHHHHHHH-HHHHHHHHHHHHHHHHHHHHHHHHTT------SBSSEEEEEPPTT--HHHHHHHIIIII-EE-EEGGGG-GGGTTEEEEE--S-HHHHHHHHHHHHHTSSS--

Nearest PDB structures (foldseek):
  2x5d-assembly1_D  TM=9.683E-01  e=2.489E-39  Pseudomonas aeruginosa PAO1
  2x5d-assembly1_A  TM=9.504E-01  e=4.407E-40  Pseudomonas aeruginosa PAO1
  2x5d-assembly1_C  TM=9.303E-01  e=3.727E-40  Pseudomonas aeruginosa PAO1
  1gd9-assembly1_B  TM=9.368E-01  e=1.669E-34  Pyrococcus horikoshii
  1dju-assembly1_A  TM=9.215E-01  e=4.312E-34  Pyrococcus horikoshii OT3

Foldseek 3Di:
DDDDPLVVLVDDFLVNVLVVVLVVVVVVPDDFAEQADAFAQDAFDPVLVVLLVVVVVPPVQFDFPLWQDLLLLVLVQVLCCVPAVFHFDSVQFKTKFLALLRCLQCLCLLFPAAAFEAEEEVLADCSNSNSCSVRNYHYDYFYQDVVVQGAGDLVVDDPVNLLRHAEYEDEACGVQNRGADDLVSLVVVLVSCVVNVHEYEYECAFQLFFPPPPGHHDSSSHPNSLVRYKYKYGCCNQRVCVVQRMIMIGGHRVSVVSSSVVVSVVDRHGRRSSSSSSSCCSNPVPVVSVVVNVQLRVLQVLLQVLCVVLPQNFDRRGGDQKGWGQDDPPDWQSRVQVLLCVQLSYHWARLCSSPPSSIRTTIGGSNDHSVSSNSSSVSVSRRCRRVD/DDDDPLVVLVDDFLVNVLVVVLVVVVVVPDDFAEQADAFAQDAFDPVLVVLLVVVVVPPVQFDFPLWFDLLLLVLVQVLCCVPAVFHFDSVQFKTKFLALLRCLQCLCLLFPAAAFEAEEEVLADCSNSNSCSVRNYHYDYFYQDVVVQGAGDLVVDDPVNLLRHAEYEDEACGVQNRGADDLVSLVVVLVSCVVNVHEYEYECAFQLWFPPPPGHHDSSSHPNSLVRYKYKYGCCNQRVCVVQRMIMIGGHRVSVVSSSVVVSVVDRYGRRSSSSSSSCCSNPVVVVSVVVNVQLRVLQVLLQVLCVVLPQHFDRRGGDQKGWGQDDPPDWQSRVQVLLCVQLSYHWARLCSSPDSSIRTTIGGSNDHSVSSSSSSVSVSRRCRRVD